Protein AF-0000000080183819 (afdb_homodimer)

Organism: NCBI:txid722731

Radius of gyration: 22.31 Å; Cα contacts (8 Å, |Δi|>4): 866; chains: 2; bounding box: 41×68×57 Å

Secondary structure (DSSP, 8-state):
---SB--HHHHHHHHHT-SSTT-TTT-HHHHHHHHHHHHT-SSS-EEEEEEES-TTSHHHHHHTTTEEEEEEEES-HHHHHHHHHHHHHTT-GGGEEEEE--TTSPPPS---SEEEEES-GGGB-HHHHHHHHHHHHTTSPTT-EEEEEEE-S--TT-SS-HHHHHHHHHTSTT-EEEEEEEESSEEEEEEESS----HHHHTT-TT--/---SB--HHHHHHHHHT-SSTT-TTT-HHHHHHHHHHHHT-SSS-EEEEEEES-TTSHHHHHHHTTEEEEEEEES-HHHHHHHHHHHHHTT-GGGEEEEE--TTSPPPS---SEEEEES-GGGB-HHHHHHHHHHHHTTSPTT-EEEEEEE-S--TT-SS-HHHHHHHHHTSTT-EEEEEEEESSEEEEEEESS----HHHHTT-TT--

InterPro domains:
  IPR008715 SAM-dependent methyltransferase, NodS-like [PF05401] (19-126)
  IPR029063 S-adenosyl-L-methionine-dependent methyltransferase superfamily [G3DSA:3.40.50.150] (27-193)
  IPR029063 S-adenosyl-L-methionine-dependent methyltransferase superfamily [SSF53335] (5-158)

pLDDT: mean 96.0, std 6.4, range [37.88, 98.94]

Foldseek 3Di:
DLDQFPDLVVVVVQCVVDLCSPPCPPDPVNVVLLVVLQVPDLDQAWAEEEAEQCFLPPSVLVNLVRYQAYEYEYQDPSRQVNVCVVCVVSVRNVRYRTYYDHLLDDDDDDQGLEYEAEAHQQRGALVSSLVSCLVPVVNHDAFRKYKHKAFADDDDNTNDGQVSSVVSNCPRPQWDWQDWDDDPTMIMTMTGNYDSAHSCVVVVPPPGD/DLDQFPDLVVVVVQCVVDLCSPPCPPDPVNVVLLVVLQVPDLDQAWAEEEAEQCFLPPSVLVNLVRYQAYEYEYQDPSRQVNVCVVCVVSVRNVRYRYYYDHLLDDDDDDQGLEYEAEAHQQRGALVSSLVSCLVRVVNHDAFRKYKHKAFADDDDNTNDGRVSSVVSNCPRPQWDWQDWDDDNTMIMTMTGNYDSAHSCVVVVPPPGD

Solvent-accessible surface area (backbone atoms only — not comparable to full-atom values): 21865 Å² total; per-residue (Å²): 124,84,56,60,45,69,58,69,64,55,50,49,54,50,50,68,73,32,92,55,68,79,40,63,87,72,38,63,57,43,51,34,50,52,38,34,57,60,25,64,48,82,57,86,64,43,63,26,31,40,26,45,48,37,47,49,24,68,63,51,54,57,46,47,76,35,24,67,27,29,40,34,20,15,73,36,65,68,26,41,52,42,17,51,52,47,24,50,76,69,69,48,41,91,37,41,51,73,45,78,40,53,74,82,47,87,72,80,85,70,76,33,46,31,38,41,42,46,72,40,60,25,43,22,15,70,68,48,43,46,51,41,47,50,61,55,56,70,67,45,39,76,60,14,37,37,40,35,35,27,54,43,50,74,52,90,88,41,70,34,35,26,62,57,37,49,53,46,56,61,63,30,79,66,46,32,80,52,33,39,33,42,41,80,54,37,39,36,39,32,28,23,42,48,88,54,71,39,57,40,39,74,67,63,40,90,69,50,115,124,82,57,62,46,68,57,68,63,56,50,49,54,49,50,69,74,32,92,53,68,81,40,64,86,71,37,63,57,43,50,34,50,50,38,35,57,59,25,64,47,81,57,86,64,43,62,24,32,38,27,44,47,38,47,47,26,69,64,51,52,57,46,48,77,34,24,66,26,30,39,34,21,16,74,35,66,68,28,42,53,41,16,51,53,47,25,50,75,70,71,48,41,92,39,41,51,74,45,77,39,55,76,83,47,86,75,78,87,69,75,32,44,31,40,41,41,45,72,40,60,25,42,22,14,71,68,48,42,45,51,41,47,50,60,55,56,69,67,45,37,78,59,15,35,36,40,37,35,28,55,42,50,73,50,91,87,40,70,35,36,26,63,57,36,49,54,47,56,61,65,30,80,66,47,33,80,53,31,40,35,41,41,80,52,38,39,37,39,31,29,23,42,48,86,54,70,39,58,40,39,76,67,64,39,88,68,50,113

Sequence (418 aa):
MSSARLPDTYFDRVYATGEDPWQLTTRWYEQRKYAITLAMLPKPRYRHAFEPGCSIGTLTTRLAQRCAHVTALDVAEAAVRGADARLREAGCRDRVTLGRGSIDEAWPAGPFDLLVLSEVAYYLGADTLARVLRRECAGLRRGANIIAAHWRHPVADYPLCGDAAHEIIAATPGLTAVGCYRDDDVVVEVFDTGDGRSVASRENVPGARMSSARLPDTYFDRVYATGEDPWQLTTRWYEQRKYAITLAMLPKPRYRHAFEPGCSIGTLTTRLAQRCAHVTALDVAEAAVRGADARLREAGCRDRVTLGRGSIDEAWPAGPFDLLVLSEVAYYLGADTLARVLRRECAGLRRGANIIAAHWRHPVADYPLCGDAAHEIIAATPGLTAVGCYRDDDVVVEVFDTGDGRSVASRENVPGAR

Structure (mmCIF, N/CA/C/O backbone):
data_AF-0000000080183819-model_v1
#
loop_
_entity.id
_entity.type
_entity.pdbx_description
1 polymer Methyltransferase
#
loop_
_atom_site.group_PDB
_atom_site.id
_atom_site.type_symbol
_atom_site.label_atom_id
_atom_site.label_alt_id
_atom_site.label_comp_id
_atom_site.label_asym_id
_atom_site.label_entity_id
_atom_site.label_seq_id
_atom_site.pdbx_PDB_ins_code
_atom_site.Cartn_x
_atom_site.Cartn_y
_atom_site.Cartn_z
_atom_site.occupancy
_atom_site.B_iso_or_equiv
_atom_site.auth_seq_id
_atom_site.auth_comp_id
_atom_site.auth_asym_id
_atom_site.auth_atom_id
_atom_site.pdbx_PDB_model_num
ATOM 1 N N . MET A 1 1 ? -3.691 -38.094 2.768 1 37.88 1 MET A N 1
ATOM 2 C CA . MET A 1 1 ? -2.447 -37.406 2.389 1 37.88 1 MET A CA 1
ATOM 3 C C . MET A 1 1 ? -2.727 -36.031 1.798 1 37.88 1 MET A C 1
ATOM 5 O O . MET A 1 1 ? -3.525 -35.906 0.869 1 37.88 1 MET A O 1
ATOM 9 N N . SER A 1 2 ? -2.652 -34.938 2.605 1 50.75 2 SER A N 1
ATOM 10 C CA . SER A 1 2 ? -2.98 -33.594 2.129 1 50.75 2 SER A CA 1
ATOM 11 C C . SER A 1 2 ? -2.455 -33.375 0.716 1 50.75 2 SER A C 1
ATOM 13 O O . SER A 1 2 ? -1.301 -33.688 0.418 1 50.75 2 SER A O 1
ATOM 15 N N . SER A 1 3 ? -3.404 -33.312 -0.223 1 61.16 3 SER A N 1
ATOM 16 C CA . SER A 1 3 ? -3.082 -33.188 -1.642 1 61.16 3 SER A CA 1
ATOM 17 C C . SER A 1 3 ? -1.981 -32.156 -1.877 1 61.16 3 SER A C 1
ATOM 19 O O . SER A 1 3 ? -1.887 -31.156 -1.151 1 61.16 3 SER A O 1
ATOM 21 N N . ALA A 1 4 ? -0.974 -32.469 -2.717 1 81.62 4 ALA A N 1
ATOM 22 C CA . ALA A 1 4 ? 0.2 -31.688 -3.061 1 81.62 4 ALA A CA 1
ATOM 23 C C . ALA A 1 4 ? -0.203 -30.297 -3.547 1 81.62 4 ALA A C 1
ATOM 25 O O . ALA A 1 4 ? 0.346 -29.297 -3.094 1 81.62 4 ALA A O 1
ATOM 26 N N . ARG A 1 5 ? -1.25 -30.281 -4.344 1 88.62 5 ARG A N 1
ATOM 27 C CA . ARG A 1 5 ? -1.812 -29.031 -4.84 1 88.62 5 ARG A CA 1
ATOM 28 C C . ARG A 1 5 ? -3.203 -29.25 -5.426 1 88.62 5 ARG A C 1
ATOM 30 O O . ARG A 1 5 ? -3.59 -30.391 -5.715 1 88.62 5 ARG A O 1
ATOM 37 N N . LEU A 1 6 ? -4.051 -28.234 -5.527 1 93 6 LEU A N 1
ATOM 38 C CA . LEU A 1 6 ? -5.305 -28.344 -6.27 1 93 6 LEU A CA 1
ATOM 39 C C . LEU A 1 6 ? -5.059 -28.906 -7.668 1 93 6 LEU A C 1
ATOM 41 O O . LEU A 1 6 ? -4.086 -28.531 -8.328 1 93 6 LEU A O 1
ATOM 45 N N . PRO A 1 7 ? -5.922 -29.812 -8.055 1 92.06 7 PRO A N 1
ATOM 46 C CA . PRO A 1 7 ? -5.754 -30.344 -9.406 1 92.06 7 PRO A CA 1
ATOM 47 C C . PRO A 1 7 ? -5.965 -29.297 -10.492 1 92.06 7 PRO A C 1
ATOM 49 O O . PRO A 1 7 ? -6.773 -28.375 -10.312 1 92.06 7 PRO A O 1
ATOM 52 N N . ASP A 1 8 ? -5.285 -29.469 -11.648 1 92.06 8 ASP A N 1
ATOM 53 C CA . ASP A 1 8 ? -5.402 -28.531 -12.75 1 92.06 8 ASP A CA 1
ATOM 54 C C . ASP A 1 8 ? -6.848 -28.422 -13.227 1 92.06 8 ASP A C 1
ATOM 56 O O . ASP A 1 8 ? -7.273 -27.359 -13.711 1 92.06 8 ASP A O 1
ATOM 60 N N . THR A 1 9 ? -7.559 -29.5 -13.086 1 92.38 9 THR A N 1
ATOM 61 C CA . THR A 1 9 ? -8.945 -29.531 -13.523 1 92.38 9 THR A CA 1
ATOM 62 C C . THR A 1 9 ? -9.789 -28.531 -12.75 1 92.38 9 THR A C 1
ATOM 64 O O . THR A 1 9 ? -10.805 -28.047 -13.25 1 92.38 9 THR A O 1
ATOM 67 N N . TYR A 1 10 ? -9.352 -28.312 -11.602 1 92.5 10 TYR A N 1
ATOM 68 C CA . TYR A 1 10 ? -10.023 -27.281 -10.82 1 92.5 10 TYR A CA 1
ATOM 69 C C . TYR A 1 10 ? -10.023 -25.938 -11.562 1 92.5 10 TYR A C 1
ATOM 71 O O . TYR A 1 10 ? -11.07 -25.328 -11.742 1 92.5 10 TYR A O 1
ATOM 79 N N . PHE A 1 11 ? -8.914 -25.547 -12.016 1 94.12 11 PHE A N 1
ATOM 80 C CA . PHE A 1 11 ? -8.773 -24.266 -12.68 1 94.12 11 PHE A CA 1
ATOM 81 C C . PHE A 1 11 ? -9.414 -24.297 -14.07 1 94.12 11 PHE A C 1
ATOM 83 O O . PHE A 1 11 ? -9.953 -23.297 -14.531 1 94.12 11 PHE A O 1
ATOM 90 N N . ASP A 1 12 ? -9.312 -25.469 -14.703 1 92.69 12 ASP A N 1
ATOM 91 C CA . ASP A 1 12 ? -10.031 -25.609 -15.969 1 92.69 12 ASP A CA 1
ATOM 92 C C . ASP A 1 12 ? -11.523 -25.328 -15.789 1 92.69 12 ASP A C 1
ATOM 94 O O . ASP A 1 12 ? -12.133 -24.641 -16.609 1 92.69 12 ASP A O 1
ATOM 98 N N . ARG A 1 13 ? -12.008 -25.828 -14.711 1 92.5 13 ARG A N 1
ATOM 99 C CA . ARG A 1 13 ? -13.422 -25.625 -14.43 1 92.5 13 ARG A CA 1
ATOM 100 C C . ARG A 1 13 ? -13.719 -24.156 -14.125 1 92.5 13 ARG A C 1
ATOM 102 O O . ARG A 1 13 ? -14.734 -23.625 -14.57 1 92.5 13 ARG A O 1
ATOM 109 N N . VAL A 1 14 ? -12.852 -23.562 -13.383 1 91.38 14 VAL A N 1
ATOM 110 C CA . VAL A 1 14 ? -13.023 -22.156 -13.031 1 91.38 14 VAL A CA 1
ATOM 111 C C . VAL A 1 14 ? -13.078 -21.297 -14.305 1 91.38 14 VAL A C 1
ATOM 113 O O . VAL A 1 14 ? -13.992 -20.5 -14.484 1 91.38 14 VAL A O 1
ATOM 116 N N . TYR A 1 15 ? -12.258 -21.516 -15.25 1 93 15 TYR A N 1
ATOM 117 C CA . TYR A 1 15 ? -12.141 -20.672 -16.438 1 93 15 TYR A CA 1
ATOM 118 C C . TYR A 1 15 ? -13.172 -21.062 -17.484 1 93 15 TYR A C 1
ATOM 120 O O . TYR A 1 15 ? -13.43 -20.312 -18.438 1 93 15 TYR A O 1
ATOM 128 N N . ALA A 1 16 ? -13.758 -22.172 -17.281 1 91.38 16 ALA A N 1
ATOM 129 C CA . ALA A 1 16 ? -14.859 -22.578 -18.156 1 91.38 16 ALA A CA 1
ATOM 130 C C . ALA A 1 16 ? -16.094 -21.719 -17.906 1 91.38 16 ALA A C 1
ATOM 132 O O . ALA A 1 16 ? -16.969 -21.594 -18.781 1 91.38 16 ALA A O 1
ATOM 133 N N . THR A 1 17 ? -16.094 -21.109 -16.781 1 90.44 17 THR A N 1
ATOM 134 C CA . THR A 1 17 ? -17.266 -20.312 -16.391 1 90.44 17 THR A CA 1
ATOM 135 C C . THR A 1 17 ? -17.188 -18.922 -17 1 90.44 17 THR A C 1
ATOM 137 O O . THR A 1 17 ? -18.172 -18.172 -16.984 1 90.44 17 THR A O 1
ATOM 140 N N . GLY A 1 18 ? -16.016 -18.531 -17.547 1 89.44 18 GLY A N 1
ATOM 141 C CA . GLY A 1 18 ? -15.859 -17.234 -18.172 1 89.44 18 GLY A CA 1
ATOM 142 C C . GLY A 1 18 ? -14.406 -16.812 -18.297 1 89.44 18 GLY A C 1
ATOM 143 O O . GLY A 1 18 ? -13.508 -17.484 -17.781 1 89.44 18 GLY A O 1
ATOM 144 N N . GLU A 1 19 ? -14.227 -15.711 -18.953 1 88.88 19 GLU A N 1
ATOM 145 C CA . GLU A 1 19 ? -12.883 -15.234 -19.266 1 88.88 19 GLU A CA 1
ATOM 146 C C . GLU A 1 19 ? -12.219 -14.617 -18.047 1 88.88 19 GLU A C 1
ATOM 148 O O . GLU A 1 19 ? -10.984 -14.594 -17.938 1 88.88 19 GLU A O 1
ATOM 153 N N . ASP A 1 20 ? -13.023 -14.07 -17.156 1 92.56 20 ASP A N 1
ATOM 154 C CA . ASP A 1 20 ? -12.555 -13.461 -15.922 1 92.56 20 ASP A CA 1
ATOM 155 C C . ASP A 1 20 ? -13.43 -13.867 -14.742 1 92.56 20 ASP A C 1
ATOM 157 O O . ASP A 1 20 ? -14.109 -13.031 -14.148 1 92.56 20 ASP A O 1
ATOM 161 N N . PRO A 1 21 ? -13.32 -15.062 -14.469 1 89.19 21 PRO A N 1
ATOM 162 C CA . PRO A 1 21 ? -14.281 -15.633 -13.516 1 89.19 21 PRO A CA 1
ATOM 163 C C . PRO A 1 21 ? -14.211 -14.961 -12.141 1 89.19 21 PRO A C 1
ATOM 165 O O . PRO A 1 21 ? -15.211 -14.93 -11.422 1 89.19 21 PRO A O 1
ATOM 168 N N . TRP A 1 22 ? -13.117 -14.391 -11.773 1 88.62 22 TRP A N 1
ATOM 169 C CA . TRP A 1 22 ? -12.93 -13.781 -10.461 1 88.62 22 TRP A CA 1
ATOM 170 C C . TRP A 1 22 ? -13.102 -12.266 -10.531 1 88.62 22 TRP A C 1
ATOM 172 O O . TRP A 1 22 ? -12.898 -11.562 -9.539 1 88.62 22 TRP A O 1
ATOM 182 N N . GLN A 1 23 ? -13.438 -11.719 -11.711 1 90.94 23 GLN A N 1
ATOM 183 C CA . GLN A 1 23 ? -13.625 -10.289 -11.938 1 90.94 23 GLN A CA 1
ATOM 184 C C . GLN A 1 23 ? -12.383 -9.5 -11.531 1 90.94 23 GLN A C 1
ATOM 186 O O . GLN A 1 23 ? -12.477 -8.492 -10.836 1 90.94 23 GLN A O 1
ATOM 191 N N . LEU A 1 24 ? -11.25 -10 -11.891 1 90.56 24 LEU A N 1
ATOM 192 C CA . LEU A 1 24 ? -9.945 -9.438 -11.555 1 90.56 24 LEU A CA 1
ATOM 193 C C . LEU A 1 24 ? -9.773 -8.062 -12.188 1 90.56 24 LEU A C 1
ATOM 195 O O . LEU A 1 24 ? -9.039 -7.223 -11.656 1 90.56 24 LEU A O 1
ATOM 199 N N . THR A 1 25 ? -10.492 -7.766 -13.203 1 89.38 25 THR A N 1
ATOM 200 C CA . THR A 1 25 ? -10.273 -6.551 -13.984 1 89.38 25 THR A CA 1
ATOM 201 C C . THR A 1 25 ? -11.219 -5.441 -13.523 1 89.38 25 THR A C 1
ATOM 203 O O . THR A 1 25 ? -10.953 -4.262 -13.766 1 89.38 25 THR A O 1
ATOM 206 N N . THR A 1 26 ? -12.289 -5.773 -12.812 1 91.5 26 THR A N 1
ATOM 207 C CA . THR A 1 26 ? -13.328 -4.766 -12.648 1 91.5 26 THR A CA 1
ATOM 208 C C . THR A 1 26 ? -13.586 -4.484 -11.172 1 91.5 26 THR A C 1
ATOM 210 O O . THR A 1 26 ? -14 -3.385 -10.805 1 91.5 26 THR A O 1
ATOM 213 N N . ARG A 1 27 ? -13.312 -5.453 -10.375 1 95.25 27 ARG A N 1
ATOM 214 C CA . ARG A 1 27 ? -13.625 -5.273 -8.953 1 95.25 27 ARG A CA 1
ATOM 215 C C . ARG A 1 27 ? -12.648 -4.301 -8.305 1 95.25 27 ARG A C 1
ATOM 217 O O . ARG A 1 27 ? -11.438 -4.406 -8.492 1 95.25 27 ARG A O 1
ATOM 224 N N . TRP A 1 28 ? -13.188 -3.373 -7.504 1 97.44 28 TRP A N 1
ATOM 225 C CA . TRP A 1 28 ? -12.344 -2.43 -6.781 1 97.44 28 TRP A CA 1
ATOM 226 C C . TRP A 1 28 ? -11.422 -3.158 -5.809 1 97.44 28 TRP A C 1
ATOM 228 O O . TRP A 1 28 ? -10.25 -2.801 -5.66 1 97.44 28 TRP A O 1
ATOM 238 N N . TYR A 1 29 ? -11.984 -4.203 -5.16 1 97.81 29 TYR A N 1
ATOM 239 C CA . TYR A 1 29 ? -11.156 -4.988 -4.25 1 97.81 29 TYR A CA 1
ATOM 240 C C . TYR A 1 29 ? -9.867 -5.438 -4.926 1 97.81 29 TYR A C 1
ATOM 242 O O . TYR A 1 29 ? -8.781 -5.316 -4.355 1 97.81 29 TYR A O 1
ATOM 250 N N . GLU A 1 30 ? -10.023 -5.941 -6.113 1 97.88 30 GLU A N 1
ATOM 251 C CA . GLU A 1 30 ? -8.867 -6.445 -6.844 1 97.88 30 GLU A CA 1
ATOM 252 C C . GLU A 1 30 ? -7.93 -5.309 -7.246 1 97.88 30 GLU A C 1
ATOM 254 O O . GLU A 1 30 ? -6.715 -5.406 -7.074 1 97.88 30 GLU A O 1
ATOM 259 N N . GLN A 1 31 ? -8.484 -4.254 -7.758 1 97.81 31 GLN A N 1
ATOM 260 C CA . GLN A 1 31 ? -7.68 -3.1 -8.156 1 97.81 31 GLN A CA 1
ATOM 261 C C . GLN A 1 31 ? -6.879 -2.559 -6.973 1 97.81 31 GLN A C 1
ATOM 263 O O . GLN A 1 31 ? -5.691 -2.256 -7.109 1 97.81 31 GLN A O 1
ATOM 268 N N . ARG A 1 32 ? -7.543 -2.486 -5.867 1 98.56 32 ARG A N 1
ATOM 269 C CA . ARG A 1 32 ? -6.914 -2.004 -4.641 1 98.56 32 ARG A CA 1
ATOM 270 C C . ARG A 1 32 ? -5.801 -2.943 -4.191 1 98.56 32 ARG A C 1
ATOM 272 O O . ARG A 1 32 ? -4.707 -2.496 -3.84 1 98.56 32 ARG A O 1
ATOM 279 N N . LYS A 1 33 ? -6.07 -4.211 -4.227 1 98.62 33 LYS A N 1
ATOM 280 C CA . LYS A 1 33 ? -5.066 -5.195 -3.834 1 98.62 33 LYS A CA 1
ATOM 281 C C . LYS A 1 33 ? -3.826 -5.102 -4.719 1 98.62 33 LYS A C 1
ATOM 283 O O . LYS A 1 33 ? -2.699 -5.133 -4.219 1 98.62 33 LYS A O 1
ATOM 288 N N . TYR A 1 34 ? -4.012 -4.965 -6.043 1 98.62 34 TYR A N 1
ATOM 289 C CA . TYR A 1 34 ? -2.889 -4.82 -6.961 1 98.62 34 TYR A CA 1
ATOM 290 C C . TYR A 1 34 ? -2.109 -3.543 -6.672 1 98.62 34 TYR A C 1
ATOM 292 O O . TYR A 1 34 ? -0.877 -3.543 -6.691 1 98.62 34 TYR A O 1
ATOM 300 N N . ALA A 1 35 ? -2.838 -2.465 -6.379 1 98.69 35 ALA A N 1
ATOM 301 C CA . ALA A 1 35 ? -2.193 -1.188 -6.082 1 98.69 35 ALA A CA 1
ATOM 302 C C . ALA A 1 35 ? -1.344 -1.281 -4.82 1 98.69 35 ALA A C 1
ATOM 304 O O . ALA A 1 35 ? -0.205 -0.807 -4.793 1 98.69 35 ALA A O 1
ATOM 305 N N . ILE A 1 36 ? -1.898 -1.915 -3.787 1 98.88 36 ILE A N 1
ATOM 306 C CA . ILE A 1 36 ? -1.165 -2.1 -2.539 1 98.88 36 ILE A CA 1
ATOM 307 C C . ILE A 1 36 ? 0.083 -2.941 -2.793 1 98.88 36 ILE A C 1
ATOM 309 O O . ILE A 1 36 ? 1.181 -2.582 -2.361 1 98.88 36 ILE A O 1
ATOM 313 N N . THR A 1 37 ? -0.096 -4.02 -3.527 1 98.94 37 THR A N 1
ATOM 314 C CA . THR A 1 37 ? 0.99 -4.945 -3.826 1 98.94 37 THR A CA 1
ATOM 315 C C . THR A 1 37 ? 2.143 -4.223 -4.52 1 98.94 37 THR A C 1
ATOM 317 O O . THR A 1 37 ? 3.293 -4.316 -4.086 1 98.94 37 THR A O 1
ATOM 320 N N . LEU A 1 38 ? 1.843 -3.451 -5.504 1 98.88 38 LEU A N 1
ATOM 321 C CA . LEU A 1 38 ? 2.871 -2.76 -6.273 1 98.88 38 LEU A CA 1
ATOM 322 C C . LEU A 1 38 ? 3.504 -1.64 -5.457 1 98.88 38 LEU A C 1
ATOM 324 O O . LEU A 1 38 ? 4.719 -1.428 -5.52 1 98.88 38 LEU A O 1
ATOM 328 N N . ALA A 1 39 ? 2.707 -0.943 -4.691 1 98.88 39 ALA A N 1
ATOM 329 C CA . ALA A 1 39 ? 3.203 0.181 -3.904 1 98.88 39 ALA A CA 1
ATOM 330 C C . ALA A 1 39 ? 4.207 -0.288 -2.854 1 98.88 39 ALA A C 1
ATOM 332 O O . ALA A 1 39 ? 5.145 0.439 -2.514 1 98.88 39 ALA A O 1
ATOM 333 N N . MET A 1 40 ? 4.066 -1.485 -2.408 1 98.88 40 MET A N 1
ATOM 334 C CA . MET A 1 40 ? 4.863 -1.997 -1.297 1 98.88 40 MET A CA 1
ATOM 335 C C . MET A 1 40 ? 6.242 -2.443 -1.775 1 98.88 40 MET A C 1
ATOM 337 O O . MET A 1 40 ? 7.125 -2.721 -0.962 1 98.88 40 MET A O 1
ATOM 341 N N . LEU A 1 41 ? 6.469 -2.508 -3.068 1 98.81 41 LEU A N 1
ATOM 342 C CA . LEU A 1 41 ? 7.766 -2.934 -3.588 1 98.81 41 LEU A CA 1
ATOM 343 C C . LEU A 1 41 ? 8.867 -1.972 -3.158 1 98.81 41 LEU A C 1
ATOM 345 O O . LEU A 1 41 ? 8.75 -0.761 -3.359 1 98.81 41 LEU A O 1
ATOM 349 N N . PRO A 1 42 ? 9.977 -2.514 -2.689 1 98.56 42 PRO A N 1
ATOM 350 C CA . PRO A 1 42 ? 11.047 -1.668 -2.145 1 98.56 42 PRO A CA 1
ATOM 351 C C . PRO A 1 42 ? 11.797 -0.892 -3.225 1 98.56 42 PRO A C 1
ATOM 353 O O . PRO A 1 42 ? 12.391 0.151 -2.941 1 98.56 42 PRO A O 1
ATOM 356 N N . LYS A 1 43 ? 11.812 -1.396 -4.422 1 98.19 43 LYS A N 1
ATOM 357 C CA . LYS A 1 43 ? 12.539 -0.746 -5.512 1 98.19 43 LYS A CA 1
ATOM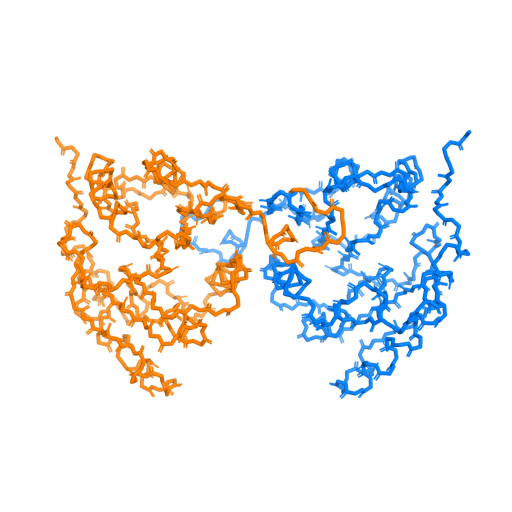 358 C C . LYS A 1 43 ? 11.578 -0.186 -6.555 1 98.19 43 LYS A C 1
ATOM 360 O O . LYS A 1 43 ? 10.516 -0.759 -6.801 1 98.19 43 LYS A O 1
ATOM 365 N N . PRO A 1 44 ? 11.992 0.887 -7.16 1 97.81 44 PRO A N 1
ATOM 366 C CA . PRO A 1 44 ? 11.125 1.448 -8.203 1 97.81 44 PRO A CA 1
ATOM 367 C C . PRO A 1 44 ? 11.086 0.589 -9.461 1 97.81 44 PRO A C 1
ATOM 369 O O . PRO A 1 44 ? 10.086 0.594 -10.188 1 97.81 44 PRO A O 1
ATOM 372 N N . ARG A 1 45 ? 12.219 -0.12 -9.727 1 98.19 45 ARG A N 1
ATOM 373 C CA . ARG A 1 45 ? 12.328 -0.954 -10.922 1 98.19 45 ARG A CA 1
ATOM 374 C C . ARG A 1 45 ? 13.086 -2.242 -10.617 1 98.19 45 ARG A C 1
ATOM 376 O O . ARG A 1 45 ? 14.023 -2.246 -9.812 1 98.19 45 ARG A O 1
ATOM 383 N N . TYR A 1 46 ? 12.703 -3.287 -11.344 1 98.62 46 TYR A N 1
ATOM 384 C CA . TYR A 1 46 ? 13.352 -4.59 -11.273 1 98.62 46 TYR A CA 1
ATOM 385 C C . TYR A 1 46 ? 13.82 -5.043 -12.656 1 98.62 46 TYR A C 1
ATOM 387 O O . TYR A 1 46 ? 13.289 -4.594 -13.672 1 98.62 46 TYR A O 1
ATOM 395 N N . ARG A 1 47 ? 14.797 -5.867 -12.703 1 98.44 47 ARG A N 1
ATOM 396 C CA . ARG A 1 47 ? 15.312 -6.383 -13.969 1 98.44 47 ARG A CA 1
ATOM 397 C C . ARG A 1 47 ? 14.438 -7.523 -14.484 1 98.44 47 ARG A C 1
ATOM 399 O O . ARG A 1 47 ? 14.016 -7.508 -15.641 1 98.44 47 ARG A O 1
ATOM 406 N N . HIS A 1 48 ? 14.156 -8.492 -13.648 1 98.75 48 HIS A N 1
ATOM 407 C CA . HIS A 1 48 ? 13.461 -9.703 -14.078 1 98.75 48 HIS A CA 1
ATOM 408 C C . HIS A 1 48 ? 12.594 -10.266 -12.953 1 98.75 48 HIS A C 1
ATOM 410 O O . HIS A 1 48 ? 13.117 -10.742 -11.945 1 98.75 48 HIS A O 1
ATOM 416 N N . ALA A 1 49 ? 11.289 -10.219 -13.156 1 98.88 49 ALA A N 1
ATOM 417 C CA . ALA A 1 49 ? 10.336 -10.758 -12.188 1 98.88 49 ALA A CA 1
ATOM 418 C C . ALA A 1 49 ? 9.836 -12.133 -12.609 1 98.88 49 ALA A C 1
ATOM 420 O O . ALA A 1 49 ? 9.734 -12.43 -13.797 1 98.88 49 ALA A O 1
ATOM 421 N N . PHE A 1 50 ? 9.562 -12.945 -11.641 1 98.88 50 PHE A N 1
ATOM 422 C CA . PHE A 1 50 ? 8.875 -14.211 -11.852 1 98.88 50 PHE A CA 1
ATOM 423 C C . PHE A 1 50 ? 7.52 -14.211 -11.164 1 98.88 50 PHE A C 1
ATOM 425 O O . PHE A 1 50 ? 7.426 -13.938 -9.969 1 98.88 50 PHE A O 1
ATOM 432 N N . GLU A 1 51 ? 6.461 -14.453 -11.898 1 98.88 51 GLU A N 1
ATOM 433 C CA . GLU A 1 51 ? 5.086 -14.484 -11.414 1 98.88 51 GLU A CA 1
ATOM 434 C C . GLU A 1 51 ? 4.406 -15.812 -11.75 1 98.88 51 GLU A C 1
ATOM 436 O O . GLU A 1 51 ? 3.76 -15.93 -12.797 1 98.88 51 GLU A O 1
ATOM 441 N N . PRO A 1 52 ? 4.531 -16.797 -10.867 1 98.62 52 PRO A N 1
ATOM 442 C CA . PRO A 1 52 ? 3.701 -18 -11.047 1 98.62 52 PRO A CA 1
ATOM 443 C C . PRO A 1 52 ? 2.236 -17.75 -10.695 1 98.62 52 PRO A C 1
ATOM 445 O O . PRO A 1 52 ? 1.938 -17.016 -9.75 1 98.62 52 PRO A O 1
ATOM 448 N N . GLY A 1 53 ? 1.341 -18.359 -11.445 1 98.25 53 GLY A N 1
ATOM 449 C CA . GLY A 1 53 ? -0.08 -18.125 -11.242 1 98.25 53 GLY A CA 1
ATOM 450 C C . GLY A 1 53 ? -0.526 -16.75 -11.695 1 98.25 53 GLY A C 1
ATOM 451 O O . GLY A 1 53 ? -1.195 -16.031 -10.945 1 98.25 53 GLY A O 1
ATOM 452 N N . CYS A 1 54 ? -0.234 -16.406 -12.953 1 98.56 54 CYS A N 1
ATOM 453 C CA . CYS A 1 54 ? -0.425 -15.039 -13.414 1 98.56 54 CYS A CA 1
ATOM 454 C C . CYS A 1 54 ? -1.873 -14.797 -13.828 1 98.56 54 CYS A C 1
ATOM 456 O O . CYS A 1 54 ? -2.281 -13.656 -14.039 1 98.56 54 CYS A O 1
ATOM 458 N N . SER A 1 55 ? -2.73 -15.867 -13.906 1 97.94 55 SER A N 1
ATOM 459 C CA . SER A 1 55 ? -4.113 -15.773 -14.359 1 97.94 55 SER A CA 1
ATOM 460 C C . SER A 1 55 ? -4.207 -15.008 -15.68 1 97.94 55 SER A C 1
ATOM 462 O O . SER A 1 55 ? -3.463 -15.297 -16.625 1 97.94 55 SER A O 1
ATOM 464 N N . ILE A 1 56 ? -5.16 -14.102 -15.867 1 97.94 56 ILE A N 1
ATOM 465 C CA . ILE A 1 56 ? -5.414 -13.453 -17.156 1 97.94 56 ILE A CA 1
ATOM 466 C C . ILE A 1 56 ? -4.496 -12.242 -17.297 1 97.94 56 ILE A C 1
ATOM 468 O O . ILE A 1 56 ? -4.75 -11.359 -18.125 1 97.94 56 ILE A O 1
ATOM 472 N N . GLY A 1 57 ? -3.482 -12.094 -16.469 1 98.56 57 GLY A N 1
ATOM 473 C CA . GLY A 1 57 ? -2.375 -11.188 -16.703 1 98.56 57 GLY A CA 1
ATOM 474 C C . GLY A 1 57 ? -2.637 -9.781 -16.203 1 98.56 57 GLY A C 1
ATOM 475 O O . GLY A 1 57 ? -1.968 -8.828 -16.625 1 98.56 57 GLY A O 1
ATOM 476 N N . THR A 1 58 ? -3.619 -9.578 -15.32 1 98.31 58 THR A N 1
ATOM 477 C CA . THR A 1 58 ? -3.934 -8.242 -14.828 1 98.31 58 THR A CA 1
ATOM 478 C C . THR A 1 58 ? -2.764 -7.668 -14.039 1 98.31 58 THR A C 1
ATOM 480 O O . THR A 1 58 ? -2.295 -6.566 -14.32 1 98.31 58 THR A O 1
ATOM 483 N N . LEU A 1 59 ? -2.271 -8.398 -13.086 1 98.69 59 LEU A N 1
ATOM 484 C CA . LEU A 1 59 ? -1.123 -7.949 -12.312 1 98.69 59 LEU A CA 1
ATOM 485 C C . LEU A 1 59 ? 0.142 -7.945 -13.164 1 98.69 59 LEU A C 1
ATOM 487 O O . LEU A 1 59 ? 0.984 -7.055 -13.031 1 98.69 59 LEU A O 1
ATOM 491 N N . THR A 1 60 ? 0.246 -8.906 -14.07 1 98.88 60 THR A N 1
ATOM 492 C CA . THR A 1 60 ? 1.396 -9.016 -14.961 1 98.88 60 THR A CA 1
ATOM 493 C C . THR A 1 60 ? 1.589 -7.723 -15.758 1 98.88 60 THR A C 1
ATOM 495 O O . THR A 1 60 ? 2.713 -7.238 -15.898 1 98.88 60 THR A O 1
ATOM 498 N N . THR A 1 61 ? 0.503 -7.188 -16.266 1 98.69 61 THR A N 1
ATOM 499 C CA . THR A 1 61 ? 0.551 -5.957 -17.047 1 98.69 61 THR A CA 1
ATOM 500 C C . THR A 1 61 ? 1.124 -4.809 -16.219 1 98.69 61 THR A C 1
ATOM 502 O O . THR A 1 61 ? 1.91 -4.008 -16.719 1 98.69 61 THR A O 1
ATOM 505 N N . ARG A 1 62 ? 0.772 -4.754 -15 1 98.44 62 ARG A N 1
ATOM 506 C CA . ARG A 1 62 ? 1.273 -3.717 -14.102 1 98.44 62 ARG A CA 1
ATOM 507 C C . ARG A 1 62 ? 2.738 -3.961 -13.742 1 98.44 62 ARG A C 1
ATOM 509 O O . ARG A 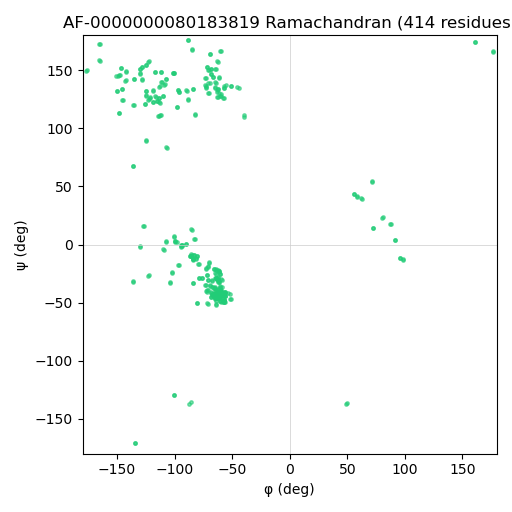1 62 ? 3.531 -3.02 -13.688 1 98.44 62 ARG A O 1
ATOM 516 N N . LEU A 1 63 ? 3.076 -5.238 -13.523 1 98.88 63 LEU A N 1
ATOM 517 C CA . LEU A 1 63 ? 4.457 -5.598 -13.234 1 98.88 63 LEU A CA 1
ATOM 518 C C . LEU A 1 63 ? 5.375 -5.223 -14.391 1 98.88 63 LEU A C 1
ATOM 520 O O . LEU A 1 63 ? 6.508 -4.793 -14.18 1 98.88 63 LEU A O 1
ATOM 524 N N . ALA A 1 64 ? 4.883 -5.375 -15.594 1 98.69 64 ALA A N 1
ATOM 525 C CA . ALA A 1 64 ? 5.676 -5.086 -16.781 1 98.69 64 ALA A CA 1
ATOM 526 C C . ALA A 1 64 ? 6.09 -3.617 -16.828 1 98.69 64 ALA A C 1
ATOM 528 O O . ALA A 1 64 ? 7.074 -3.262 -17.484 1 98.69 64 ALA A O 1
ATOM 529 N N . GLN A 1 65 ? 5.352 -2.75 -16.141 1 97.56 65 GLN A N 1
ATOM 530 C CA . GLN A 1 65 ? 5.691 -1.333 -16.078 1 97.56 65 GLN A CA 1
ATOM 531 C C . GLN A 1 65 ? 6.805 -1.082 -15.062 1 97.56 65 GLN A C 1
ATOM 533 O O . GLN A 1 65 ? 7.426 -0.018 -15.07 1 97.56 65 GLN A O 1
ATOM 538 N N . ARG A 1 66 ? 7.02 -2.068 -14.203 1 98.31 66 ARG A N 1
ATOM 539 C CA . ARG A 1 66 ? 7.98 -1.921 -13.117 1 98.31 66 ARG A CA 1
ATOM 540 C C . ARG A 1 66 ? 9.211 -2.797 -13.344 1 98.31 66 ARG A C 1
ATOM 542 O O . ARG A 1 66 ? 10.133 -2.797 -12.531 1 98.31 66 ARG A O 1
ATOM 549 N N . CYS A 1 67 ? 9.195 -3.588 -14.391 1 98.75 67 CYS A N 1
ATOM 550 C CA . CYS A 1 67 ? 10.25 -4.566 -14.625 1 98.75 67 CYS A CA 1
ATOM 551 C C . CYS A 1 67 ? 10.781 -4.465 -16.047 1 98.75 67 CYS A C 1
ATOM 553 O O . CYS A 1 67 ? 10.031 -4.172 -16.969 1 98.75 67 CYS A O 1
ATOM 555 N N . ALA A 1 68 ? 12.078 -4.734 -16.234 1 98.69 68 ALA A N 1
ATOM 556 C CA . ALA A 1 68 ? 12.609 -4.875 -17.578 1 98.69 68 ALA A CA 1
ATOM 557 C C . ALA A 1 68 ? 12 -6.086 -18.281 1 98.69 68 ALA A C 1
ATOM 559 O O . ALA A 1 68 ? 11.719 -6.039 -19.484 1 98.69 68 ALA A O 1
ATOM 560 N N . HIS A 1 69 ? 11.773 -7.137 -17.531 1 98.75 69 HIS A N 1
ATOM 561 C CA . HIS A 1 69 ? 11.195 -8.375 -18.062 1 98.75 69 HIS A CA 1
ATOM 562 C C . HIS A 1 69 ? 10.398 -9.102 -16.984 1 98.75 69 HIS A C 1
ATOM 564 O O . HIS A 1 69 ? 10.742 -9.047 -15.797 1 98.75 69 HIS A O 1
ATOM 570 N N . VAL A 1 70 ? 9.336 -9.742 -17.344 1 98.88 70 VAL A N 1
ATOM 571 C CA . VAL A 1 70 ? 8.531 -10.57 -16.453 1 98.88 70 VAL A CA 1
ATOM 572 C C . VAL A 1 70 ? 8.383 -11.969 -17.031 1 98.88 70 VAL A C 1
ATOM 574 O O . VAL A 1 70 ? 8.086 -12.125 -18.219 1 98.88 70 VAL A O 1
ATOM 577 N N . THR A 1 71 ? 8.672 -12.961 -16.297 1 98.94 71 THR A N 1
ATOM 578 C CA . THR A 1 71 ? 8.273 -14.328 -16.609 1 98.94 71 THR A CA 1
ATOM 579 C C . THR A 1 71 ? 7.016 -14.711 -15.836 1 98.94 71 THR A C 1
ATOM 581 O O . THR A 1 71 ? 7.012 -14.695 -14.602 1 98.94 71 THR A O 1
ATOM 584 N N . ALA A 1 72 ? 6.016 -15 -16.562 1 98.88 72 ALA A N 1
ATOM 585 C CA . ALA A 1 72 ? 4.711 -15.281 -15.977 1 98.88 72 ALA A CA 1
ATOM 586 C C . ALA A 1 72 ? 4.18 -16.641 -16.422 1 98.88 72 ALA A C 1
ATOM 588 O O . ALA A 1 72 ? 4.211 -16.953 -17.609 1 98.88 72 ALA A O 1
ATOM 589 N N . LEU A 1 73 ? 3.701 -17.438 -15.477 1 98.69 73 LEU A N 1
ATOM 590 C CA . LEU A 1 73 ? 3.184 -18.781 -15.773 1 98.69 73 LEU A CA 1
ATOM 591 C C . LEU A 1 73 ? 1.793 -18.969 -15.172 1 98.69 73 LEU A C 1
ATOM 593 O O . LEU A 1 73 ? 1.463 -18.344 -14.156 1 98.69 73 LEU A O 1
ATOM 597 N N . ASP A 1 74 ? 1.033 -19.797 -15.766 1 98.44 74 ASP A N 1
ATOM 598 C CA . ASP A 1 74 ? -0.211 -20.312 -15.203 1 98.44 74 ASP A CA 1
ATOM 599 C C . ASP A 1 74 ? -0.469 -21.75 -15.648 1 98.44 74 ASP A C 1
ATOM 601 O O . ASP A 1 74 ? -0.072 -22.141 -16.75 1 98.44 74 ASP A O 1
ATOM 605 N N . VAL A 1 75 ? -1.165 -22.469 -14.828 1 97.44 75 VAL A N 1
ATOM 606 C CA . VAL A 1 75 ? -1.426 -23.859 -15.133 1 97.44 75 VAL A CA 1
ATOM 607 C C . VAL A 1 75 ? -2.551 -23.969 -16.156 1 97.44 75 VAL A C 1
ATOM 609 O O . VAL A 1 75 ? -2.646 -24.969 -16.891 1 97.44 75 VAL A O 1
ATOM 612 N N . ALA A 1 76 ? -3.453 -23.016 -16.156 1 97.12 76 ALA A N 1
ATOM 613 C CA . ALA A 1 76 ? -4.629 -23.047 -17.016 1 97.12 76 ALA A CA 1
ATOM 614 C C . ALA A 1 76 ? -4.332 -22.406 -18.375 1 97.12 76 ALA A C 1
ATOM 616 O O . ALA A 1 76 ? -3.998 -21.234 -18.453 1 97.12 76 ALA A O 1
ATOM 617 N N . GLU A 1 77 ? -4.562 -23.141 -19.438 1 96.5 77 GLU A N 1
ATOM 618 C CA . GLU A 1 77 ? -4.332 -22.641 -20.797 1 96.5 77 GLU A CA 1
ATOM 619 C C . GLU A 1 77 ? -5.211 -21.422 -21.094 1 96.5 77 GLU A C 1
ATOM 621 O O . GLU A 1 77 ? -4.773 -20.484 -21.75 1 96.5 77 GLU A O 1
ATOM 626 N N . ALA A 1 78 ? -6.391 -21.5 -20.656 1 97 78 ALA A N 1
ATOM 627 C CA . ALA A 1 78 ? -7.32 -20.391 -20.859 1 97 78 ALA A CA 1
ATOM 628 C C . ALA A 1 78 ? -6.801 -19.109 -20.219 1 97 78 ALA A C 1
ATOM 630 O O . ALA A 1 78 ? -6.934 -18.016 -20.797 1 97 78 ALA A O 1
ATOM 631 N N . ALA A 1 79 ? -6.219 -19.219 -19.047 1 97.5 79 ALA A N 1
ATOM 632 C CA . ALA A 1 79 ? -5.629 -18.062 -18.359 1 97.5 79 ALA A CA 1
ATOM 633 C C . ALA A 1 79 ? -4.465 -17.484 -19.172 1 97.5 79 ALA A C 1
ATOM 635 O O . ALA A 1 79 ? -4.383 -16.281 -19.375 1 97.5 79 ALA A O 1
ATOM 636 N N . VAL A 1 80 ? -3.645 -18.344 -19.703 1 98.31 80 VAL A N 1
ATOM 637 C CA . VAL A 1 80 ? -2.473 -17.938 -20.469 1 98.31 80 VAL A CA 1
ATOM 638 C C . VAL A 1 80 ? -2.916 -17.219 -21.734 1 98.31 80 VAL A C 1
ATOM 640 O O . VAL A 1 80 ? -2.35 -16.172 -22.094 1 98.31 80 VAL A O 1
ATOM 643 N N . ARG A 1 81 ? -3.92 -17.75 -22.375 1 98.06 81 ARG A N 1
ATOM 644 C CA . ARG A 1 81 ? -4.449 -17.109 -23.578 1 98.06 81 ARG A CA 1
ATOM 645 C C . ARG A 1 81 ? -5.004 -15.719 -23.25 1 98.06 81 ARG A C 1
ATOM 647 O O . ARG A 1 81 ? -4.777 -14.766 -24.016 1 98.06 81 ARG A O 1
ATOM 654 N N . GLY A 1 82 ? -5.75 -15.672 -22.188 1 97.75 82 GLY A N 1
ATOM 655 C CA . GLY A 1 82 ? -6.254 -14.375 -21.75 1 97.75 82 GLY A CA 1
ATOM 656 C C . GLY A 1 82 ? -5.156 -13.383 -21.422 1 97.75 82 GLY A C 1
ATOM 657 O O . GLY A 1 82 ? -5.246 -12.211 -21.781 1 97.75 82 GLY A O 1
ATOM 658 N N . ALA A 1 83 ? -4.121 -13.867 -20.781 1 98.62 83 ALA A N 1
ATOM 659 C CA . ALA A 1 83 ? -2.982 -13.016 -20.438 1 98.62 83 ALA A CA 1
ATOM 660 C C . ALA A 1 83 ? -2.281 -12.523 -21.703 1 98.62 83 ALA A C 1
ATOM 662 O O . ALA A 1 83 ? -1.916 -11.344 -21.797 1 98.62 83 ALA A O 1
ATOM 663 N N . ASP A 1 84 ? -2.119 -13.422 -22.656 1 98.69 84 ASP A N 1
ATOM 664 C CA . ASP A 1 84 ? -1.496 -13.047 -23.922 1 98.69 84 ASP A CA 1
ATOM 665 C C . ASP A 1 84 ? -2.252 -11.898 -24.594 1 98.69 84 ASP A C 1
ATOM 667 O O . ASP A 1 84 ? -1.649 -10.906 -25 1 98.69 84 ASP A O 1
ATOM 671 N N . ALA A 1 85 ? -3.502 -12.07 -24.672 1 98.44 85 ALA A N 1
ATOM 672 C CA . ALA A 1 85 ? -4.344 -11.055 -25.297 1 98.44 85 ALA A CA 1
ATOM 673 C C . ALA A 1 85 ? -4.246 -9.727 -24.562 1 98.44 85 ALA A C 1
ATOM 675 O O . ALA A 1 85 ? -4.09 -8.672 -25.172 1 98.44 85 ALA A O 1
ATOM 676 N N . ARG A 1 86 ? -4.27 -9.773 -23.281 1 98.19 86 ARG A N 1
ATOM 677 C CA . ARG A 1 86 ? -4.223 -8.57 -22.453 1 98.19 86 ARG A CA 1
ATOM 678 C C . ARG A 1 86 ? -2.891 -7.848 -22.609 1 98.19 86 ARG A C 1
ATOM 680 O O . ARG A 1 86 ? -2.855 -6.625 -22.734 1 98.19 86 ARG A O 1
ATOM 687 N N . LEU A 1 87 ? -1.866 -8.586 -22.562 1 98.69 87 LEU A N 1
ATOM 688 C CA . LEU A 1 87 ? -0.526 -8.023 -22.656 1 98.69 87 LEU A CA 1
ATOM 689 C C . LEU A 1 87 ? -0.297 -7.387 -24.016 1 98.69 87 LEU A C 1
ATOM 691 O O . LEU A 1 87 ? 0.371 -6.355 -24.125 1 98.69 87 LEU A O 1
ATOM 695 N N . ARG A 1 88 ? -0.818 -8.016 -25.062 1 98.69 88 ARG A N 1
ATOM 696 C CA . ARG A 1 88 ? -0.743 -7.43 -26.406 1 98.69 88 ARG A CA 1
ATOM 697 C C . ARG A 1 88 ? -1.516 -6.117 -26.469 1 98.69 88 ARG A C 1
ATOM 699 O O . ARG A 1 88 ? -1.02 -5.125 -27.016 1 98.69 88 ARG A O 1
ATOM 706 N N . GLU A 1 89 ? -2.67 -6.121 -25.953 1 98.25 89 GLU A N 1
ATOM 707 C CA . GLU A 1 89 ? -3.498 -4.918 -25.922 1 98.25 89 GLU A CA 1
ATOM 708 C C . GLU A 1 89 ? -2.811 -3.787 -25.172 1 98.25 89 GLU A C 1
ATOM 710 O O . GLU A 1 89 ? -2.912 -2.621 -25.562 1 98.25 89 GLU A O 1
ATOM 715 N N . ALA A 1 90 ? -2.111 -4.191 -24.141 1 97.94 90 ALA A N 1
ATOM 716 C CA . ALA A 1 90 ? -1.443 -3.205 -23.297 1 97.94 90 ALA A CA 1
ATOM 717 C C . ALA A 1 90 ? -0.118 -2.764 -23.906 1 97.94 90 ALA A C 1
ATOM 719 O O . ALA A 1 90 ? 0.544 -1.862 -23.391 1 97.94 90 ALA A O 1
ATOM 720 N N . GLY A 1 91 ? 0.361 -3.426 -24.891 1 98.25 91 GLY A N 1
ATOM 721 C CA . GLY A 1 91 ? 1.577 -3.055 -25.594 1 98.25 91 GLY A CA 1
ATOM 722 C C . GLY A 1 91 ? 2.84 -3.48 -24.875 1 98.25 91 GLY A C 1
ATOM 723 O O . GLY A 1 91 ? 3.898 -2.875 -25.047 1 98.25 91 GLY A O 1
ATOM 724 N N . CYS A 1 92 ? 2.727 -4.496 -24.016 1 98.25 92 CYS A N 1
ATOM 725 C CA . CYS A 1 92 ? 3.902 -4.875 -23.234 1 98.25 92 CYS A CA 1
ATOM 726 C C . CYS A 1 92 ? 4.203 -6.363 -23.391 1 98.25 92 CYS A C 1
ATOM 728 O O . CYS A 1 92 ? 4.961 -6.93 -22.594 1 98.25 92 CYS A O 1
ATOM 730 N N . ARG A 1 93 ? 3.643 -7.027 -24.375 1 98.5 93 ARG A N 1
ATOM 731 C CA . ARG A 1 93 ? 3.799 -8.469 -24.562 1 98.5 93 ARG A CA 1
ATOM 732 C C . ARG A 1 93 ? 5.262 -8.836 -24.797 1 98.5 93 ARG A C 1
ATOM 734 O O . ARG A 1 93 ? 5.715 -9.898 -24.359 1 98.5 93 ARG A O 1
ATOM 741 N N . ASP A 1 94 ? 6.008 -7.977 -25.422 1 98.06 94 ASP A N 1
ATOM 742 C CA . ASP A 1 94 ? 7.395 -8.25 -25.781 1 98.06 94 ASP A CA 1
ATOM 743 C C . ASP A 1 94 ? 8.289 -8.297 -24.547 1 98.06 94 ASP A C 1
ATOM 745 O O . ASP A 1 94 ? 9.414 -8.797 -24.609 1 98.06 94 ASP A O 1
ATOM 749 N N . ARG A 1 95 ? 7.828 -7.812 -23.406 1 98.12 95 ARG A N 1
ATOM 750 C CA . ARG A 1 95 ? 8.617 -7.785 -22.172 1 98.12 95 ARG A CA 1
ATOM 751 C C . ARG A 1 95 ? 8.219 -8.922 -21.25 1 98.12 95 ARG A C 1
ATOM 753 O O . ARG A 1 95 ? 8.664 -8.977 -20.094 1 98.12 95 ARG A O 1
ATOM 760 N N . VAL A 1 96 ? 7.363 -9.797 -21.734 1 98.88 96 VAL A N 1
ATOM 761 C CA . VAL A 1 96 ? 6.859 -10.852 -20.875 1 98.88 96 VAL A CA 1
ATOM 762 C C . VAL A 1 96 ? 7.105 -12.211 -21.516 1 98.88 96 VAL A C 1
ATOM 764 O O . VAL A 1 96 ? 6.727 -12.43 -22.672 1 98.88 96 VAL A O 1
ATOM 767 N N . THR A 1 97 ? 7.812 -13.055 -20.875 1 98.81 97 THR A N 1
ATOM 768 C CA . THR A 1 97 ? 7.793 -14.469 -21.219 1 98.81 97 THR A CA 1
ATOM 769 C C . THR A 1 97 ? 6.594 -15.164 -20.578 1 98.81 97 THR A C 1
ATOM 771 O O . THR A 1 97 ? 6.516 -15.266 -19.344 1 98.81 97 THR A O 1
ATOM 774 N N . LEU A 1 98 ? 5.742 -15.539 -21.406 1 98.62 98 LEU A N 1
ATOM 775 C CA . LEU A 1 98 ? 4.492 -16.141 -20.969 1 98.62 98 LEU A CA 1
ATOM 776 C C . LEU A 1 98 ? 4.465 -17.641 -21.281 1 98.62 98 LEU A C 1
ATOM 778 O O . LEU A 1 98 ? 4.867 -18.047 -22.359 1 98.62 98 LEU A O 1
ATOM 782 N N . GLY A 1 99 ? 3.963 -18.438 -20.312 1 98 99 GLY A N 1
ATOM 783 C CA . GLY A 1 99 ? 3.889 -19.875 -20.594 1 98 99 GLY A CA 1
ATOM 784 C C . GLY A 1 99 ? 3.016 -20.625 -19.609 1 98 99 GLY A C 1
ATOM 785 O O . GLY A 1 99 ? 2.525 -20.047 -18.641 1 98 99 GLY A O 1
ATOM 786 N N . ARG A 1 100 ? 2.816 -21.859 -19.938 1 98 100 ARG A N 1
ATOM 787 C CA . ARG A 1 100 ? 2.084 -22.75 -19.047 1 98 100 ARG A CA 1
ATOM 788 C C . ARG A 1 100 ? 3.027 -23.453 -18.062 1 98 100 ARG A C 1
ATOM 790 O O . ARG A 1 100 ? 4.094 -23.922 -18.453 1 98 100 ARG A O 1
ATOM 797 N N . GLY A 1 101 ? 2.674 -23.453 -16.812 1 97.12 101 GLY A N 1
ATOM 798 C CA . GLY A 1 101 ? 3.473 -24.109 -15.781 1 97.12 101 GLY A CA 1
ATOM 799 C C . GLY A 1 101 ? 2.918 -23.922 -14.383 1 97.12 101 GLY A C 1
ATOM 800 O O . GLY A 1 101 ? 2.008 -23.109 -14.172 1 97.12 101 GLY A O 1
ATOM 801 N N . SER A 1 102 ? 3.449 -24.734 -13.508 1 96.12 102 SER A N 1
ATOM 802 C CA . SER A 1 102 ? 3.016 -24.703 -12.117 1 96.12 102 SER A CA 1
ATOM 803 C C . SER A 1 102 ? 4.156 -24.297 -11.188 1 96.12 102 SER A C 1
ATOM 805 O O . SER A 1 102 ? 5.32 -24.578 -11.469 1 96.12 102 SER A O 1
ATOM 807 N N . ILE A 1 103 ? 3.771 -23.625 -10.086 1 96.31 103 ILE A N 1
ATOM 808 C CA . ILE A 1 103 ? 4.754 -23.094 -9.148 1 96.31 103 ILE A CA 1
ATOM 809 C C . ILE A 1 103 ? 5.52 -24.25 -8.5 1 96.31 103 ILE A C 1
ATOM 811 O O . ILE A 1 103 ? 6.637 -24.062 -8.008 1 96.31 103 ILE A O 1
ATOM 815 N N . ASP A 1 104 ? 4.93 -25.438 -8.445 1 95.38 104 ASP A N 1
ATOM 816 C CA . ASP A 1 104 ? 5.574 -26.562 -7.754 1 95.38 104 ASP A CA 1
ATOM 817 C C . ASP A 1 104 ? 6.461 -27.359 -8.703 1 95.38 104 ASP A C 1
ATOM 819 O O . ASP A 1 104 ? 7.02 -28.391 -8.328 1 95.38 104 ASP A O 1
ATOM 823 N N . GLU A 1 105 ? 6.555 -26.953 -10 1 95.12 105 GLU A N 1
ATOM 824 C CA . GLU A 1 105 ? 7.508 -27.5 -10.961 1 95.12 105 GLU A CA 1
ATOM 825 C C . GLU A 1 105 ? 8.828 -26.734 -10.922 1 95.12 105 GLU A C 1
ATOM 827 O O . GLU A 1 105 ? 8.977 -25.781 -10.148 1 95.12 105 GLU A O 1
ATOM 832 N N . ALA A 1 106 ? 9.766 -27.25 -11.719 1 93.88 106 ALA A N 1
ATOM 833 C CA . ALA A 1 106 ? 11.023 -26.516 -11.82 1 93.88 106 ALA A CA 1
ATOM 834 C C . ALA A 1 106 ? 10.805 -25.109 -12.352 1 93.88 106 ALA A C 1
ATOM 836 O O . ALA A 1 106 ? 10.141 -24.922 -13.375 1 93.88 106 ALA A O 1
ATOM 837 N N . TRP A 1 107 ? 11.32 -24.125 -11.625 1 96.12 107 TRP A N 1
ATOM 838 C CA . TRP A 1 107 ? 11.156 -22.734 -12.047 1 96.12 107 TRP A CA 1
ATOM 839 C C . TRP A 1 107 ? 11.984 -22.438 -13.289 1 96.12 107 TRP A C 1
ATOM 841 O O . TRP A 1 107 ? 13.016 -23.078 -13.516 1 96.12 107 TRP A O 1
ATOM 851 N N . PRO A 1 108 ? 11.531 -21.516 -14.109 1 95.62 108 PRO A N 1
ATOM 852 C CA . PRO A 1 108 ? 12.336 -21.078 -15.25 1 95.62 108 PRO A CA 1
ATOM 853 C C . PRO A 1 108 ? 13.68 -20.484 -14.828 1 95.62 108 PRO A C 1
ATOM 855 O O . PRO A 1 108 ? 13.891 -20.188 -13.648 1 95.62 108 PRO A O 1
ATOM 858 N N . ALA A 1 109 ? 14.516 -20.344 -15.781 1 90.44 109 ALA A N 1
ATOM 859 C CA . ALA A 1 109 ? 15.852 -19.812 -15.523 1 90.44 109 ALA A CA 1
ATOM 860 C C . ALA A 1 109 ? 15.797 -18.328 -15.188 1 90.44 109 ALA A C 1
ATOM 862 O O . ALA A 1 109 ? 15.094 -17.547 -15.844 1 90.44 109 ALA A O 1
ATOM 863 N N . GLY A 1 110 ? 16.438 -17.953 -14.109 1 88.25 110 GLY A N 1
ATOM 864 C CA . GLY A 1 110 ? 16.578 -16.547 -13.734 1 88.25 110 GLY A CA 1
ATOM 865 C C . GLY A 1 110 ? 17.766 -15.875 -14.383 1 88.25 110 GLY A C 1
ATOM 866 O O . GLY A 1 110 ? 18.047 -16.078 -15.57 1 88.25 110 GLY A O 1
ATOM 867 N N . PRO A 1 111 ? 18.484 -15.117 -13.57 1 94.94 111 PRO A N 1
ATOM 868 C CA . PRO A 1 111 ? 18.203 -14.789 -12.164 1 94.94 111 PRO A CA 1
ATOM 869 C C . PRO A 1 111 ? 17 -13.867 -12 1 94.94 111 PRO A C 1
ATOM 871 O O . PRO A 1 111 ? 16.781 -12.969 -12.812 1 94.94 111 PRO A O 1
ATOM 874 N N . PHE A 1 112 ? 16.203 -14.078 -11.086 1 98.25 112 PHE A N 1
ATOM 875 C CA . PHE A 1 112 ? 15.086 -13.211 -10.719 1 98.25 112 PHE A CA 1
ATOM 876 C C . PHE A 1 112 ? 15.469 -12.297 -9.562 1 98.25 112 PHE A C 1
ATOM 878 O O . PHE A 1 112 ? 16.109 -12.734 -8.602 1 98.25 112 PHE A O 1
ATOM 885 N N . ASP A 1 113 ? 15.156 -11 -9.68 1 98.5 113 ASP A N 1
ATOM 886 C CA . ASP A 1 113 ? 15.344 -10.102 -8.539 1 98.5 113 ASP A CA 1
ATOM 887 C C . ASP A 1 113 ? 14.008 -9.711 -7.922 1 98.5 113 ASP A C 1
ATOM 889 O O . ASP A 1 113 ? 13.969 -8.953 -6.945 1 98.5 113 ASP A O 1
ATOM 893 N N . LEU A 1 114 ? 12.922 -10.273 -8.469 1 98.81 114 LEU A N 1
ATOM 894 C CA . LEU A 1 114 ? 11.594 -10.141 -7.891 1 98.81 114 LEU A CA 1
ATOM 895 C C . LEU A 1 114 ? 10.781 -11.414 -8.094 1 98.81 114 LEU A C 1
ATOM 897 O O . LEU A 1 114 ? 10.648 -11.898 -9.227 1 98.81 114 LEU A O 1
ATOM 901 N N . LEU A 1 115 ? 10.289 -11.984 -7.012 1 98.88 115 LEU A N 1
ATOM 902 C CA . LEU A 1 115 ? 9.328 -13.078 -7.02 1 98.88 115 LEU A CA 1
ATOM 903 C C . LEU A 1 115 ? 7.965 -12.602 -6.531 1 98.88 115 LEU A C 1
ATOM 905 O O . LEU A 1 115 ? 7.855 -12 -5.461 1 98.88 115 LEU A O 1
ATOM 909 N N . VAL A 1 116 ? 6.934 -12.867 -7.32 1 98.94 116 VAL A N 1
ATOM 910 C CA . VAL A 1 116 ? 5.59 -12.414 -6.984 1 98.94 116 VAL A CA 1
ATOM 911 C C . VAL A 1 116 ? 4.691 -13.625 -6.711 1 98.94 116 VAL A C 1
ATOM 913 O O . VAL A 1 116 ? 4.379 -14.391 -7.621 1 98.94 116 VAL A O 1
ATOM 916 N N . LEU A 1 117 ? 4.328 -13.781 -5.473 1 98.88 117 LEU A N 1
ATOM 917 C CA . LEU A 1 117 ? 3.398 -14.82 -5.047 1 98.88 117 LEU A CA 1
ATOM 918 C C . LEU A 1 117 ? 2.037 -14.227 -4.699 1 98.88 117 LEU A C 1
ATOM 920 O O . LEU A 1 117 ? 1.747 -13.977 -3.529 1 98.88 117 LEU A O 1
ATOM 924 N N . SER A 1 118 ? 1.266 -14.039 -5.684 1 98.69 118 SER A N 1
ATOM 925 C CA . SER A 1 118 ? -0.036 -13.406 -5.516 1 98.69 118 SER A CA 1
ATOM 926 C C . SER A 1 118 ? -1.173 -14.383 -5.773 1 98.69 118 SER A C 1
ATOM 928 O O . SER A 1 118 ? -1.363 -14.844 -6.902 1 98.69 118 SER A O 1
ATOM 930 N N . GLU A 1 119 ? -1.91 -14.727 -4.711 1 97.94 119 GLU A N 1
ATOM 931 C CA . GLU A 1 119 ? -3.09 -15.578 -4.797 1 97.94 119 GLU A CA 1
ATOM 932 C C . GLU A 1 119 ? -2.744 -16.938 -5.395 1 97.94 119 GLU A C 1
ATOM 934 O O . GLU A 1 119 ? -3.492 -17.469 -6.215 1 97.94 119 GLU A O 1
ATOM 939 N N . VAL A 1 120 ? -1.612 -17.531 -5.008 1 98.12 120 VAL A N 1
ATOM 940 C CA . VAL A 1 120 ? -1.195 -18.766 -5.668 1 98.12 120 VAL A CA 1
ATOM 941 C C . VAL A 1 120 ? -0.712 -19.766 -4.625 1 98.12 120 VAL A C 1
ATOM 943 O O . VAL A 1 120 ? -0.914 -20.969 -4.777 1 98.12 120 VAL A O 1
ATOM 946 N N . ALA A 1 121 ? -0.115 -19.297 -3.504 1 98.25 121 ALA A N 1
ATOM 947 C CA . ALA A 1 121 ? 0.577 -20.172 -2.559 1 98.25 121 ALA A CA 1
ATOM 948 C C . ALA A 1 121 ? -0.405 -21.094 -1.846 1 98.25 121 ALA A C 1
ATOM 950 O O . ALA A 1 121 ? -0.069 -22.234 -1.522 1 98.25 121 ALA A O 1
ATOM 951 N N . TYR A 1 122 ? -1.662 -20.609 -1.646 1 96.69 122 TYR A N 1
ATOM 952 C CA . TYR A 1 122 ? -2.592 -21.375 -0.828 1 96.69 122 TYR A CA 1
ATOM 953 C C . TYR A 1 122 ? -3.262 -22.469 -1.649 1 96.69 122 TYR A C 1
ATOM 955 O O . TYR A 1 122 ? -4.062 -23.25 -1.124 1 96.69 122 TYR A O 1
ATOM 963 N N . TYR A 1 123 ? -2.859 -22.625 -2.902 1 96.69 123 TYR A N 1
ATOM 964 C CA . TYR A 1 123 ? -3.322 -23.75 -3.715 1 96.69 123 TYR A CA 1
ATOM 965 C C . TYR A 1 123 ? -2.461 -24.984 -3.482 1 96.69 123 TYR A C 1
ATOM 967 O O . TYR A 1 123 ? -2.777 -26.078 -3.971 1 96.69 123 TYR A O 1
ATOM 975 N N . LEU A 1 124 ? -1.365 -24.844 -2.789 1 96.94 124 LEU A N 1
ATOM 976 C CA . LEU A 1 124 ? -0.472 -25.938 -2.457 1 96.94 124 LEU A CA 1
ATOM 977 C C . LEU A 1 124 ? -0.68 -26.391 -1.017 1 96.94 124 LEU A C 1
ATOM 979 O O . LEU A 1 124 ? -1.013 -25.578 -0.148 1 96.94 124 LEU A O 1
ATOM 983 N N . GLY A 1 125 ? -0.467 -27.688 -0.816 1 96.75 125 GLY A N 1
ATOM 984 C CA . GLY A 1 125 ? -0.352 -28.156 0.56 1 96.75 125 GLY A CA 1
ATOM 985 C C . GLY A 1 125 ? 0.833 -27.547 1.291 1 96.75 125 GLY A C 1
ATOM 986 O O . GLY A 1 125 ? 1.819 -27.156 0.666 1 96.75 125 GLY A O 1
ATOM 987 N N . ALA A 1 126 ? 0.758 -27.531 2.602 1 97.5 126 ALA A N 1
ATOM 988 C CA . ALA A 1 126 ? 1.763 -26.875 3.436 1 97.5 126 ALA A CA 1
ATOM 989 C C . ALA A 1 126 ? 3.154 -27.438 3.162 1 97.5 126 ALA A C 1
ATOM 991 O O . ALA A 1 126 ? 4.102 -26.688 2.926 1 97.5 126 ALA A O 1
ATOM 992 N N . ASP A 1 127 ? 3.262 -28.75 3.129 1 97.38 127 ASP A N 1
ATOM 993 C CA . ASP A 1 127 ? 4.559 -29.391 2.947 1 97.38 127 ASP A CA 1
ATOM 994 C C . ASP A 1 127 ? 5.113 -29.125 1.55 1 97.38 127 ASP A C 1
ATOM 996 O O . ASP A 1 127 ? 6.312 -28.891 1.388 1 97.38 127 ASP A O 1
ATOM 1000 N N . THR A 1 128 ? 4.254 -29.219 0.573 1 97.31 128 THR A N 1
ATOM 1001 C CA . THR A 1 128 ? 4.66 -28.969 -0.806 1 97.31 128 THR A CA 1
ATOM 1002 C C . THR A 1 128 ? 5.148 -27.531 -0.982 1 97.31 128 THR A C 1
ATOM 1004 O O . THR A 1 128 ? 6.199 -27.297 -1.579 1 97.31 128 THR A O 1
ATOM 1007 N N . LEU A 1 129 ? 4.414 -26.594 -0.435 1 98.12 129 LEU A N 1
ATOM 1008 C CA . LEU A 1 129 ? 4.809 -25.203 -0.522 1 98.12 129 LEU A CA 1
ATOM 1009 C C . LEU A 1 129 ? 6.168 -24.969 0.13 1 98.12 129 LEU A C 1
ATOM 1011 O O . LEU A 1 129 ? 7.055 -24.359 -0.468 1 98.12 129 LEU A O 1
ATOM 1015 N N . ALA A 1 130 ? 6.312 -25.484 1.324 1 98.19 130 ALA A N 1
ATOM 1016 C CA . ALA A 1 130 ? 7.566 -25.312 2.055 1 98.19 130 ALA A CA 1
ATOM 1017 C C . ALA A 1 130 ? 8.742 -25.891 1.263 1 98.19 130 ALA A C 1
ATOM 1019 O O . ALA A 1 130 ? 9.797 -25.266 1.163 1 98.19 130 ALA A O 1
ATOM 1020 N N . ARG A 1 131 ? 8.523 -27.047 0.708 1 97.38 131 ARG A N 1
ATOM 1021 C CA . ARG A 1 131 ? 9.57 -27.719 -0.054 1 97.38 131 ARG A CA 1
ATOM 1022 C C . ARG A 1 131 ? 9.945 -26.906 -1.296 1 97.38 131 ARG A C 1
ATOM 1024 O O . ARG A 1 131 ? 11.125 -26.734 -1.599 1 97.38 131 ARG A O 1
ATOM 1031 N N . VAL A 1 132 ? 8.953 -26.5 -2.02 1 97.38 132 VAL A N 1
ATOM 1032 C CA . VAL A 1 132 ? 9.164 -25.719 -3.236 1 97.38 132 VAL A CA 1
ATOM 1033 C C . VAL A 1 132 ? 9.945 -24.438 -2.906 1 97.38 132 VAL A C 1
ATOM 1035 O O . VAL A 1 132 ? 10.938 -24.125 -3.562 1 97.38 132 VAL A O 1
ATOM 1038 N N . LEU A 1 133 ? 9.523 -23.703 -1.915 1 98.06 133 LEU A N 1
ATOM 1039 C CA . LEU A 1 133 ? 10.148 -22.438 -1.567 1 98.06 133 LEU A CA 1
ATOM 1040 C C . LEU A 1 133 ? 11.57 -22.656 -1.066 1 98.06 133 LEU A C 1
ATOM 1042 O O . LEU A 1 133 ? 12.477 -21.891 -1.421 1 98.06 133 LEU A O 1
ATOM 1046 N N . ARG A 1 134 ? 11.766 -23.656 -0.232 1 97.31 134 ARG A N 1
ATOM 1047 C CA . ARG A 1 134 ? 13.109 -23.953 0.262 1 97.31 134 ARG A CA 1
ATOM 1048 C C . ARG A 1 134 ? 14.062 -24.234 -0.891 1 97.31 134 ARG A C 1
ATOM 1050 O O . ARG A 1 134 ? 15.203 -23.766 -0.889 1 97.31 134 ARG A O 1
ATOM 1057 N N . ARG A 1 135 ? 13.625 -24.953 -1.801 1 95.69 135 ARG A N 1
ATOM 1058 C CA . ARG A 1 135 ? 14.445 -25.344 -2.939 1 95.69 135 ARG A CA 1
ATOM 1059 C C . ARG A 1 135 ? 14.703 -24.156 -3.863 1 95.69 135 ARG A C 1
ATOM 1061 O O . ARG A 1 135 ? 15.852 -23.859 -4.191 1 95.69 135 ARG A O 1
ATOM 1068 N N . GLU A 1 136 ? 13.633 -23.484 -4.234 1 95.94 136 GLU A N 1
ATOM 1069 C CA . GLU A 1 136 ? 13.711 -22.531 -5.332 1 95.94 136 GLU A CA 1
ATOM 1070 C C . GLU A 1 136 ? 14.211 -21.172 -4.844 1 95.94 136 GLU A C 1
ATOM 1072 O O . GLU A 1 136 ? 14.914 -20.469 -5.566 1 95.94 136 GLU A O 1
ATOM 1077 N N . CYS A 1 137 ? 13.891 -20.781 -3.643 1 95.56 137 CYS A N 1
ATOM 1078 C CA . CYS A 1 137 ? 14.289 -19.469 -3.148 1 95.56 137 CYS A CA 1
ATOM 1079 C C . CYS A 1 137 ? 15.781 -19.438 -2.85 1 95.56 137 CYS A C 1
ATOM 1081 O O . CYS A 1 137 ? 16.375 -18.359 -2.777 1 95.56 137 CYS A O 1
ATOM 1083 N N . ALA A 1 138 ? 16.406 -20.594 -2.646 1 93.12 138 ALA A N 1
ATOM 1084 C CA . ALA A 1 138 ? 17.844 -20.672 -2.449 1 93.12 138 ALA A CA 1
ATOM 1085 C C . ALA A 1 138 ? 18.594 -20.156 -3.678 1 93.12 138 ALA A C 1
ATOM 1087 O O . ALA A 1 138 ? 19.75 -19.719 -3.574 1 93.12 138 ALA A O 1
ATOM 1088 N N . GLY A 1 139 ? 17.906 -20.188 -4.816 1 92.94 139 GLY A N 1
ATOM 1089 C CA . GLY A 1 139 ? 18.547 -19.781 -6.062 1 92.94 139 GLY A CA 1
ATOM 1090 C C . GLY A 1 139 ? 18.297 -18.328 -6.414 1 92.94 139 GLY A C 1
ATOM 1091 O O . GLY A 1 139 ? 18.828 -17.812 -7.402 1 92.94 139 GLY A O 1
ATOM 1092 N N . LEU A 1 140 ? 17.547 -17.609 -5.613 1 96.06 140 LEU A N 1
ATOM 1093 C CA . LEU A 1 140 ? 17.281 -16.219 -5.898 1 96.06 140 LEU A CA 1
ATOM 1094 C C . LEU A 1 140 ? 18.516 -15.359 -5.664 1 96.06 140 LEU A C 1
ATOM 1096 O O . LEU A 1 140 ? 19.344 -15.68 -4.812 1 96.06 140 LEU A O 1
ATOM 1100 N N . ARG A 1 141 ? 18.609 -14.25 -6.367 1 93.38 141 ARG A N 1
ATOM 1101 C CA . ARG A 1 141 ? 19.688 -13.281 -6.172 1 93.38 141 ARG A CA 1
ATOM 1102 C C . ARG A 1 141 ? 19.672 -12.719 -4.758 1 93.38 141 ARG A C 1
ATOM 1104 O O . ARG A 1 141 ? 18.594 -12.508 -4.184 1 93.38 141 ARG A O 1
ATOM 1111 N N . ARG A 1 142 ? 20.906 -12.5 -4.305 1 95.12 142 ARG A N 1
ATOM 1112 C CA . ARG A 1 142 ? 20.953 -11.711 -3.08 1 95.12 142 ARG A CA 1
ATOM 1113 C C . ARG A 1 142 ? 20.344 -10.328 -3.301 1 95.12 142 ARG A C 1
ATOM 1115 O O . ARG A 1 142 ? 20.609 -9.68 -4.312 1 95.12 142 ARG A O 1
ATOM 1122 N N . GLY A 1 143 ? 19.469 -9.977 -2.426 1 97 143 GLY A N 1
ATOM 1123 C CA . GLY A 1 143 ? 18.828 -8.68 -2.557 1 97 143 GLY A CA 1
ATOM 1124 C C . GLY A 1 143 ? 17.547 -8.719 -3.363 1 97 143 GLY A C 1
ATOM 1125 O O . GLY A 1 143 ? 16.938 -7.684 -3.641 1 97 143 GLY A O 1
ATOM 1126 N N . ALA A 1 144 ? 17.203 -9.977 -3.746 1 98.5 144 ALA A N 1
ATOM 1127 C CA . ALA A 1 144 ? 15.898 -10.125 -4.402 1 98.5 144 ALA A CA 1
ATOM 1128 C C . ALA A 1 144 ? 14.758 -9.867 -3.424 1 98.5 144 ALA A C 1
ATOM 1130 O O . ALA A 1 144 ? 14.922 -10.023 -2.211 1 98.5 144 ALA A O 1
ATOM 1131 N N . ASN A 1 145 ? 13.664 -9.391 -3.979 1 98.81 145 ASN A N 1
ATOM 1132 C CA . ASN A 1 145 ? 12.453 -9.234 -3.176 1 98.81 145 ASN A CA 1
ATOM 1133 C C . ASN A 1 145 ? 11.406 -10.281 -3.529 1 98.81 145 ASN A C 1
ATOM 1135 O O . ASN A 1 145 ? 11.305 -10.695 -4.688 1 98.81 145 ASN A O 1
ATOM 1139 N N . ILE A 1 146 ? 10.719 -10.75 -2.518 1 98.88 146 ILE A N 1
ATOM 1140 C CA . ILE A 1 146 ? 9.516 -11.57 -2.652 1 98.88 146 ILE A CA 1
ATOM 1141 C C . ILE A 1 146 ? 8.305 -10.797 -2.146 1 98.88 146 ILE A C 1
ATOM 1143 O O . ILE A 1 146 ? 8.305 -10.281 -1.022 1 98.88 146 ILE A O 1
ATOM 1147 N N . ILE A 1 147 ? 7.359 -10.625 -2.963 1 98.94 147 ILE A N 1
ATOM 1148 C CA . ILE A 1 147 ? 6.105 -10.039 -2.506 1 98.94 147 ILE A CA 1
ATOM 1149 C C . ILE A 1 147 ? 4.988 -11.078 -2.594 1 98.94 147 ILE A C 1
ATOM 1151 O O . ILE A 1 147 ? 4.82 -11.734 -3.623 1 98.94 147 ILE A O 1
ATOM 1155 N N . ALA A 1 148 ? 4.316 -11.266 -1.492 1 98.94 148 ALA A N 1
ATOM 1156 C CA . ALA A 1 148 ? 3.217 -12.219 -1.39 1 98.94 148 ALA A CA 1
ATOM 1157 C C . ALA A 1 148 ? 1.912 -11.516 -1.022 1 98.94 148 ALA A C 1
ATOM 1159 O O . ALA A 1 148 ? 1.891 -10.648 -0.145 1 98.94 148 ALA A O 1
ATOM 1160 N N . ALA A 1 149 ? 0.859 -11.805 -1.679 1 98.94 149 ALA A N 1
ATOM 1161 C CA . ALA A 1 149 ? -0.471 -11.25 -1.438 1 98.94 149 ALA A CA 1
ATOM 1162 C C . ALA A 1 149 ? -1.534 -12.344 -1.479 1 98.94 149 ALA A C 1
ATOM 1164 O O . ALA A 1 149 ? -1.697 -13.023 -2.496 1 98.94 149 ALA A O 1
ATOM 1165 N N . HIS A 1 150 ? -2.271 -12.523 -0.343 1 98.88 150 HIS A N 1
ATOM 1166 C CA . HIS A 1 150 ? -3.229 -13.625 -0.326 1 98.88 150 HIS A CA 1
ATOM 1167 C C . HIS A 1 150 ? -4.5 -13.234 0.422 1 98.88 150 HIS A C 1
ATOM 1169 O O . HIS A 1 150 ? -4.441 -12.523 1.425 1 98.88 150 HIS A O 1
ATOM 1175 N N . TRP A 1 151 ? -5.555 -13.695 -0.113 1 98.38 151 TRP A N 1
ATOM 1176 C CA . TRP A 1 151 ? -6.875 -13.68 0.506 1 98.38 151 TRP A CA 1
ATOM 1177 C C . TRP A 1 151 ? -6.852 -14.391 1.854 1 98.38 151 TRP A C 1
ATOM 1179 O O . TRP A 1 151 ? -6.281 -15.477 1.979 1 98.38 151 TRP A O 1
ATOM 1189 N N . ARG A 1 152 ? -7.523 -13.789 2.883 1 98.44 152 ARG A N 1
ATOM 1190 C CA . ARG A 1 152 ? -7.355 -14.32 4.23 1 98.44 152 ARG A CA 1
ATOM 1191 C C . ARG A 1 152 ? -8.555 -15.172 4.637 1 98.44 152 ARG A C 1
ATOM 1193 O O . ARG A 1 152 ? -8.477 -15.961 5.574 1 98.44 152 ARG A O 1
ATOM 1200 N N . HIS A 1 153 ? -9.742 -14.93 4.012 1 97.38 153 HIS A N 1
ATOM 1201 C CA . HIS A 1 153 ? -10.93 -15.688 4.375 1 97.38 153 HIS A CA 1
ATOM 1202 C C . HIS A 1 153 ? -10.805 -17.156 3.953 1 97.38 153 HIS A C 1
ATOM 1204 O O . HIS A 1 153 ? -10.195 -17.453 2.924 1 97.38 153 HIS A O 1
ATOM 1210 N N . PRO A 1 154 ? -11.383 -17.984 4.734 1 94.56 154 PRO A N 1
ATOM 1211 C CA . PRO A 1 154 ? -11.336 -19.391 4.359 1 94.56 154 PRO A CA 1
ATOM 1212 C C . PRO A 1 154 ? -12.07 -19.688 3.053 1 94.56 154 PRO A C 1
ATOM 1214 O O . PRO A 1 154 ? -13.109 -19.078 2.779 1 94.56 154 PRO A O 1
ATOM 1217 N N . VAL A 1 155 ? -11.43 -20.516 2.322 1 93.5 155 VAL A N 1
ATOM 1218 C CA . VAL A 1 155 ? -12.039 -21.062 1.117 1 93.5 155 VAL A CA 1
ATOM 1219 C C . VAL A 1 155 ? -12.062 -22.594 1.195 1 93.5 155 VAL A C 1
ATOM 1221 O O . VAL A 1 155 ? -11.016 -23.219 1.375 1 93.5 155 VAL A O 1
ATOM 1224 N N . ALA A 1 156 ? -13.125 -23.188 1.069 1 90.44 156 ALA A N 1
ATOM 1225 C CA . ALA A 1 156 ? -13.352 -24.594 1.368 1 90.44 156 ALA A CA 1
ATOM 1226 C C . ALA A 1 156 ? -12.398 -25.484 0.582 1 90.44 156 ALA A C 1
ATOM 1228 O O . ALA A 1 156 ? -11.852 -26.453 1.122 1 90.44 156 ALA A O 1
ATOM 1229 N N . ASP A 1 157 ? -12.125 -25.281 -0.583 1 91.12 157 ASP A N 1
ATOM 1230 C CA . ASP A 1 157 ? -11.359 -26.172 -1.454 1 91.12 157 ASP A CA 1
ATOM 1231 C C . ASP A 1 157 ? -9.859 -25.906 -1.327 1 91.12 157 ASP A C 1
ATOM 1233 O O . ASP A 1 157 ? -9.047 -26.703 -1.803 1 91.12 157 ASP A O 1
ATOM 1237 N N . TYR A 1 158 ? -9.469 -24.844 -0.66 1 94.31 158 TYR A N 1
ATOM 1238 C CA . TYR A 1 158 ? -8.055 -24.5 -0.611 1 94.31 158 TYR A CA 1
ATOM 1239 C C . TYR A 1 158 ? -7.336 -25.266 0.488 1 94.31 158 TYR A C 1
ATOM 1241 O O . TYR A 1 158 ? -7.836 -25.375 1.611 1 94.31 158 TYR A O 1
ATOM 1249 N N . PRO A 1 159 ? -6.207 -25.828 0.222 1 94.94 159 PRO A N 1
ATOM 1250 C CA . PRO A 1 159 ? -5.441 -26.562 1.234 1 94.94 159 PRO A CA 1
ATOM 1251 C C . PRO A 1 159 ? -4.977 -25.672 2.385 1 94.94 159 PRO A C 1
ATOM 1253 O O . PRO A 1 159 ? -4.773 -26.156 3.5 1 94.94 159 PRO A O 1
ATOM 1256 N N . LEU A 1 160 ? -4.715 -24.359 2.117 1 95.69 160 LEU A N 1
ATOM 1257 C CA . LEU A 1 160 ? -4.246 -23.391 3.094 1 95.69 160 LEU A CA 1
ATOM 1258 C C . LEU A 1 160 ? -5.094 -22.125 3.045 1 95.69 160 LEU A C 1
ATOM 1260 O O . LEU A 1 160 ? -5.668 -21.797 2.004 1 95.69 160 LEU A O 1
ATOM 1264 N N . CYS A 1 161 ? -5.188 -21.469 4.16 1 96.75 161 CYS A N 1
ATOM 1265 C CA . CYS A 1 161 ? -5.645 -20.078 4.113 1 96.75 161 CYS A CA 1
ATOM 1266 C C . CYS A 1 161 ? -4.484 -19.125 3.828 1 96.75 161 CYS A C 1
ATOM 1268 O O . CYS A 1 161 ? -3.32 -19.531 3.863 1 96.75 161 CYS A O 1
ATOM 1270 N N . GLY A 1 162 ? -4.801 -17.906 3.518 1 98.12 162 GLY A N 1
ATOM 1271 C CA . GLY A 1 162 ? -3.768 -16.938 3.213 1 98.12 162 GLY A CA 1
ATOM 1272 C C . GLY A 1 162 ? -2.766 -16.75 4.34 1 98.12 162 GLY A C 1
ATOM 1273 O O . GLY A 1 162 ? -1.556 -16.734 4.102 1 98.12 162 GLY A O 1
ATOM 1274 N N . ASP A 1 163 ? -3.217 -16.703 5.57 1 98.62 163 ASP A N 1
ATOM 1275 C CA . ASP A 1 163 ? -2.35 -16.484 6.723 1 98.62 163 ASP A CA 1
ATOM 1276 C C . ASP A 1 163 ? -1.369 -17.656 6.891 1 98.62 163 ASP A C 1
ATOM 1278 O O . ASP A 1 163 ? -0.188 -17.438 7.168 1 98.62 163 ASP A O 1
ATOM 1282 N N . ALA A 1 164 ? -1.844 -18.859 6.684 1 98.44 164 ALA A N 1
ATOM 1283 C CA . ALA A 1 164 ? -0.98 -20.031 6.801 1 98.44 164 ALA A CA 1
ATOM 1284 C C . ALA A 1 164 ? 0.092 -20.031 5.715 1 98.44 164 ALA A C 1
ATOM 1286 O O . ALA A 1 164 ? 1.246 -20.375 5.973 1 98.44 164 ALA A O 1
ATOM 1287 N N . ALA A 1 165 ? -0.292 -19.703 4.516 1 98.62 165 ALA A N 1
ATOM 1288 C CA . ALA A 1 165 ? 0.679 -19.594 3.428 1 98.62 165 ALA A CA 1
ATOM 1289 C C . ALA A 1 165 ? 1.785 -18.594 3.777 1 98.62 165 ALA A C 1
ATOM 1291 O O . ALA A 1 165 ? 2.967 -18.875 3.559 1 98.62 165 ALA A O 1
ATOM 1292 N N . HIS A 1 166 ? 1.401 -17.484 4.332 1 98.88 166 HIS A N 1
ATOM 1293 C CA . HIS A 1 166 ? 2.375 -16.453 4.68 1 98.88 166 HIS A CA 1
ATOM 1294 C C . HIS A 1 166 ? 3.291 -16.922 5.805 1 98.88 166 HIS A C 1
ATOM 1296 O O . HIS A 1 166 ? 4.473 -16.562 5.836 1 98.88 166 HIS A O 1
ATOM 1302 N N . GLU A 1 167 ? 2.752 -17.656 6.73 1 98.81 167 GLU A N 1
ATOM 1303 C CA . GLU A 1 167 ? 3.596 -18.234 7.773 1 98.81 167 GLU A CA 1
ATOM 1304 C C . GLU A 1 167 ? 4.688 -19.109 7.176 1 98.81 167 GLU A C 1
ATOM 1306 O O . GLU A 1 167 ? 5.84 -19.078 7.613 1 98.81 167 GLU A O 1
ATOM 1311 N N . ILE A 1 168 ? 4.32 -19.906 6.195 1 98.75 168 ILE A N 1
ATOM 1312 C CA . ILE A 1 168 ? 5.266 -20.812 5.539 1 98.75 168 ILE A CA 1
ATOM 1313 C C . ILE A 1 168 ? 6.293 -20 4.762 1 98.75 168 ILE A C 1
ATOM 1315 O O . ILE A 1 168 ? 7.492 -20.297 4.805 1 98.75 168 ILE A O 1
ATOM 1319 N N . ILE A 1 169 ? 5.852 -18.969 4.035 1 98.88 169 ILE A N 1
ATOM 1320 C CA . ILE A 1 169 ? 6.754 -18.109 3.289 1 98.88 169 ILE A CA 1
ATOM 1321 C C . ILE A 1 169 ? 7.75 -17.453 4.246 1 98.88 169 ILE A C 1
ATOM 1323 O O . ILE A 1 169 ? 8.953 -17.453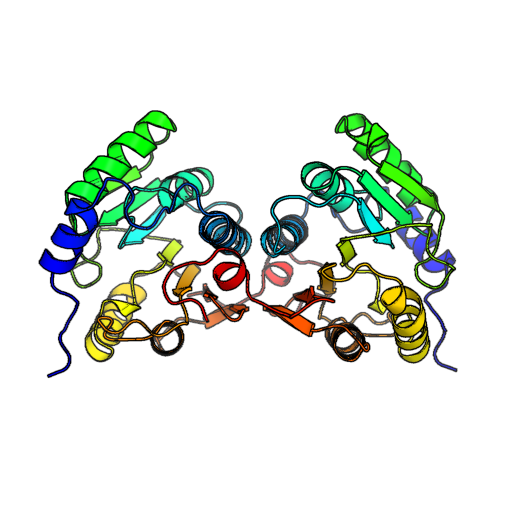 3.992 1 98.88 169 ILE A O 1
ATOM 1327 N N . ALA A 1 170 ? 7.262 -16.953 5.352 1 98.75 170 ALA A N 1
ATOM 1328 C CA . ALA A 1 170 ? 8.086 -16.25 6.332 1 98.75 170 ALA A CA 1
ATOM 1329 C C . ALA A 1 170 ? 9.125 -17.188 6.953 1 98.75 170 ALA A C 1
ATOM 1331 O O . ALA A 1 170 ? 10.203 -16.75 7.344 1 98.75 170 ALA A O 1
ATOM 1332 N N . ALA A 1 171 ? 8.789 -18.422 7.004 1 98.44 171 ALA A N 1
ATOM 1333 C CA . ALA A 1 171 ? 9.672 -19.391 7.633 1 98.44 171 ALA A CA 1
ATOM 1334 C C . ALA A 1 171 ? 10.719 -19.906 6.648 1 98.44 171 ALA A C 1
ATOM 1336 O O . ALA A 1 171 ? 11.625 -20.656 7.023 1 98.44 171 ALA A O 1
ATOM 1337 N N . THR A 1 172 ? 10.578 -19.562 5.398 1 98.62 172 THR A N 1
ATOM 1338 C CA . THR A 1 172 ? 11.523 -20.016 4.379 1 98.62 172 THR A CA 1
ATOM 1339 C C . THR A 1 172 ? 12.922 -19.469 4.648 1 98.62 172 THR A C 1
ATOM 1341 O O . THR A 1 172 ? 13.094 -18.266 4.809 1 98.62 172 THR A O 1
ATOM 1344 N N . PRO A 1 173 ? 13.93 -20.328 4.711 1 97.62 173 PRO A N 1
ATOM 1345 C CA . PRO A 1 173 ? 15.289 -19.875 5.004 1 97.62 173 PRO A CA 1
ATOM 1346 C C . PRO A 1 173 ? 15.781 -18.812 4.012 1 97.62 173 PRO A C 1
ATOM 1348 O O . PRO A 1 173 ? 15.57 -18.953 2.805 1 97.62 173 PRO A O 1
ATOM 1351 N N . GLY A 1 174 ? 16.375 -17.781 4.551 1 97.12 174 GLY A N 1
ATOM 1352 C CA . GLY A 1 174 ? 16.969 -16.766 3.711 1 97.12 174 GLY A CA 1
ATOM 1353 C C . GLY A 1 174 ? 16.062 -15.578 3.465 1 97.12 174 GLY A C 1
ATOM 1354 O O . GLY A 1 174 ? 16.484 -14.562 2.912 1 97.12 174 GLY A O 1
ATOM 1355 N N . LEU A 1 175 ? 14.812 -15.719 3.824 1 98.31 175 LEU A N 1
ATOM 1356 C CA . LEU A 1 175 ? 13.867 -14.625 3.635 1 98.31 175 LEU A CA 1
ATOM 1357 C C . LEU A 1 175 ? 13.719 -13.805 4.914 1 98.31 175 LEU A C 1
ATOM 1359 O O . LEU A 1 175 ? 13.602 -14.367 6.004 1 98.31 175 LEU A O 1
ATOM 1363 N N . THR A 1 176 ? 13.812 -12.523 4.766 1 98.19 176 THR A N 1
ATOM 1364 C CA . THR A 1 176 ? 13.578 -11.602 5.871 1 98.19 176 THR A CA 1
ATOM 1365 C C . THR A 1 176 ? 12.414 -10.672 5.559 1 98.19 176 THR A C 1
ATOM 1367 O O . THR A 1 176 ? 12.414 -9.984 4.531 1 98.19 176 THR A O 1
ATOM 1370 N N . ALA A 1 177 ? 11.422 -10.672 6.395 1 98.56 177 ALA A N 1
ATOM 1371 C CA . ALA A 1 177 ? 10.281 -9.781 6.199 1 98.56 177 ALA A CA 1
ATOM 1372 C C . ALA A 1 177 ? 10.703 -8.32 6.332 1 98.56 177 ALA A C 1
ATOM 1374 O O . ALA A 1 177 ? 11.406 -7.953 7.277 1 98.56 177 ALA A O 1
ATOM 1375 N N . VAL A 1 178 ? 10.242 -7.465 5.414 1 98.62 178 VAL A N 1
ATOM 1376 C CA . VAL A 1 178 ? 10.68 -6.074 5.465 1 98.62 178 VAL A CA 1
ATOM 1377 C C . VAL A 1 178 ? 9.469 -5.145 5.398 1 98.62 178 VAL A C 1
ATOM 1379 O O . VAL A 1 178 ? 9.617 -3.922 5.426 1 98.62 178 VAL A O 1
ATOM 1382 N N . GLY A 1 179 ? 8.258 -5.625 5.273 1 98.75 179 GLY A N 1
ATOM 1383 C CA . GLY A 1 179 ? 7.016 -4.863 5.285 1 98.75 179 GLY A CA 1
ATOM 1384 C C . GLY A 1 179 ? 5.777 -5.738 5.199 1 98.75 179 GLY A C 1
ATOM 1385 O O . GLY A 1 179 ? 5.797 -6.789 4.555 1 98.75 179 GLY A O 1
ATOM 1386 N N . CYS A 1 180 ? 4.734 -5.297 5.766 1 98.94 180 CYS A N 1
ATOM 1387 C CA . CYS A 1 180 ? 3.51 -6.086 5.785 1 98.94 180 CYS A CA 1
ATOM 1388 C C . CYS A 1 180 ? 2.281 -5.188 5.824 1 98.94 180 CYS A C 1
ATOM 1390 O O . CYS A 1 180 ? 2.242 -4.211 6.582 1 98.94 180 CYS A O 1
ATOM 1392 N N . TYR A 1 181 ? 1.39 -5.449 5.023 1 98.94 181 TYR A N 1
ATOM 1393 C CA . TYR A 1 181 ? 0.038 -4.902 5.078 1 98.94 181 TYR A CA 1
ATOM 1394 C C . TYR A 1 181 ? -0.973 -5.988 5.434 1 98.94 181 TYR A C 1
ATOM 1396 O O . TYR A 1 181 ? -0.888 -7.113 4.938 1 98.94 181 TYR A O 1
ATOM 1404 N N . ARG A 1 182 ? -1.96 -5.637 6.277 1 98.81 182 ARG A N 1
ATOM 1405 C CA . ARG A 1 182 ? -3.023 -6.57 6.637 1 98.81 182 ARG A CA 1
ATOM 1406 C C . ARG A 1 182 ? -4.348 -5.84 6.836 1 98.81 182 ARG A C 1
ATOM 1408 O O . ARG A 1 182 ? -4.387 -4.773 7.453 1 98.81 182 ARG A O 1
ATOM 1415 N N . ASP A 1 183 ? -5.371 -6.316 6.32 1 98.62 183 ASP A N 1
ATOM 1416 C CA . ASP A 1 183 ? -6.75 -6.012 6.684 1 98.62 183 ASP A CA 1
ATOM 1417 C C . ASP A 1 183 ? -7.586 -7.285 6.789 1 98.62 183 ASP A C 1
ATOM 1419 O O . ASP A 1 183 ? -7.035 -8.391 6.855 1 98.62 183 ASP A O 1
ATOM 1423 N N . ASP A 1 184 ? -8.875 -7.164 6.934 1 98.19 184 ASP A N 1
ATOM 1424 C CA . ASP A 1 184 ? -9.711 -8.344 7.156 1 98.19 184 ASP A CA 1
ATOM 1425 C C . ASP A 1 184 ? -9.703 -9.258 5.934 1 98.19 184 ASP A C 1
ATOM 1427 O O . ASP A 1 184 ? -9.969 -10.461 6.051 1 98.19 184 ASP A O 1
ATOM 1431 N N . ASP A 1 185 ? -9.359 -8.734 4.766 1 98.69 185 ASP A N 1
ATOM 1432 C CA . ASP A 1 185 ? -9.562 -9.461 3.516 1 98.69 185 ASP A CA 1
ATOM 1433 C C . ASP A 1 185 ? -8.25 -10.023 2.988 1 98.69 185 ASP A C 1
ATOM 1435 O O . ASP A 1 185 ? -8.234 -11.062 2.322 1 98.69 185 ASP A O 1
ATOM 1439 N N . VAL A 1 186 ? -7.152 -9.297 3.254 1 98.75 186 VAL A N 1
ATOM 1440 C CA . VAL A 1 186 ? -5.93 -9.633 2.529 1 98.75 186 VAL A CA 1
ATOM 1441 C C . VAL A 1 186 ? -4.711 -9.352 3.404 1 98.75 186 VAL A C 1
ATOM 1443 O O . VAL A 1 186 ? -4.734 -8.43 4.23 1 98.75 186 VAL A O 1
ATOM 1446 N N . VAL A 1 187 ? -3.693 -10.164 3.254 1 98.94 187 VAL A N 1
ATOM 1447 C CA . VAL A 1 187 ? -2.352 -9.922 3.771 1 98.94 187 VAL A CA 1
ATOM 1448 C C . VAL A 1 187 ? -1.362 -9.805 2.615 1 98.94 187 VAL A C 1
ATOM 1450 O O . VAL A 1 187 ? -1.384 -10.617 1.688 1 98.94 187 VAL A O 1
ATOM 1453 N N . VAL A 1 188 ? -0.595 -8.766 2.561 1 98.94 188 VAL A N 1
ATOM 1454 C CA . VAL A 1 188 ? 0.492 -8.539 1.613 1 98.94 188 VAL A CA 1
ATOM 1455 C C . VAL A 1 188 ? 1.804 -8.336 2.369 1 98.94 188 VAL A C 1
ATOM 1457 O O . VAL A 1 188 ? 1.883 -7.504 3.275 1 98.94 188 VAL A O 1
ATOM 1460 N N . GLU A 1 189 ? 2.789 -9.086 2.027 1 98.94 189 GLU A N 1
ATOM 1461 C CA . GLU A 1 189 ? 4.066 -9.031 2.729 1 98.94 189 GLU A CA 1
ATOM 1462 C C . GLU A 1 189 ? 5.234 -9.023 1.746 1 98.94 189 GLU A C 1
ATOM 1464 O O . GLU A 1 189 ? 5.176 -9.656 0.693 1 98.94 189 GLU A O 1
ATOM 1469 N N . VAL A 1 190 ? 6.211 -8.273 2.082 1 98.88 190 VAL A N 1
ATOM 1470 C CA . VAL A 1 190 ? 7.426 -8.203 1.276 1 98.88 190 VAL A CA 1
ATOM 1471 C C . VAL A 1 190 ? 8.594 -8.805 2.053 1 98.88 190 VAL A C 1
ATOM 1473 O O . VAL A 1 190 ? 8.75 -8.547 3.25 1 98.88 190 VAL A O 1
ATOM 1476 N N . PHE A 1 191 ? 9.391 -9.594 1.399 1 98.81 191 PHE A N 1
ATOM 1477 C CA . PHE A 1 191 ? 10.594 -10.211 1.952 1 98.81 191 PHE A CA 1
ATOM 1478 C C . PHE A 1 191 ? 11.82 -9.836 1.126 1 98.81 191 PHE A C 1
ATOM 1480 O O . PHE A 1 191 ? 11.703 -9.461 -0.041 1 98.81 191 PHE A O 1
ATOM 1487 N N . ASP A 1 192 ? 12.875 -9.938 1.753 1 97.75 192 ASP A N 1
ATOM 1488 C CA . ASP A 1 192 ? 14.18 -9.633 1.173 1 97.75 192 ASP A CA 1
ATOM 1489 C C . ASP A 1 192 ? 15.156 -10.797 1.38 1 97.75 192 ASP A C 1
ATOM 1491 O O . ASP A 1 192 ? 15.148 -11.438 2.432 1 97.75 192 ASP A O 1
ATOM 1495 N N . THR A 1 193 ? 16.031 -11.109 0.353 1 98 193 THR A N 1
ATOM 1496 C CA . THR A 1 193 ? 17.031 -12.164 0.483 1 98 193 THR A CA 1
ATOM 1497 C C . THR A 1 193 ? 18.391 -11.578 0.858 1 98 193 THR A C 1
ATOM 1499 O O . THR A 1 193 ? 19.406 -12.289 0.878 1 98 193 THR A O 1
ATOM 1502 N N . GLY A 1 194 ? 18.406 -10.281 1.035 1 96.31 194 GLY A N 1
ATOM 1503 C CA . GLY A 1 194 ? 19.656 -9.586 1.348 1 96.31 194 GLY A CA 1
ATOM 1504 C C . GLY A 1 194 ? 19.797 -9.273 2.824 1 96.31 194 GLY A C 1
ATOM 1505 O O . GLY A 1 194 ? 19.625 -10.141 3.674 1 96.31 194 GLY A O 1
ATOM 1506 N N . ASP A 1 195 ? 20.109 -8 3.098 1 94.69 195 ASP A N 1
ATOM 1507 C CA . ASP A 1 195 ? 20.469 -7.609 4.461 1 94.69 195 ASP A CA 1
ATOM 1508 C C . ASP A 1 195 ? 19.234 -7.102 5.223 1 94.69 195 ASP A C 1
ATOM 1510 O O . ASP A 1 195 ? 19.344 -6.707 6.387 1 94.69 195 ASP A O 1
ATOM 1514 N N . GLY A 1 196 ? 18.156 -7.07 4.609 1 94.94 196 GLY A N 1
ATOM 1515 C CA . GLY A 1 196 ? 16.922 -6.723 5.285 1 94.94 196 GLY A CA 1
ATOM 1516 C C . GLY A 1 196 ? 16.828 -5.246 5.629 1 94.94 196 GLY A C 1
ATOM 1517 O O . GLY A 1 196 ? 15.945 -4.84 6.398 1 94.94 196 GLY A O 1
ATOM 1518 N N . ARG A 1 197 ? 17.734 -4.344 5.02 1 95.88 197 ARG A N 1
ATOM 1519 C CA . ARG A 1 197 ? 17.672 -2.914 5.301 1 95.88 197 ARG A CA 1
ATOM 1520 C C . ARG A 1 197 ? 16.391 -2.299 4.758 1 95.88 197 ARG A C 1
ATOM 1522 O O . ARG A 1 197 ? 15.914 -2.68 3.684 1 95.88 197 ARG A O 1
ATOM 1529 N N . SER A 1 198 ? 15.883 -1.366 5.484 1 97.56 198 SER A N 1
ATOM 1530 C CA . SER A 1 198 ? 14.68 -0.659 5.055 1 97.56 198 SER A CA 1
ATOM 1531 C C . SER A 1 198 ? 14.961 0.233 3.85 1 97.56 198 SER A C 1
ATOM 1533 O O . SER A 1 198 ? 16.125 0.487 3.52 1 97.56 198 SER A O 1
ATOM 1535 N N . VAL A 1 199 ? 13.906 0.67 3.172 1 97.88 199 VAL A N 1
ATOM 1536 C CA . VAL A 1 199 ? 14.039 1.536 2.006 1 97.88 199 VAL A CA 1
ATOM 1537 C C . VAL A 1 199 ? 14.711 2.848 2.406 1 97.88 199 VAL A C 1
ATOM 1539 O O . VAL A 1 199 ? 15.625 3.314 1.731 1 97.88 199 VAL A O 1
ATOM 1542 N N . ALA A 1 200 ? 14.258 3.436 3.518 1 97.94 200 ALA A N 1
ATOM 1543 C CA . ALA A 1 200 ? 14.836 4.699 3.973 1 97.94 200 ALA A CA 1
ATOM 1544 C C . ALA A 1 200 ? 16.312 4.547 4.289 1 97.94 200 ALA A C 1
ATOM 1546 O O . ALA A 1 200 ? 17.125 5.426 3.969 1 97.94 200 ALA A O 1
ATOM 1547 N N . SER A 1 201 ? 16.688 3.432 4.941 1 96.94 201 SER A N 1
ATOM 1548 C CA . SER A 1 201 ? 18.078 3.164 5.254 1 96.94 201 SER A CA 1
ATOM 1549 C C . SER A 1 201 ? 18.922 3.016 3.984 1 96.94 201 SER A C 1
ATOM 1551 O O . SER A 1 201 ? 20 3.588 3.879 1 96.94 201 SER A O 1
ATOM 1553 N N . ARG A 1 202 ? 18.453 2.307 3.016 1 95.25 202 ARG A N 1
ATOM 1554 C CA . ARG A 1 202 ? 19.156 2.094 1.758 1 95.25 202 ARG A CA 1
ATOM 1555 C C . ARG A 1 202 ? 19.375 3.412 1.024 1 95.25 202 ARG A C 1
ATOM 1557 O O . ARG A 1 202 ? 20.391 3.588 0.348 1 95.25 202 ARG A O 1
ATOM 1564 N N . GLU A 1 203 ? 18.422 4.355 1.236 1 95.5 203 GLU A N 1
ATOM 1565 C CA . GLU A 1 203 ? 18.484 5.641 0.55 1 95.5 203 GLU A CA 1
ATOM 1566 C C . GLU A 1 203 ? 19.188 6.691 1.41 1 95.5 203 GLU A C 1
ATOM 1568 O O . GLU A 1 203 ? 19.25 7.863 1.037 1 95.5 203 GLU A O 1
ATOM 1573 N N . ASN A 1 204 ? 19.594 6.363 2.531 1 94.44 204 ASN A N 1
ATOM 1574 C CA . ASN A 1 204 ? 20.266 7.254 3.467 1 94.44 204 ASN A CA 1
ATOM 1575 C C . ASN A 1 204 ? 19.375 8.422 3.877 1 94.44 204 ASN A C 1
ATOM 1577 O O . ASN A 1 204 ? 19.828 9.562 3.938 1 94.44 204 ASN A O 1
ATOM 1581 N N . VAL A 1 205 ? 18.094 8.133 4.086 1 94.44 205 VAL A N 1
ATOM 1582 C CA . VAL A 1 205 ? 17.203 9.141 4.637 1 94.44 205 VAL A CA 1
ATOM 1583 C C . VAL A 1 205 ? 17.656 9.531 6.039 1 94.44 205 VAL A C 1
ATOM 1585 O O . VAL A 1 205 ? 17.891 8.664 6.883 1 94.44 205 VAL A O 1
ATOM 1588 N N . PRO A 1 206 ? 17.75 10.789 6.289 1 91.88 206 PRO A N 1
ATOM 1589 C CA . PRO A 1 206 ? 18.188 11.188 7.625 1 91.88 206 PRO A CA 1
ATOM 1590 C C . PRO A 1 206 ? 17.312 10.625 8.734 1 91.88 206 PRO A C 1
ATOM 1592 O O . PRO A 1 206 ? 16.078 10.727 8.664 1 91.88 206 PRO A O 1
ATOM 1595 N N . GLY A 1 207 ? 17.938 9.906 9.742 1 92.81 207 GLY A N 1
ATOM 1596 C CA . GLY A 1 207 ? 17.234 9.359 10.883 1 92.81 207 GLY A CA 1
ATOM 1597 C C . GLY A 1 207 ? 16.891 7.891 10.727 1 92.81 207 GLY A C 1
ATOM 1598 O O . GLY A 1 207 ? 16.484 7.238 11.695 1 92.81 207 GLY A O 1
ATOM 1599 N N . ALA A 1 208 ? 17.062 7.473 9.477 1 93.06 208 ALA A N 1
ATOM 1600 C CA . ALA A 1 208 ? 16.781 6.059 9.25 1 93.06 208 ALA A CA 1
ATOM 1601 C C . ALA A 1 208 ? 17.859 5.172 9.844 1 93.06 208 ALA A C 1
ATOM 1603 O O . ALA A 1 208 ? 19.031 5.547 9.875 1 93.06 208 ALA A O 1
ATOM 1604 N N . ARG A 1 209 ? 17.438 4.094 10.5 1 83.38 209 ARG A N 1
ATOM 1605 C CA . ARG A 1 209 ? 18.391 3.148 11.07 1 83.38 209 ARG A CA 1
ATOM 1606 C C . ARG A 1 209 ? 18.219 1.764 10.461 1 83.38 209 ARG A C 1
ATOM 1608 O O . ARG A 1 209 ? 17.141 1.409 9.992 1 83.38 209 ARG A O 1
ATOM 1615 N N . MET B 1 1 ? 5.898 20.859 30.938 1 38.16 1 MET B N 1
ATOM 1616 C CA . MET B 1 1 ? 4.586 20.734 30.312 1 38.16 1 MET B CA 1
ATOM 1617 C C . MET B 1 1 ? 4.723 20.406 28.828 1 38.16 1 MET B C 1
ATOM 1619 O O . MET B 1 1 ? 5.422 21.109 28.109 1 38.16 1 MET B O 1
ATOM 1623 N N . SER B 1 2 ? 4.645 19.094 28.453 1 51.34 2 SER B N 1
ATOM 1624 C CA . SER B 1 2 ? 4.836 18.703 27.062 1 51.34 2 SER B CA 1
ATOM 1625 C C . SER B 1 2 ? 4.172 19.703 26.109 1 51.34 2 SER B C 1
ATOM 1627 O O . SER B 1 2 ? 3.016 20.078 26.312 1 51.34 2 SER B O 1
ATOM 1629 N N . SER B 1 3 ? 5.027 20.438 25.375 1 61.5 3 SER B N 1
ATOM 1630 C CA . SER B 1 3 ? 4.57 21.5 24.484 1 61.5 3 SER B CA 1
ATOM 1631 C C . SER B 1 3 ? 3.389 21.047 23.641 1 61.5 3 SER B C 1
ATOM 1633 O O . SER B 1 3 ? 3.279 19.859 23.312 1 61.5 3 SER B O 1
ATOM 1635 N N . ALA B 1 4 ? 2.348 21.875 23.5 1 81.56 4 ALA B N 1
ATOM 1636 C CA . ALA B 1 4 ? 1.106 21.641 22.781 1 81.56 4 ALA B CA 1
ATOM 1637 C C . ALA B 1 4 ? 1.391 21.172 21.344 1 81.56 4 ALA B C 1
ATOM 1639 O O . ALA B 1 4 ? 0.833 20.172 20.891 1 81.56 4 ALA B O 1
ATOM 1640 N N . ARG B 1 5 ? 2.35 21.812 20.734 1 88.88 5 ARG B N 1
ATOM 1641 C CA . ARG B 1 5 ? 2.811 21.453 19.391 1 88.88 5 ARG B CA 1
ATOM 1642 C C . ARG B 1 5 ? 4.145 22.109 19.078 1 88.88 5 ARG B C 1
ATOM 1644 O O . ARG B 1 5 ? 4.547 23.062 19.75 1 88.88 5 ARG B O 1
ATOM 1651 N N . LEU B 1 6 ? 4.93 21.609 18.141 1 93.12 6 LEU B N 1
ATOM 1652 C CA . LEU B 1 6 ? 6.109 22.312 17.656 1 93.12 6 LEU B CA 1
ATOM 1653 C C . LEU B 1 6 ? 5.762 23.75 17.25 1 93.12 6 LEU B C 1
ATOM 1655 O O . LEU B 1 6 ? 4.715 23.984 16.656 1 93.12 6 LEU B O 1
ATOM 1659 N N . PRO B 1 7 ? 6.629 24.656 17.656 1 92.12 7 PRO B N 1
ATOM 1660 C CA . PRO B 1 7 ? 6.359 26.047 17.266 1 92.12 7 PRO B CA 1
ATOM 1661 C C . PRO B 1 7 ? 6.422 26.25 15.75 1 92.12 7 PRO B C 1
ATOM 1663 O O . PRO B 1 7 ? 7.195 25.578 15.07 1 92.12 7 PRO B O 1
ATOM 1666 N N . ASP B 1 8 ? 5.641 27.234 15.242 1 92.06 8 ASP B N 1
ATOM 1667 C CA . ASP B 1 8 ? 5.617 27.516 13.812 1 92.06 8 ASP B CA 1
ATOM 1668 C C . ASP B 1 8 ? 7.004 27.891 13.305 1 92.06 8 ASP B C 1
ATOM 1670 O O . ASP B 1 8 ? 7.336 27.641 12.141 1 92.06 8 ASP B O 1
ATOM 1674 N N . THR B 1 9 ? 7.785 28.484 14.18 1 92.38 9 THR B N 1
ATOM 1675 C CA . THR B 1 9 ? 9.133 28.906 13.812 1 92.38 9 THR B CA 1
ATOM 1676 C C . THR B 1 9 ? 9.992 27.703 13.422 1 92.38 9 THR B C 1
ATOM 1678 O O . THR B 1 9 ? 10.938 27.844 12.648 1 92.38 9 THR B O 1
ATOM 1681 N N . TYR B 1 10 ? 9.641 26.656 13.977 1 92.62 10 TYR B N 1
ATOM 1682 C CA . TYR B 1 10 ? 10.336 25.438 13.586 1 92.62 10 TYR B CA 1
ATOM 1683 C C . TYR B 1 10 ? 10.203 25.188 12.086 1 92.62 10 TYR B C 1
ATOM 1685 O O . TYR B 1 10 ? 11.203 25 11.391 1 92.62 10 TYR B O 1
ATOM 1693 N N . PHE B 1 11 ? 9.047 25.266 11.609 1 94 11 PHE B N 1
ATOM 1694 C CA . PHE B 1 11 ? 8.789 24.984 10.203 1 94 11 PHE B CA 1
ATOM 1695 C C . PHE B 1 11 ? 9.297 26.109 9.328 1 94 11 PHE B C 1
ATOM 1697 O O . PHE B 1 11 ? 9.75 25.875 8.203 1 94 11 PHE B O 1
ATOM 1704 N N . ASP B 1 12 ? 9.195 27.328 9.859 1 92.69 12 ASP B N 1
ATOM 1705 C CA . ASP B 1 12 ? 9.797 28.438 9.133 1 92.69 12 ASP B CA 1
ATOM 1706 C C . ASP B 1 12 ? 11.289 28.188 8.883 1 92.69 12 ASP B C 1
ATOM 1708 O O . ASP B 1 12 ? 11.797 28.453 7.793 1 92.69 12 ASP B O 1
ATOM 1712 N N . ARG B 1 13 ? 11.883 27.672 9.891 1 92.38 13 ARG B N 1
ATOM 1713 C CA . ARG B 1 13 ? 13.312 27.391 9.789 1 92.38 13 ARG B CA 1
ATOM 1714 C C . ARG B 1 13 ? 13.578 26.266 8.797 1 92.38 13 ARG B C 1
ATOM 1716 O O . ARG B 1 13 ? 14.523 26.328 8.008 1 92.38 13 ARG B O 1
ATOM 1723 N N . VAL B 1 14 ? 12.75 25.281 8.852 1 91.25 14 VAL B N 1
ATOM 1724 C CA . VAL B 1 14 ? 12.891 24.141 7.945 1 91.25 14 VAL B CA 1
ATOM 1725 C C . VAL B 1 14 ? 12.797 24.609 6.5 1 91.25 14 VAL B C 1
ATOM 1727 O O . VAL B 1 14 ? 13.656 24.297 5.676 1 91.25 14 VAL B O 1
ATOM 1730 N N . TYR B 1 15 ? 11.898 25.453 6.152 1 92.88 15 TYR B N 1
ATOM 1731 C CA . TYR B 1 15 ? 11.648 25.859 4.773 1 92.88 15 TYR B CA 1
ATOM 1732 C C . TYR B 1 15 ? 12.594 26.969 4.348 1 92.88 15 TYR B C 1
ATOM 1734 O O . TYR B 1 15 ? 12.727 27.266 3.156 1 92.88 15 TYR B O 1
ATOM 1742 N N . ALA B 1 16 ? 13.242 27.516 5.301 1 91.19 16 ALA B N 1
ATOM 1743 C CA . ALA B 1 16 ? 14.281 28.5 4.984 1 91.19 16 ALA B CA 1
ATOM 1744 C C . ALA B 1 16 ? 15.492 27.812 4.348 1 91.19 16 ALA B C 1
ATOM 1746 O O . ALA B 1 16 ? 16.281 28.469 3.645 1 91.19 16 ALA B O 1
ATOM 1747 N N . THR B 1 17 ? 15.57 26.547 4.543 1 90.31 17 THR B N 1
ATOM 1748 C CA . THR B 1 17 ? 16.719 25.812 4.043 1 90.31 17 THR B CA 1
ATOM 1749 C C . THR B 1 17 ? 16.531 25.422 2.582 1 90.31 17 THR B C 1
ATOM 1751 O O . THR B 1 17 ? 17.469 24.984 1.913 1 90.31 17 THR B O 1
ATOM 1754 N N . GLY B 1 18 ? 15.297 25.562 2.064 1 89.38 18 GLY B N 1
ATOM 1755 C CA . GLY B 1 18 ? 15.008 25.234 0.676 1 89.38 18 GLY B CA 1
ATOM 1756 C C . GLY B 1 18 ? 13.531 25.016 0.409 1 89.38 18 GLY B C 1
ATOM 1757 O O . GLY B 1 18 ? 12.719 25 1.34 1 89.38 18 GLY B O 1
ATOM 1758 N N . GLU B 1 19 ? 13.234 24.844 -0.833 1 88.69 19 GLU B N 1
ATOM 1759 C CA . GLU B 1 19 ? 11.852 24.734 -1.268 1 88.69 19 GLU B CA 1
ATOM 1760 C C . GLU B 1 19 ? 11.273 23.359 -0.942 1 88.69 19 GLU B C 1
ATOM 1762 O O . GLU B 1 19 ? 10.062 23.219 -0.771 1 88.69 19 GLU B O 1
ATOM 1767 N N . ASP B 1 20 ? 12.148 22.375 -0.917 1 92.5 20 ASP B N 1
ATOM 1768 C CA . ASP B 1 20 ? 11.773 21 -0.599 1 92.5 20 ASP B CA 1
ATOM 1769 C C . ASP B 1 20 ? 12.773 20.359 0.364 1 92.5 20 ASP B C 1
ATOM 1771 O O . ASP B 1 20 ? 13.461 19.406 0.008 1 92.5 20 ASP B O 1
ATOM 1775 N N . PRO B 1 21 ? 12.75 20.875 1.481 1 89 21 PRO B N 1
ATOM 1776 C CA . PRO B 1 21 ? 13.812 20.516 2.42 1 89 21 PRO B CA 1
ATOM 1777 C C . PRO B 1 21 ? 13.836 19.031 2.744 1 89 21 PRO B C 1
ATOM 1779 O O . PRO B 1 21 ? 14.891 18.484 3.068 1 89 21 PRO B O 1
ATOM 1782 N N . TRP B 1 22 ? 12.75 18.328 2.635 1 88.44 22 TRP B N 1
ATOM 1783 C CA . TRP B 1 22 ? 12.656 16.906 2.979 1 88.44 22 TRP B CA 1
ATOM 1784 C C . TRP B 1 22 ? 12.75 16.031 1.73 1 88.44 22 TRP B C 1
ATOM 1786 O O . TRP B 1 22 ? 12.609 14.812 1.807 1 88.44 22 TRP B O 1
ATOM 1796 N N . GLN B 1 23 ? 12.953 16.641 0.548 1 91 23 GLN B N 1
ATOM 1797 C CA . GLN B 1 23 ? 13.055 15.945 -0.728 1 91 23 GLN B CA 1
ATOM 1798 C C . GLN B 1 23 ? 11.812 15.086 -0.984 1 91 23 GLN B C 1
ATOM 1800 O O . GLN B 1 23 ? 11.93 13.922 -1.359 1 91 23 GLN B O 1
ATOM 1805 N N . LEU B 1 24 ? 10.672 15.633 -0.704 1 90.44 24 LEU B N 1
ATOM 1806 C CA . LEU B 1 24 ? 9.383 14.961 -0.82 1 90.44 24 LEU B CA 1
ATOM 1807 C C . LEU B 1 24 ? 9.086 14.602 -2.271 1 90.44 24 LEU B C 1
ATOM 1809 O O . LEU B 1 24 ? 8.359 13.641 -2.541 1 90.44 24 LEU B O 1
ATOM 1813 N N . THR B 1 25 ? 9.703 15.25 -3.195 1 89.25 25 THR B N 1
ATOM 1814 C CA . THR B 1 25 ? 9.359 15.102 -4.605 1 89.25 25 THR B CA 1
ATOM 1815 C C . THR B 1 25 ? 10.281 14.102 -5.285 1 89.25 25 THR B C 1
ATOM 1817 O O . THR B 1 25 ? 9.945 13.547 -6.332 1 89.25 25 THR B O 1
ATOM 1820 N N . THR B 1 26 ? 11.43 13.781 -4.695 1 91.5 26 THR B N 1
ATOM 1821 C CA . THR B 1 26 ? 12.438 13.078 -5.484 1 91.5 26 THR B CA 1
ATOM 1822 C C . THR B 1 26 ? 12.82 11.766 -4.816 1 91.5 26 THR B C 1
ATOM 1824 O O . THR B 1 26 ? 13.211 10.805 -5.492 1 91.5 26 THR B O 1
ATOM 1827 N N . ARG B 1 27 ? 12.68 11.727 -3.547 1 95.25 27 ARG B N 1
ATOM 1828 C CA . ARG B 1 27 ? 13.117 10.523 -2.848 1 95.25 27 ARG B CA 1
ATOM 1829 C C . ARG B 1 27 ? 12.164 9.367 -3.109 1 95.25 27 ARG B C 1
ATOM 1831 O O . ARG B 1 27 ? 10.945 9.523 -3.031 1 95.25 27 ARG B O 1
ATOM 1838 N N . TRP B 1 28 ? 12.734 8.18 -3.395 1 97.44 28 TRP B N 1
ATOM 1839 C CA . TRP B 1 28 ? 11.914 6.996 -3.611 1 97.44 28 TRP B CA 1
ATOM 1840 C C . TRP B 1 28 ? 11.125 6.641 -2.354 1 97.44 28 TRP B C 1
ATOM 1842 O O . TRP B 1 28 ? 9.953 6.25 -2.436 1 97.44 28 TRP B O 1
ATOM 1852 N N . TYR B 1 29 ? 11.781 6.809 -1.189 1 97.75 29 TYR B N 1
ATOM 1853 C CA . TYR B 1 29 ? 11.078 6.539 0.062 1 97.75 29 TYR B CA 1
ATOM 1854 C C . TYR B 1 29 ? 9.758 7.293 0.117 1 97.75 29 TYR B C 1
ATOM 1856 O O . TYR B 1 29 ? 8.727 6.719 0.474 1 97.75 29 TYR B O 1
ATOM 1864 N N . GLU B 1 30 ? 9.836 8.531 -0.227 1 97.88 30 GLU B N 1
ATOM 1865 C CA . GLU B 1 30 ? 8.641 9.367 -0.173 1 97.88 30 GLU B CA 1
ATOM 1866 C C . GLU B 1 30 ? 7.621 8.938 -1.226 1 97.88 30 GLU B C 1
ATOM 1868 O O . GLU B 1 30 ? 6.43 8.805 -0.93 1 97.88 30 GLU B O 1
ATOM 1873 N N . GLN B 1 31 ? 8.07 8.703 -2.422 1 97.81 31 GLN B N 1
ATOM 1874 C CA . GLN B 1 31 ? 7.18 8.266 -3.494 1 97.81 31 GLN B CA 1
ATOM 1875 C C . GLN B 1 31 ? 6.469 6.973 -3.121 1 97.81 31 GLN B C 1
ATOM 1877 O O . GLN B 1 31 ? 5.262 6.836 -3.336 1 97.81 31 GLN B O 1
ATOM 1882 N N . ARG B 1 32 ? 7.23 6.09 -2.561 1 98.62 32 ARG B N 1
ATOM 1883 C CA . ARG B 1 32 ? 6.691 4.801 -2.129 1 98.62 32 ARG B CA 1
ATOM 1884 C C . ARG B 1 32 ? 5.668 4.98 -1.012 1 98.62 32 ARG B C 1
ATOM 1886 O O . ARG B 1 32 ? 4.594 4.379 -1.047 1 98.62 32 ARG B O 1
ATOM 1893 N N . LYS B 1 33 ? 5.992 5.801 -0.064 1 98.62 33 LYS B N 1
ATOM 1894 C CA . LYS B 1 33 ? 5.074 6.059 1.042 1 98.62 33 LYS B CA 1
ATOM 1895 C C . LYS B 1 33 ? 3.756 6.637 0.539 1 98.62 33 LYS B C 1
ATOM 1897 O O . LYS B 1 33 ? 2.682 6.219 0.975 1 98.62 33 LYS B O 1
ATOM 1902 N N . TYR B 1 34 ? 3.811 7.598 -0.396 1 98.62 34 TYR B N 1
ATOM 1903 C CA . TYR B 1 34 ? 2.602 8.18 -0.969 1 98.62 34 TYR B CA 1
ATOM 1904 C C . TYR B 1 34 ? 1.796 7.129 -1.723 1 98.62 34 TYR B C 1
ATOM 1906 O O . TYR B 1 34 ? 0.568 7.086 -1.619 1 98.62 34 TYR B O 1
ATOM 1914 N N . ALA B 1 35 ? 2.5 6.262 -2.455 1 98.69 35 ALA B N 1
ATOM 1915 C CA . ALA B 1 35 ? 1.827 5.211 -3.215 1 98.69 35 ALA B CA 1
ATOM 1916 C C . ALA B 1 35 ? 1.104 4.238 -2.287 1 98.69 35 ALA B C 1
ATOM 1918 O O . ALA B 1 35 ? -0.048 3.875 -2.535 1 98.69 35 ALA B O 1
ATOM 1919 N N . ILE B 1 36 ? 1.782 3.85 -1.206 1 98.88 36 ILE B N 1
ATOM 1920 C CA . ILE B 1 36 ? 1.178 2.953 -0.227 1 98.88 36 ILE B CA 1
ATOM 1921 C C . ILE B 1 36 ? -0.05 3.617 0.392 1 98.88 36 ILE B C 1
ATOM 1923 O O . ILE B 1 36 ? -1.118 3.004 0.478 1 98.88 36 ILE B O 1
ATOM 1927 N N . THR B 1 37 ? 0.106 4.871 0.77 1 98.94 37 THR B N 1
ATOM 1928 C CA . THR B 1 37 ? -0.961 5.629 1.412 1 98.94 37 THR B CA 1
ATOM 1929 C C . THR B 1 37 ? -2.203 5.672 0.526 1 98.94 37 THR B C 1
ATOM 1931 O O . THR B 1 37 ? -3.303 5.34 0.972 1 98.94 37 THR B O 1
ATOM 1934 N N . LEU B 1 38 ? -2.025 5.977 -0.707 1 98.88 38 LEU B N 1
ATOM 1935 C CA . LEU B 1 38 ? -3.15 6.105 -1.627 1 98.88 38 LEU B CA 1
ATOM 1936 C C . LEU B 1 38 ? -3.752 4.742 -1.944 1 98.88 38 LEU B C 1
ATOM 1938 O O . LEU B 1 38 ? -4.977 4.605 -2.037 1 98.88 38 LEU B O 1
ATOM 1942 N N . ALA B 1 39 ? -2.922 3.752 -2.096 1 98.88 39 ALA B N 1
ATOM 1943 C CA . ALA B 1 39 ? -3.395 2.414 -2.443 1 98.88 39 ALA B CA 1
ATOM 1944 C C . ALA B 1 39 ? -4.273 1.84 -1.338 1 98.88 39 ALA B C 1
ATOM 1946 O O . ALA B 1 39 ? -5.211 1.082 -1.611 1 98.88 39 ALA B O 1
ATOM 1947 N N . MET B 1 40 ? -4.035 2.236 -0.141 1 98.88 40 MET B N 1
ATOM 1948 C CA . MET B 1 40 ? -4.699 1.646 1.018 1 98.88 40 MET B CA 1
ATOM 1949 C C . MET B 1 40 ? -6.094 2.238 1.204 1 98.88 40 MET B C 1
ATOM 1951 O O . MET B 1 40 ? -6.883 1.739 2.012 1 98.88 40 MET B O 1
ATOM 1955 N N . LEU B 1 41 ? -6.441 3.281 0.486 1 98.81 41 LEU B N 1
ATOM 1956 C CA . LEU B 1 41 ? -7.758 3.893 0.62 1 98.81 41 LEU B CA 1
ATOM 1957 C C . LEU B 1 41 ? -8.859 2.908 0.232 1 98.81 41 LEU B C 1
ATOM 1959 O O . LEU B 1 41 ? -8.812 2.32 -0.851 1 98.81 41 LEU B O 1
ATOM 1963 N N . PRO B 1 42 ? -9.898 2.822 1.044 1 98.56 42 PRO B N 1
ATOM 1964 C CA . PRO B 1 42 ? -10.945 1.821 0.815 1 98.56 42 PRO B CA 1
ATOM 1965 C C . PRO B 1 42 ? -11.82 2.154 -0.387 1 98.56 42 PRO B C 1
ATOM 1967 O O . PRO B 1 42 ? -12.438 1.258 -0.977 1 98.56 42 PRO B O 1
ATOM 1970 N N . LYS B 1 43 ? -11.93 3.402 -0.73 1 98.19 43 LYS B N 1
ATOM 1971 C CA . LYS B 1 43 ? -12.781 3.82 -1.841 1 98.19 43 LYS B CA 1
ATOM 1972 C C . LYS B 1 43 ? -11.945 4.336 -3.01 1 98.19 43 LYS B C 1
ATOM 1974 O O . LYS B 1 43 ? -10.883 4.934 -2.807 1 98.19 43 LYS B O 1
ATOM 1979 N N . PRO B 1 44 ? -12.469 4.129 -4.191 1 97.81 44 PRO B N 1
ATOM 1980 C CA . PRO B 1 44 ? -11.727 4.637 -5.348 1 97.81 44 PRO B CA 1
ATOM 1981 C C . PRO B 1 44 ? -11.758 6.16 -5.449 1 97.81 44 PRO B C 1
ATOM 1983 O O . PRO B 1 44 ? -10.828 6.77 -5.988 1 97.81 44 PRO B O 1
ATOM 1986 N N . ARG B 1 45 ? -12.875 6.758 -4.961 1 98.12 45 ARG B N 1
ATOM 1987 C CA . ARG B 1 45 ? -13.055 8.203 -5.027 1 98.12 45 ARG B CA 1
ATOM 1988 C C . ARG B 1 45 ? -13.734 8.734 -3.766 1 98.12 45 ARG B C 1
ATOM 1990 O O . ARG B 1 45 ? -14.57 8.055 -3.176 1 98.12 45 ARG B O 1
ATOM 1997 N N . TYR B 1 46 ? -13.383 9.961 -3.426 1 98.62 46 TYR B N 1
ATOM 1998 C CA . TYR B 1 46 ? -13.969 10.68 -2.301 1 98.62 46 TYR B CA 1
ATOM 1999 C C . TYR B 1 46 ? -14.539 12.023 -2.748 1 98.62 46 TYR B C 1
ATOM 2001 O O . TYR B 1 46 ? -14.125 12.57 -3.771 1 98.62 46 TYR B O 1
ATOM 2009 N N . ARG B 1 47 ? -15.484 12.523 -2.043 1 98.44 47 ARG B N 1
ATOM 2010 C CA . ARG B 1 47 ? -16.094 13.812 -2.367 1 98.44 47 ARG B CA 1
ATOM 2011 C C . ARG B 1 47 ? -15.227 14.969 -1.873 1 98.44 47 ARG B C 1
ATOM 2013 O O . ARG B 1 47 ? -14.914 15.891 -2.631 1 98.44 47 ARG B O 1
ATOM 2020 N N . HIS B 1 48 ? -14.82 14.922 -0.622 1 98.69 48 HIS B N 1
ATOM 2021 C CA . HIS B 1 48 ? -14.109 16.031 -0.001 1 98.69 48 HIS B CA 1
ATOM 2022 C C . HIS B 1 48 ? -13.117 15.547 1.048 1 98.69 48 HIS B C 1
ATOM 2024 O O . HIS B 1 48 ? -13.523 15.023 2.092 1 98.69 48 HIS B O 1
ATOM 2030 N N . ALA B 1 49 ? -11.844 15.734 0.769 1 98.81 49 ALA B N 1
ATOM 2031 C CA . ALA B 1 49 ? -10.781 15.352 1.694 1 98.81 49 ALA B CA 1
ATOM 2032 C C . ALA B 1 49 ? -10.258 16.562 2.469 1 98.81 49 ALA B C 1
ATOM 2034 O O . ALA B 1 49 ? -10.258 17.672 1.955 1 98.81 49 ALA B O 1
ATOM 2035 N N . PHE B 1 50 ? -9.859 16.328 3.668 1 98.88 50 PHE B N 1
ATOM 2036 C CA . PHE B 1 50 ? -9.141 17.312 4.465 1 98.88 50 PHE B CA 1
ATOM 2037 C C . PHE B 1 50 ? -7.723 16.828 4.762 1 98.88 50 PHE B C 1
ATOM 2039 O O . PHE B 1 50 ? -7.531 15.719 5.27 1 98.88 50 PHE B O 1
ATOM 2046 N N . GLU B 1 51 ? -6.734 17.594 4.402 1 98.88 51 GLU B N 1
ATOM 2047 C CA . GLU B 1 51 ? -5.316 17.297 4.598 1 98.88 51 GLU B CA 1
ATOM 2048 C C . GLU B 1 51 ? -4.617 18.422 5.363 1 98.88 51 GLU B C 1
ATOM 2050 O O . GLU B 1 51 ? -4.062 19.344 4.762 1 98.88 51 GLU B O 1
ATOM 2055 N N . PRO B 1 52 ? -4.605 18.328 6.703 1 98.62 52 PRO B N 1
ATOM 2056 C CA . PRO B 1 52 ? -3.746 19.25 7.449 1 98.62 52 PRO B CA 1
ATOM 2057 C C . PRO B 1 52 ? -2.266 18.891 7.344 1 98.62 52 PRO B C 1
ATOM 2059 O O . PRO B 1 52 ? -1.914 17.719 7.324 1 98.62 52 PRO B O 1
ATOM 2062 N N . GLY B 1 53 ? -1.417 19.891 7.281 1 98.19 53 GLY B N 1
ATOM 2063 C CA . GLY B 1 53 ? 0.004 19.656 7.09 1 98.19 53 GLY B CA 1
ATOM 2064 C C . GLY B 1 53 ? 0.344 19.172 5.691 1 98.19 53 GLY B C 1
ATOM 2065 O O . GLY B 1 53 ? 1.045 18.172 5.523 1 98.19 53 GLY B O 1
ATOM 2066 N N . CYS B 1 54 ? -0.075 19.938 4.68 1 98.56 54 CYS B N 1
ATOM 2067 C CA . CYS B 1 54 ? 0.01 19.469 3.303 1 98.56 54 CYS B CA 1
ATOM 2068 C C . CYS B 1 54 ? 1.4 19.703 2.727 1 98.56 54 CYS B C 1
ATOM 2070 O O . CYS B 1 54 ? 1.731 19.188 1.656 1 98.56 54 CYS B O 1
ATOM 2072 N N . SER B 1 55 ? 2.293 20.453 3.439 1 97.94 55 SER B N 1
ATOM 2073 C CA . SER B 1 55 ? 3.621 20.812 2.951 1 97.94 55 SER B CA 1
ATOM 2074 C C . SER B 1 55 ? 3.557 21.375 1.538 1 97.94 55 SER B C 1
ATOM 2076 O O . SER B 1 55 ? 2.734 22.25 1.251 1 97.94 55 SER B O 1
ATOM 2078 N N . ILE B 1 56 ? 4.449 21.016 0.629 1 97.88 56 ILE B N 1
ATOM 2079 C CA . ILE B 1 56 ? 4.551 21.625 -0.691 1 97.88 56 ILE B CA 1
ATOM 2080 C C . ILE B 1 56 ? 3.568 20.953 -1.648 1 97.88 56 ILE B C 1
ATOM 2082 O O . ILE B 1 56 ? 3.703 21.078 -2.869 1 97.88 56 ILE B O 1
ATOM 2086 N N . GLY B 1 57 ? 2.639 20.156 -1.158 1 98.56 57 GLY B N 1
ATOM 2087 C CA . GLY B 1 57 ? 1.472 19.734 -1.915 1 98.56 57 GLY B CA 1
ATOM 2088 C C . GLY B 1 57 ? 1.716 18.484 -2.74 1 98.56 57 GLY B C 1
ATOM 2089 O O . GLY B 1 57 ? 0.969 18.203 -3.678 1 98.56 57 GLY B O 1
ATOM 2090 N N . THR B 1 58 ? 2.768 17.719 -2.449 1 98.31 58 THR B N 1
ATOM 2091 C CA . THR B 1 58 ? 3.064 16.516 -3.229 1 98.31 58 THR B CA 1
ATOM 2092 C C . THR B 1 58 ? 1.949 15.484 -3.08 1 98.31 58 THR B C 1
ATOM 2094 O O . THR B 1 58 ? 1.401 15.008 -4.078 1 98.31 58 THR B O 1
ATOM 2097 N N . LEU B 1 59 ? 1.584 15.172 -1.889 1 98.69 59 LEU B N 1
ATOM 2098 C CA . LEU B 1 59 ? 0.494 14.234 -1.654 1 98.69 59 LEU B CA 1
ATOM 2099 C C . LEU B 1 59 ? -0.845 14.836 -2.059 1 98.69 59 LEU B C 1
ATOM 2101 O O . LEU B 1 59 ? -1.71 14.148 -2.598 1 98.69 59 LEU B O 1
ATOM 2105 N N . THR B 1 60 ? -0.999 16.141 -1.85 1 98.88 60 THR B N 1
ATOM 2106 C CA . THR B 1 60 ? -2.221 16.859 -2.203 1 98.88 60 THR B CA 1
ATOM 2107 C C . THR B 1 60 ? -2.547 16.672 -3.684 1 98.88 60 THR B C 1
ATOM 2109 O O . THR B 1 60 ? -3.699 16.438 -4.047 1 98.88 60 THR B O 1
ATOM 2112 N N . THR B 1 61 ? -1.537 16.781 -4.516 1 98.69 61 THR B N 1
ATOM 2113 C CA . THR B 1 61 ? -1.716 16.641 -5.953 1 98.69 61 THR B CA 1
ATOM 2114 C C . THR B 1 61 ? -2.26 15.258 -6.297 1 98.69 61 THR B C 1
ATOM 2116 O O . THR B 1 61 ? -3.127 15.125 -7.16 1 98.69 61 THR B O 1
ATOM 2119 N N . ARG B 1 62 ? -1.791 14.281 -5.637 1 98.44 62 ARG B N 1
ATOM 2120 C CA . ARG B 1 62 ? -2.254 12.914 -5.848 1 98.44 62 ARG B CA 1
ATOM 2121 C C . ARG B 1 62 ? -3.668 12.719 -5.305 1 98.44 62 ARG B C 1
ATOM 2123 O O . ARG B 1 62 ? -4.496 12.055 -5.934 1 98.44 62 ARG B O 1
ATOM 2130 N N . LEU B 1 63 ? -3.924 13.312 -4.129 1 98.88 63 LEU B N 1
ATOM 2131 C CA . LEU B 1 63 ? -5.258 13.25 -3.539 1 98.88 63 LEU B CA 1
ATOM 2132 C C . LEU B 1 63 ? -6.289 13.891 -4.461 1 98.88 63 LEU B C 1
ATOM 2134 O O . LEU B 1 63 ? -7.422 13.406 -4.562 1 98.88 63 LEU B O 1
ATOM 2138 N N . ALA B 1 64 ? -5.906 14.945 -5.117 1 98.69 64 ALA B N 1
ATOM 2139 C CA . ALA B 1 64 ? -6.816 15.672 -6.004 1 98.69 64 ALA B CA 1
ATOM 2140 C C . ALA B 1 64 ? -7.301 14.773 -7.137 1 98.69 64 ALA B C 1
ATOM 2142 O O . ALA B 1 64 ? -8.367 15.016 -7.719 1 98.69 64 ALA B O 1
ATOM 2143 N N . GLN B 1 65 ? -6.543 13.734 -7.473 1 97.56 65 GLN B N 1
ATOM 2144 C CA . GLN B 1 65 ? -6.941 12.789 -8.516 1 97.56 65 GLN B CA 1
ATOM 2145 C C . GLN B 1 65 ? -7.965 11.789 -7.984 1 97.56 65 GLN B C 1
ATOM 2147 O O . GLN B 1 65 ? -8.633 11.109 -8.766 1 97.56 65 GLN B O 1
ATOM 2152 N N . ARG B 1 66 ? -8.055 11.711 -6.664 1 98.25 66 ARG B N 1
ATOM 2153 C CA . ARG B 1 66 ? -8.914 10.727 -6.023 1 98.25 66 ARG B CA 1
ATOM 2154 C C . ARG B 1 66 ? -10.125 11.391 -5.367 1 98.25 66 ARG B C 1
ATOM 2156 O O . ARG B 1 66 ? -10.969 10.711 -4.781 1 98.25 66 ARG B O 1
ATOM 2163 N N . CYS B 1 67 ? -10.172 12.695 -5.383 1 98.75 67 CYS B N 1
ATOM 2164 C CA . CYS B 1 67 ? -11.203 13.438 -4.66 1 98.75 67 CYS B CA 1
ATOM 2165 C C . CYS B 1 67 ? -11.867 14.461 -5.566 1 98.75 67 CYS B C 1
ATOM 2167 O O . CYS B 1 67 ? -11.219 15.039 -6.441 1 98.75 67 CYS B O 1
ATOM 2169 N N . ALA B 1 68 ? -13.156 14.719 -5.344 1 98.69 68 ALA B N 1
ATOM 2170 C CA . ALA B 1 68 ? -13.805 15.844 -6.02 1 98.69 68 ALA B CA 1
ATOM 2171 C C . ALA B 1 68 ? -13.211 17.172 -5.559 1 98.69 68 ALA B C 1
ATOM 2173 O O . ALA B 1 68 ? -13.047 18.094 -6.355 1 98.69 68 ALA B O 1
ATOM 2174 N N . HIS B 1 69 ? -12.883 17.25 -4.289 1 98.75 69 HIS B N 1
ATOM 2175 C CA . HIS B 1 69 ? -12.297 18.438 -3.697 1 98.75 69 HIS B CA 1
ATOM 2176 C C . HIS B 1 69 ? -11.367 18.094 -2.541 1 98.75 69 HIS B C 1
ATOM 2178 O O . HIS B 1 69 ? -11.602 17.109 -1.826 1 98.75 69 HIS B O 1
ATOM 2184 N N . VAL B 1 70 ? -10.312 18.812 -2.361 1 98.88 70 VAL B N 1
ATOM 2185 C CA . VAL B 1 70 ? -9.391 18.656 -1.238 1 98.88 70 VAL B CA 1
ATOM 2186 C C . VAL B 1 70 ? -9.234 20 -0.512 1 98.88 70 VAL B C 1
ATOM 2188 O O . VAL B 1 70 ? -9.047 21.031 -1.146 1 98.88 70 VAL B O 1
ATOM 2191 N N . THR B 1 71 ? -9.406 20.016 0.738 1 98.94 71 THR B N 1
ATOM 2192 C CA . THR B 1 71 ? -8.977 21.125 1.583 1 98.94 71 THR B CA 1
ATOM 2193 C C . THR B 1 71 ? -7.637 20.812 2.242 1 98.94 71 THR B C 1
ATOM 2195 O O . THR B 1 71 ? -7.516 19.844 2.988 1 98.94 71 THR B O 1
ATOM 2198 N N . ALA B 1 72 ? -6.703 21.609 1.928 1 98.88 72 ALA B N 1
ATOM 2199 C CA . ALA B 1 72 ? -5.336 21.391 2.385 1 98.88 72 ALA B CA 1
ATOM 2200 C C . ALA B 1 72 ? -4.793 22.609 3.121 1 98.88 72 ALA B C 1
ATOM 2202 O O . ALA B 1 72 ? -4.922 23.734 2.645 1 98.88 72 ALA B O 1
ATOM 2203 N N . LEU B 1 73 ? -4.184 22.391 4.297 1 98.69 73 LEU B N 1
ATOM 2204 C CA . LEU B 1 73 ? -3.639 23.469 5.109 1 98.69 73 LEU B CA 1
ATOM 2205 C C . LEU B 1 73 ? -2.191 23.172 5.496 1 98.69 73 LEU B C 1
ATOM 2207 O O . LEU B 1 73 ? -1.794 22.016 5.609 1 98.69 73 LEU B O 1
ATOM 2211 N N . ASP B 1 74 ? -1.451 24.188 5.711 1 98.38 74 ASP B N 1
ATOM 2212 C CA . ASP B 1 74 ? -0.138 24.125 6.344 1 98.38 74 ASP B CA 1
ATOM 2213 C C . ASP B 1 74 ? 0.14 25.375 7.172 1 98.38 74 ASP B C 1
ATOM 2215 O O . ASP B 1 74 ? -0.342 26.453 6.844 1 98.38 74 ASP B O 1
ATOM 2219 N N . VAL B 1 75 ? 0.947 25.203 8.172 1 97.44 75 VAL B N 1
ATOM 2220 C CA . VAL B 1 75 ? 1.239 26.328 9.062 1 97.44 75 VAL B CA 1
ATOM 2221 C C . VAL B 1 75 ? 2.27 27.25 8.414 1 97.44 75 VAL B C 1
ATOM 2223 O O . VAL B 1 75 ? 2.344 28.438 8.742 1 97.44 75 VAL B O 1
ATOM 2226 N N . ALA B 1 76 ? 3.125 26.688 7.582 1 97.12 76 ALA B N 1
ATOM 2227 C CA . ALA B 1 76 ? 4.219 27.438 6.969 1 97.12 76 ALA B CA 1
ATOM 2228 C C . ALA B 1 76 ? 3.77 28.094 5.668 1 97.12 76 ALA B C 1
ATOM 2230 O O . ALA B 1 76 ? 3.371 27.406 4.723 1 97.12 76 ALA B O 1
ATOM 2231 N N . GLU B 1 77 ? 3.941 29.375 5.562 1 96.56 77 GLU B N 1
ATOM 2232 C CA . GLU B 1 77 ? 3.564 30.125 4.359 1 96.56 77 GLU B CA 1
ATOM 2233 C C . GLU B 1 77 ? 4.355 29.641 3.146 1 96.56 77 GLU B C 1
ATOM 2235 O O . GLU B 1 77 ? 3.812 29.547 2.045 1 96.56 77 GLU B O 1
ATOM 2240 N N . ALA B 1 78 ? 5.574 29.391 3.354 1 97 78 ALA B N 1
ATOM 2241 C CA . ALA B 1 78 ? 6.426 28.922 2.268 1 97 78 ALA B CA 1
ATOM 2242 C C . ALA B 1 78 ? 5.906 27.594 1.705 1 97 78 ALA B C 1
ATOM 2244 O O . ALA B 1 78 ? 5.938 27.375 0.492 1 97 78 ALA B O 1
ATOM 2245 N N . ALA B 1 79 ? 5.438 26.719 2.574 1 97.44 79 ALA B N 1
ATOM 2246 C CA . ALA B 1 79 ? 4.855 25.438 2.146 1 97.44 79 ALA B CA 1
ATOM 2247 C C . ALA B 1 79 ? 3.6 25.672 1.311 1 97.44 79 ALA B C 1
ATOM 2249 O O . ALA B 1 79 ? 3.447 25.078 0.237 1 97.44 79 ALA B O 1
ATOM 2250 N N . VAL B 1 80 ? 2.777 26.578 1.731 1 98.31 80 VAL B N 1
ATOM 2251 C CA . VAL B 1 80 ? 1.524 26.875 1.048 1 98.31 80 VAL B CA 1
ATOM 2252 C C . VAL B 1 80 ? 1.815 27.453 -0.341 1 98.31 80 VAL B C 1
ATOM 2254 O O . VAL B 1 80 ? 1.173 27.062 -1.321 1 98.31 80 VAL B O 1
ATOM 2257 N N . ARG B 1 81 ? 2.777 28.312 -0.407 1 98.06 81 ARG B N 1
ATOM 2258 C CA . ARG B 1 81 ? 3.168 28.875 -1.693 1 98.06 81 ARG B CA 1
ATOM 2259 C C . ARG B 1 81 ? 3.684 27.797 -2.637 1 98.06 81 ARG B C 1
ATOM 2261 O O . ARG B 1 81 ? 3.348 27.781 -3.822 1 98.06 81 ARG B O 1
ATOM 2268 N N . GLY B 1 82 ? 4.52 26.953 -2.088 1 97.69 82 GLY B N 1
ATOM 2269 C CA . GLY B 1 82 ? 5.004 25.844 -2.879 1 97.69 82 GLY B CA 1
ATOM 2270 C C . GLY B 1 82 ? 3.893 24.922 -3.357 1 97.69 82 GLY B C 1
ATOM 2271 O O . GLY B 1 82 ? 3.898 24.484 -4.508 1 97.69 82 GLY B O 1
ATOM 2272 N N . ALA B 1 83 ? 2.949 24.672 -2.486 1 98.62 83 ALA B N 1
ATOM 2273 C CA . ALA B 1 83 ? 1.807 23.828 -2.842 1 98.62 83 ALA B CA 1
ATOM 2274 C C . ALA B 1 83 ? 0.971 24.484 -3.941 1 98.62 83 ALA B C 1
ATOM 2276 O O . ALA B 1 83 ? 0.545 23.812 -4.883 1 98.62 83 ALA B O 1
ATOM 2277 N N . ASP B 1 84 ? 0.753 25.781 -3.803 1 98.69 84 ASP B N 1
ATOM 2278 C CA . ASP B 1 84 ? -0.001 26.516 -4.812 1 98.69 84 ASP B CA 1
ATOM 2279 C C . ASP B 1 84 ? 0.638 26.359 -6.191 1 98.69 84 ASP B C 1
ATOM 2281 O O . ASP B 1 84 ? -0.045 26.031 -7.164 1 98.69 84 ASP B O 1
ATOM 2285 N N . ALA B 1 85 ? 1.889 26.578 -6.23 1 98.44 85 ALA B N 1
ATOM 2286 C CA . ALA B 1 85 ? 2.621 26.484 -7.492 1 98.44 85 ALA B CA 1
ATOM 2287 C C . ALA B 1 85 ? 2.529 25.078 -8.07 1 98.44 85 ALA B C 1
ATOM 2289 O O . ALA B 1 85 ? 2.268 24.906 -9.258 1 98.44 85 ALA B O 1
ATOM 2290 N N . ARG B 1 86 ? 2.674 24.109 -7.242 1 98.19 86 ARG B N 1
ATOM 2291 C CA . ARG B 1 86 ? 2.648 22.719 -7.668 1 98.19 86 ARG B CA 1
ATOM 2292 C C . ARG B 1 86 ? 1.274 22.328 -8.211 1 98.19 86 ARG B C 1
ATOM 2294 O O . ARG B 1 86 ? 1.171 21.688 -9.25 1 98.19 86 ARG B O 1
ATOM 2301 N N . LEU B 1 87 ? 0.285 22.703 -7.508 1 98.69 87 LEU B N 1
ATOM 2302 C CA . LEU B 1 87 ? -1.083 22.359 -7.887 1 98.69 87 LEU B CA 1
ATOM 2303 C C . LEU B 1 87 ? -1.468 23.031 -9.203 1 98.69 87 LEU B C 1
ATOM 2305 O O . LEU B 1 87 ? -2.188 22.453 -10.016 1 98.69 87 LEU B O 1
ATOM 2309 N N . ARG B 1 88 ? -1.014 24.25 -9.391 1 98.69 88 ARG B N 1
ATOM 2310 C CA . ARG B 1 88 ? -1.241 24.938 -10.664 1 98.69 88 ARG B CA 1
ATOM 2311 C C . ARG B 1 88 ? -0.54 24.219 -11.805 1 98.69 88 ARG B C 1
ATOM 2313 O O . ARG B 1 88 ? -1.13 24 -12.867 1 98.69 88 ARG B O 1
ATOM 2320 N N . GLU B 1 89 ? 0.652 23.859 -11.594 1 98.31 89 GLU B N 1
ATOM 2321 C CA . GLU B 1 89 ? 1.423 23.141 -12.602 1 98.31 89 GLU B CA 1
ATOM 2322 C C . GLU B 1 89 ? 0.757 21.812 -12.961 1 98.31 89 GLU B C 1
ATOM 2324 O O . GLU B 1 89 ? 0.769 21.406 -14.125 1 98.31 89 GLU B O 1
ATOM 2329 N N . ALA B 1 90 ? 0.183 21.234 -11.953 1 97.94 90 ALA B N 1
ATOM 2330 C CA . ALA B 1 90 ? -0.448 19.922 -12.141 1 97.94 90 ALA B CA 1
ATOM 2331 C C . ALA B 1 90 ? -1.843 20.078 -12.742 1 97.94 90 ALA B C 1
ATOM 2333 O O . ALA B 1 90 ? -2.494 19.078 -13.07 1 97.94 90 ALA B O 1
ATOM 2334 N N . GLY B 1 91 ? -2.383 21.234 -12.781 1 98.25 91 GLY B N 1
ATOM 2335 C CA . GLY B 1 91 ? -3.674 21.5 -13.391 1 98.25 91 GLY B CA 1
ATOM 2336 C C . GLY B 1 91 ? -4.844 21.141 -12.492 1 98.25 91 GLY B C 1
ATOM 2337 O O . GLY B 1 91 ? -5.941 20.875 -12.984 1 98.25 91 GLY B O 1
ATOM 2338 N N . CYS B 1 92 ? -4.602 21.109 -11.18 1 98.19 92 CYS B N 1
ATOM 2339 C CA . CYS B 1 92 ? -5.684 20.672 -10.297 1 98.19 92 CYS B CA 1
ATOM 2340 C C . CYS B 1 92 ? -5.926 21.703 -9.195 1 98.19 92 CYS B C 1
ATOM 2342 O O . CYS B 1 92 ? -6.57 21.391 -8.188 1 98.19 92 CYS B O 1
ATOM 2344 N N . ARG B 1 93 ? -5.434 22.906 -9.328 1 98.56 93 ARG B N 1
ATOM 2345 C CA . ARG B 1 93 ? -5.543 23.938 -8.297 1 98.56 93 ARG B CA 1
ATOM 2346 C C . ARG B 1 93 ? -7 24.281 -8.016 1 98.56 93 ARG B C 1
ATOM 2348 O O . ARG B 1 93 ? -7.363 24.578 -6.875 1 98.56 93 ARG B O 1
ATOM 2355 N N . ASP B 1 94 ? -7.84 24.203 -9.008 1 98 94 ASP B N 1
ATOM 2356 C CA . ASP B 1 94 ? -9.242 24.594 -8.883 1 98 94 ASP B CA 1
ATOM 2357 C C . ASP B 1 94 ? -10.008 23.609 -8 1 98 94 ASP B C 1
ATOM 2359 O O . ASP B 1 94 ? -11.117 23.922 -7.539 1 98 94 ASP B O 1
ATOM 2363 N N . ARG B 1 95 ? -9.469 22.438 -7.738 1 98.06 95 ARG B N 1
ATOM 2364 C CA . ARG B 1 95 ? -10.141 21.422 -6.934 1 98.06 95 ARG B CA 1
ATOM 2365 C C . ARG B 1 95 ? -9.602 21.406 -5.508 1 98.06 95 ARG B C 1
ATOM 2367 O O . ARG B 1 95 ? -9.93 20.516 -4.723 1 98.06 95 ARG B O 1
ATOM 2374 N N . VAL B 1 96 ? -8.758 22.375 -5.199 1 98.88 96 VAL B N 1
ATOM 2375 C CA . VAL B 1 96 ? -8.125 22.375 -3.883 1 98.88 96 VAL B CA 1
ATOM 2376 C C . VAL B 1 96 ? -8.367 23.719 -3.193 1 98.88 96 VAL B C 1
ATOM 2378 O O . VAL B 1 96 ? -8.086 24.766 -3.766 1 98.88 96 VAL B O 1
ATOM 2381 N N . THR B 1 97 ? -8.977 23.703 -2.08 1 98.81 97 THR B N 1
ATOM 2382 C CA . THR B 1 97 ? -8.922 24.859 -1.178 1 98.81 97 THR B CA 1
ATOM 2383 C C . THR B 1 97 ? -7.637 24.828 -0.354 1 98.81 97 THR B C 1
ATOM 2385 O O . THR B 1 97 ? -7.438 23.938 0.472 1 98.81 97 THR B O 1
ATOM 2388 N N . LEU B 1 98 ? -6.855 25.75 -0.648 1 98.62 98 LEU B N 1
ATOM 2389 C CA . LEU B 1 98 ? -5.543 25.844 -0.018 1 98.62 98 LEU B CA 1
ATOM 2390 C C . LEU B 1 98 ? -5.477 27.016 0.955 1 98.62 98 LEU B C 1
ATOM 2392 O O . LEU B 1 98 ? -5.961 28.109 0.649 1 98.62 98 LEU B O 1
ATOM 2396 N N . GLY B 1 99 ? -4.855 26.781 2.137 1 98 99 GLY B N 1
ATOM 2397 C CA . GLY B 1 99 ? -4.746 27.875 3.074 1 98 99 GLY B CA 1
ATOM 2398 C C . GLY B 1 99 ? -3.744 27.625 4.188 1 98 99 GLY B C 1
ATOM 2399 O O . GLY B 1 99 ? -3.186 26.531 4.285 1 98 99 GLY B O 1
ATOM 2400 N N . ARG B 1 100 ? -3.531 28.641 4.941 1 98 100 ARG B N 1
ATOM 2401 C CA . ARG B 1 100 ? -2.678 28.531 6.121 1 98 100 ARG B CA 1
ATOM 2402 C C . ARG B 1 100 ? -3.49 28.156 7.352 1 98 100 ARG B C 1
ATOM 2404 O O . ARG B 1 100 ? -4.566 28.703 7.59 1 98 100 ARG B O 1
ATOM 2411 N N . GLY B 1 101 ? -3.025 27.203 8.094 1 97.12 101 GLY B N 1
ATOM 2412 C CA . GLY B 1 101 ? -3.691 26.766 9.305 1 97.12 101 GLY B CA 1
ATOM 2413 C C . GLY B 1 101 ? -3.018 25.578 9.961 1 97.12 101 GLY B C 1
ATOM 2414 O O . GLY B 1 101 ? -2.121 24.953 9.383 1 97.12 101 GLY B O 1
ATOM 2415 N N . SER B 1 102 ? -3.43 25.359 11.188 1 96.19 102 SER B N 1
ATOM 2416 C CA . SER B 1 102 ? -2.869 24.281 11.984 1 96.19 102 SER B CA 1
ATOM 2417 C C . SER B 1 102 ? -3.932 23.25 12.336 1 96.19 102 SER B C 1
ATOM 2419 O O . SER B 1 102 ? -5.105 23.578 12.492 1 96.19 102 SER B O 1
ATOM 2421 N N . ILE B 1 103 ? -3.479 21.969 12.445 1 96.38 103 ILE B N 1
ATOM 2422 C CA . ILE B 1 103 ? -4.391 20.859 12.711 1 96.38 103 ILE B CA 1
ATOM 2423 C C . ILE B 1 103 ? -5.035 21.047 14.086 1 96.38 103 ILE B C 1
ATOM 2425 O O . ILE B 1 103 ? -6.105 20.484 14.352 1 96.38 103 ILE B O 1
ATOM 2429 N N . ASP B 1 104 ? -4.383 21.766 14.992 1 95.5 104 ASP B N 1
ATOM 2430 C CA . ASP B 1 104 ? -4.91 21.891 16.344 1 95.5 104 ASP B CA 1
ATOM 2431 C C . ASP B 1 104 ? -5.848 23.094 16.469 1 95.5 104 ASP B C 1
ATOM 2433 O O . ASP B 1 104 ? -6.316 23.406 17.562 1 95.5 104 ASP B O 1
ATOM 2437 N N . GLU B 1 105 ? -6.078 23.844 15.375 1 95.25 105 GLU B N 1
ATOM 2438 C CA . GLU B 1 105 ? -7.098 24.891 15.297 1 95.25 105 GLU B CA 1
ATOM 2439 C C . GLU B 1 105 ? -8.438 24.312 14.852 1 95.25 105 GLU B C 1
ATOM 2441 O O . GLU B 1 105 ? -8.555 23.125 14.602 1 95.25 105 GLU B O 1
ATOM 2446 N N . ALA B 1 106 ? -9.422 25.219 14.852 1 94 106 ALA B N 1
ATOM 2447 C CA . ALA B 1 106 ? -10.719 24.781 14.336 1 94 106 ALA B CA 1
ATOM 2448 C C . ALA B 1 106 ? -10.609 24.344 12.875 1 94 106 ALA B C 1
ATOM 2450 O O . ALA B 1 106 ? -10.055 25.062 12.047 1 94 106 ALA B O 1
ATOM 2451 N N . TRP B 1 107 ? -11.102 23.141 12.602 1 96.25 107 TRP B N 1
ATOM 2452 C CA . TRP B 1 107 ? -11.039 22.625 11.234 1 96.25 107 TRP B CA 1
ATOM 2453 C C . TRP B 1 107 ? -12 23.375 10.32 1 96.25 107 TRP B C 1
ATOM 2455 O O . TRP B 1 107 ? -13.016 23.906 10.781 1 96.25 107 TRP B O 1
ATOM 2465 N N . PRO B 1 108 ? -11.664 23.469 9.055 1 95.75 108 PRO B N 1
ATOM 2466 C CA . PRO B 1 108 ? -12.594 24.062 8.094 1 95.75 108 PRO B CA 1
ATOM 2467 C C . PRO B 1 108 ? -13.914 23.297 8.008 1 95.75 108 PRO B C 1
ATOM 2469 O O . PRO B 1 108 ? -14.023 22.172 8.508 1 95.75 108 PRO B O 1
ATOM 2472 N N . ALA B 1 109 ? -14.844 23.922 7.387 1 90.44 109 ALA B N 1
ATOM 2473 C CA . ALA B 1 109 ? -16.172 23.328 7.25 1 90.44 109 ALA B CA 1
ATOM 2474 C C . ALA B 1 109 ? -16.156 22.141 6.297 1 90.44 109 ALA B C 1
ATOM 2476 O O . ALA B 1 109 ? -15.547 22.203 5.223 1 90.44 109 ALA B O 1
ATOM 2477 N N . GLY B 1 110 ? -16.719 21.047 6.719 1 88.38 110 GLY B N 1
ATOM 2478 C CA . GLY B 1 110 ? -16.891 19.875 5.871 1 88.38 110 GLY B CA 1
ATOM 2479 C C . GLY B 1 110 ? -18.172 19.906 5.062 1 88.38 110 GLY B C 1
ATOM 2480 O O . GLY B 1 110 ? -18.547 20.938 4.523 1 88.38 110 GLY B O 1
ATOM 2481 N N . PRO B 1 111 ? -18.828 18.75 5.027 1 94.88 111 PRO B N 1
ATOM 2482 C CA . PRO B 1 111 ? -18.422 17.469 5.605 1 94.88 111 PRO B CA 1
ATOM 2483 C C . PRO B 1 111 ? -17.25 16.828 4.867 1 94.88 111 PRO B C 1
ATOM 2485 O O . PRO B 1 111 ? -17.156 16.922 3.641 1 94.88 111 PRO B O 1
ATOM 2488 N N . PHE B 1 112 ? -16.359 16.281 5.516 1 98.25 112 PHE B N 1
ATOM 2489 C CA . PHE B 1 112 ? -15.25 15.516 4.953 1 98.25 112 PHE B CA 1
ATOM 2490 C C . PHE B 1 112 ? -15.562 14.023 4.984 1 98.25 112 PHE B C 1
ATOM 2492 O O . PHE B 1 112 ? -16.078 13.516 5.977 1 98.25 112 PHE B O 1
ATOM 2499 N N . ASP B 1 113 ? -15.32 13.32 3.863 1 98.5 113 ASP B N 1
ATOM 2500 C CA . ASP B 1 113 ? -15.445 11.867 3.873 1 98.5 113 ASP B CA 1
ATOM 2501 C C . ASP B 1 113 ? -14.078 11.195 3.822 1 98.5 113 ASP B C 1
ATOM 2503 O O . ASP B 1 113 ? -13.977 9.969 3.824 1 98.5 113 ASP B O 1
ATOM 2507 N N . LEU B 1 114 ? -13.023 12.039 3.836 1 98.81 114 LEU B N 1
ATOM 2508 C CA . LEU B 1 114 ? -11.648 11.555 3.967 1 98.81 114 LEU B CA 1
ATOM 2509 C C . LEU B 1 114 ? -10.805 12.547 4.762 1 98.81 114 LEU B C 1
ATOM 2511 O O . LEU B 1 114 ? -10.758 13.734 4.441 1 98.81 114 LEU B O 1
ATOM 2515 N N . LEU B 1 115 ? -10.195 12.062 5.832 1 98.88 115 LEU B N 1
ATOM 2516 C CA . LEU B 1 115 ? -9.188 12.797 6.594 1 98.88 115 LEU B CA 1
ATOM 2517 C C . LEU B 1 115 ? -7.809 12.18 6.395 1 98.88 115 LEU B C 1
ATOM 2519 O O . LEU B 1 115 ? -7.633 10.977 6.574 1 98.88 115 LEU B O 1
ATOM 2523 N N . VAL B 1 116 ? -6.852 13 6.023 1 98.94 116 VAL B N 1
ATOM 2524 C CA . VAL B 1 116 ? -5.5 12.523 5.754 1 98.94 116 VAL B CA 1
ATOM 2525 C C . VAL B 1 116 ? -4.535 13.094 6.789 1 98.94 116 VAL B C 1
ATOM 2527 O O . VAL B 1 116 ? -4.277 14.297 6.809 1 98.94 116 VAL B O 1
ATOM 2530 N N . LEU B 1 117 ? -4.039 12.242 7.637 1 98.88 117 LEU B N 1
ATOM 2531 C CA . LEU B 1 117 ? -3.029 12.594 8.625 1 98.88 117 LEU B CA 1
ATOM 2532 C C . LEU B 1 117 ? -1.672 12.016 8.25 1 98.88 117 LEU B C 1
ATOM 2534 O O . LEU B 1 117 ? -1.287 10.953 8.742 1 98.88 117 LEU B O 1
ATOM 2538 N N . SER B 1 118 ? -0.999 12.703 7.43 1 98.69 118 SER B N 1
ATOM 2539 C CA . SER B 1 118 ? 0.282 12.234 6.914 1 98.69 118 SER B CA 1
ATOM 2540 C C . SER B 1 118 ? 1.434 13.094 7.422 1 98.69 118 SER B C 1
ATOM 2542 O O . SER B 1 118 ? 1.541 14.273 7.062 1 98.69 118 SER B O 1
ATOM 2544 N N . GLU B 1 119 ? 2.281 12.516 8.273 1 97.94 119 GLU B N 1
ATOM 2545 C CA . GLU B 1 119 ? 3.486 13.156 8.781 1 97.94 119 GLU B CA 1
ATOM 2546 C C . GLU B 1 119 ? 3.148 14.453 9.516 1 97.94 119 GLU B C 1
ATOM 2548 O O . GLU B 1 119 ? 3.84 15.461 9.352 1 97.94 119 GLU B O 1
ATOM 2553 N N . VAL B 1 120 ? 2.082 14.469 10.312 1 98.12 120 VAL B N 1
ATOM 2554 C CA . VAL B 1 120 ? 1.66 15.734 10.906 1 98.12 120 VAL B CA 1
ATOM 2555 C C . VAL B 1 120 ? 1.312 15.523 12.375 1 98.12 120 VAL B C 1
ATOM 2557 O O . VAL B 1 120 ? 1.551 16.406 13.211 1 98.12 120 VAL B O 1
ATOM 2560 N N . ALA B 1 121 ? 0.805 14.328 12.742 1 98.25 121 ALA B N 1
ATOM 2561 C CA . ALA B 1 121 ? 0.241 14.102 14.07 1 98.25 121 ALA B CA 1
ATOM 2562 C C . ALA B 1 121 ? 1.323 14.164 15.148 1 98.25 121 ALA B C 1
ATOM 2564 O O . ALA B 1 121 ? 1.068 14.609 16.266 1 98.25 121 ALA B O 1
ATOM 2565 N N . TYR B 1 122 ? 2.566 13.758 14.773 1 96.69 122 TYR B N 1
ATOM 2566 C CA . TYR B 1 122 ? 3.6 13.633 15.797 1 96.69 122 TYR B CA 1
ATOM 2567 C C . TYR B 1 122 ? 4.238 14.984 16.094 1 96.69 122 TYR B C 1
ATOM 2569 O O . TYR B 1 122 ? 5.117 15.094 16.953 1 96.69 122 TYR B O 1
ATOM 2577 N N . TYR B 1 123 ? 3.725 16.047 15.492 1 96.75 123 TYR B N 1
ATOM 2578 C CA . TYR B 1 123 ? 4.16 17.406 15.828 1 96.75 123 TYR B CA 1
ATOM 2579 C C . TYR B 1 123 ? 3.373 17.953 17.016 1 96.75 123 TYR B C 1
ATOM 2581 O O . TYR B 1 123 ? 3.693 19.016 17.547 1 96.75 123 TYR B O 1
ATOM 2589 N N . LEU B 1 124 ? 2.346 17.266 17.422 1 96.94 124 LEU B N 1
ATOM 2590 C CA . LEU B 1 124 ? 1.536 17.641 18.562 1 96.94 124 LEU B CA 1
ATOM 2591 C C . LEU B 1 124 ? 1.897 16.812 19.797 1 96.94 124 LEU B C 1
ATOM 2593 O O . LEU B 1 124 ? 2.27 15.641 19.656 1 96.94 124 LEU B O 1
ATOM 2597 N N . GLY B 1 125 ? 1.762 17.453 20.953 1 96.81 125 GLY B N 1
ATOM 2598 C CA . GLY B 1 125 ? 1.796 16.656 22.156 1 96.81 125 GLY B CA 1
ATOM 2599 C C . GLY B 1 125 ? 0.657 15.648 22.25 1 96.81 125 GLY B C 1
ATOM 2600 O O . GLY B 1 125 ? -0.398 15.852 21.641 1 96.81 125 GLY B O 1
ATOM 2601 N N . ALA B 1 126 ? 0.847 14.617 23.031 1 97.5 126 ALA B N 1
ATOM 2602 C CA . ALA B 1 126 ? -0.105 13.508 23.125 1 97.5 126 ALA B CA 1
ATOM 2603 C C . ALA B 1 126 ? -1.489 14.016 23.531 1 97.5 126 ALA B C 1
ATOM 2605 O O . ALA B 1 126 ? -2.486 13.688 22.875 1 97.5 126 ALA B O 1
ATOM 2606 N N . ASP B 1 127 ? -1.532 14.836 24.547 1 97.44 127 ASP B N 1
ATOM 2607 C CA . ASP B 1 127 ? -2.809 15.32 25.062 1 97.44 127 ASP B CA 1
ATOM 2608 C C . ASP B 1 127 ? -3.502 16.219 24.031 1 97.44 127 ASP B C 1
ATOM 2610 O O . ASP B 1 127 ? -4.723 16.156 23.875 1 97.44 127 ASP B O 1
ATOM 2614 N N . THR B 1 128 ? -2.736 17.094 23.438 1 97.38 128 THR B N 1
ATOM 2615 C CA . THR B 1 128 ? -3.281 18 22.438 1 97.38 128 THR B CA 1
ATOM 2616 C C . THR B 1 128 ? -3.844 17.234 21.25 1 97.38 128 THR B C 1
ATOM 2618 O O . THR B 1 128 ? -4.957 17.5 20.797 1 97.38 128 THR B O 1
ATOM 2621 N N . LEU B 1 129 ? -3.111 16.25 20.781 1 98.19 129 LEU B N 1
ATOM 2622 C CA . LEU B 1 129 ? -3.57 15.43 19.656 1 98.19 129 LEU B CA 1
ATOM 2623 C C . LEU B 1 129 ? -4.875 14.719 20.016 1 98.19 129 LEU B C 1
ATOM 2625 O O . LEU B 1 129 ? -5.836 14.766 19.234 1 98.19 129 LEU B O 1
ATOM 2629 N N . ALA B 1 130 ? -4.879 14.102 21.156 1 98.25 130 ALA B N 1
ATOM 2630 C CA . ALA B 1 130 ? -6.066 13.375 21.594 1 98.25 130 ALA B CA 1
ATOM 2631 C C . ALA B 1 130 ? -7.281 14.289 21.672 1 98.25 130 ALA B C 1
ATOM 2633 O O . ALA B 1 130 ? -8.367 13.93 21.203 1 98.25 130 ALA B O 1
ATOM 2634 N N . ARG B 1 131 ? -7.07 15.453 22.219 1 97.38 131 ARG B N 1
ATOM 2635 C CA . ARG B 1 131 ? -8.156 16.406 22.359 1 97.38 131 ARG B CA 1
ATOM 2636 C C . ARG B 1 131 ? -8.672 16.875 21 1 97.38 131 ARG B C 1
ATOM 2638 O O . ARG B 1 131 ? -9.883 16.938 20.797 1 97.38 131 ARG B O 1
ATOM 2645 N N . VAL B 1 132 ? -7.773 17.219 20.141 1 97.38 132 VAL B N 1
ATOM 2646 C CA . VAL B 1 132 ? -8.133 17.688 18.812 1 97.38 132 VAL B CA 1
ATOM 2647 C C . VAL B 1 132 ? -8.93 16.609 18.078 1 97.38 132 VAL B C 1
ATOM 2649 O O . VAL B 1 132 ? -10 16.875 17.516 1 97.38 132 VAL B O 1
ATOM 2652 N N . LEU B 1 133 ? -8.461 15.391 18.062 1 98.12 133 LEU B N 1
ATOM 2653 C CA . LEU B 1 133 ? -9.102 14.297 17.344 1 98.12 133 LEU B CA 1
ATOM 2654 C C . LEU B 1 133 ? -10.461 13.969 17.953 1 98.12 133 LEU B C 1
ATOM 2656 O O . LEU B 1 133 ? -11.43 13.734 17.219 1 98.12 133 LEU B O 1
ATOM 2660 N N . ARG B 1 134 ? -10.523 13.938 19.266 1 97.38 134 ARG B N 1
ATOM 2661 C CA . ARG B 1 134 ? -11.797 13.672 19.922 1 97.38 134 ARG B CA 1
ATOM 2662 C C . ARG B 1 134 ? -12.852 14.703 19.531 1 97.38 134 ARG B C 1
ATOM 2664 O O . ARG B 1 134 ? -14 14.352 19.266 1 97.38 134 ARG B O 1
ATOM 2671 N N . ARG B 1 135 ? -12.461 15.883 19.484 1 95.75 135 ARG B N 1
ATOM 2672 C CA . ARG B 1 135 ? -13.375 16.969 19.156 1 95.75 135 ARG B CA 1
ATOM 2673 C C . ARG B 1 135 ? -13.766 16.953 17.688 1 95.75 135 ARG B C 1
ATOM 2675 O O . ARG B 1 135 ? -14.953 16.969 17.359 1 95.75 135 ARG B O 1
ATOM 2682 N N . GLU B 1 136 ? -12.766 16.875 16.844 1 96.06 136 GLU B N 1
ATOM 2683 C CA . GLU B 1 136 ? -12.984 17.141 15.422 1 96.06 136 GLU B CA 1
ATOM 2684 C C . GLU B 1 136 ? -13.492 15.891 14.703 1 96.06 136 GLU B C 1
ATOM 2686 O O . GLU B 1 136 ? -14.289 15.992 13.766 1 96.06 136 GLU B O 1
ATOM 2691 N N . CYS B 1 137 ? -13.078 14.727 15.109 1 95.62 137 CYS B N 1
ATOM 2692 C CA . CYS B 1 137 ? -13.484 13.508 14.414 1 95.62 137 CYS B CA 1
ATOM 2693 C C . CYS B 1 137 ? -14.945 13.18 14.703 1 95.62 137 CYS B C 1
ATOM 2695 O O . CYS B 1 137 ? -15.57 12.43 13.945 1 95.62 137 CYS B O 1
ATOM 2697 N N . ALA B 1 138 ? -15.5 13.711 15.781 1 93.06 138 ALA B N 1
ATOM 2698 C CA . ALA B 1 138 ? -16.922 13.539 16.094 1 93.06 138 ALA B CA 1
ATOM 2699 C C . ALA B 1 138 ? -17.797 14.156 15.008 1 93.06 138 ALA B C 1
ATOM 2701 O O . ALA B 1 138 ? -18.938 13.75 14.82 1 93.06 138 ALA B O 1
ATOM 2702 N N . GLY B 1 139 ? -17.203 15.094 14.266 1 92.81 139 GLY B N 1
ATOM 2703 C CA . GLY B 1 139 ? -17.953 15.797 13.234 1 92.81 139 GLY B CA 1
ATOM 2704 C C . GLY B 1 139 ? -17.812 15.18 11.859 1 92.81 139 GLY B C 1
ATOM 2705 O O . GLY B 1 139 ? -18.453 15.617 10.906 1 92.81 139 GLY B O 1
ATOM 2706 N N . LEU B 1 140 ? -17.031 14.141 11.734 1 95.94 140 LEU B N 1
ATOM 2707 C CA . LEU B 1 140 ? -16.844 13.508 10.438 1 95.94 140 LEU B CA 1
ATOM 2708 C C . LEU B 1 140 ? -18.094 12.742 10.016 1 95.94 140 LEU B C 1
ATOM 2710 O O . LEU B 1 140 ? -18.828 12.242 10.867 1 95.94 140 LEU B O 1
ATOM 2714 N N . ARG B 1 141 ? -18.297 12.602 8.727 1 93.31 141 ARG B N 1
ATOM 2715 C CA . ARG B 1 141 ? -19.391 11.805 8.188 1 93.31 141 ARG B CA 1
ATOM 2716 C C . ARG B 1 141 ? -19.266 10.344 8.617 1 93.31 141 ARG B C 1
ATOM 2718 O O . ARG B 1 141 ? -18.156 9.812 8.703 1 93.31 141 ARG B O 1
ATOM 2725 N N . ARG B 1 142 ? -20.484 9.805 8.852 1 95.12 142 ARG B N 1
ATOM 2726 C CA . ARG B 1 142 ? -20.453 8.352 8.992 1 95.12 142 ARG B CA 1
ATOM 2727 C C . ARG B 1 142 ? -19.922 7.688 7.727 1 95.12 142 ARG B C 1
ATOM 2729 O O . ARG B 1 142 ? -20.312 8.062 6.617 1 95.12 142 ARG B O 1
ATOM 2736 N N . GLY B 1 143 ? -18.984 6.832 7.918 1 97 143 GLY B N 1
ATOM 2737 C CA . GLY B 1 143 ? -18.406 6.148 6.766 1 97 143 GLY B CA 1
ATOM 2738 C C . GLY B 1 143 ? -17.203 6.863 6.184 1 97 143 GLY B C 1
ATOM 2739 O O . GLY B 1 143 ? -16.688 6.457 5.148 1 97 143 GLY B O 1
ATOM 2740 N N . ALA B 1 144 ? -16.844 7.961 6.902 1 98.5 144 ALA B N 1
ATOM 2741 C CA . ALA B 1 144 ? -15.617 8.617 6.488 1 98.5 144 ALA B CA 1
ATOM 2742 C C . ALA B 1 144 ? -14.398 7.746 6.785 1 98.5 144 ALA B C 1
ATOM 2744 O O . ALA B 1 144 ? -14.445 6.883 7.668 1 98.5 144 ALA B O 1
ATOM 2745 N N . ASN B 1 145 ? -13.391 7.938 5.973 1 98.81 145 ASN B N 1
ATOM 2746 C CA . ASN B 1 145 ? -12.117 7.266 6.23 1 98.81 145 ASN B CA 1
ATOM 2747 C C . ASN B 1 145 ? -11.062 8.242 6.738 1 98.81 145 ASN B C 1
ATOM 2749 O O . ASN B 1 145 ? -11.047 9.406 6.352 1 98.81 145 ASN B O 1
ATOM 2753 N N . ILE B 1 146 ? -10.258 7.766 7.656 1 98.88 146 ILE B N 1
ATOM 2754 C CA . ILE B 1 146 ? -9.039 8.43 8.102 1 98.88 146 ILE B CA 1
ATOM 2755 C C . ILE B 1 146 ? -7.82 7.609 7.695 1 98.88 146 ILE B C 1
ATOM 2757 O O . ILE B 1 146 ? -7.746 6.414 7.984 1 98.88 146 ILE B O 1
ATOM 2761 N N . ILE B 1 147 ? -6.957 8.18 6.977 1 98.94 147 ILE B N 1
ATOM 2762 C CA . ILE B 1 147 ? -5.691 7.52 6.68 1 98.94 147 ILE B CA 1
ATOM 2763 C C . ILE B 1 147 ? -4.547 8.281 7.34 1 98.94 147 ILE B C 1
ATOM 2765 O O . ILE B 1 147 ? -4.445 9.5 7.211 1 98.94 147 ILE B O 1
ATOM 2769 N N . ALA B 1 148 ? -3.771 7.566 8.102 1 98.94 148 ALA B N 1
ATOM 2770 C CA . ALA B 1 148 ? -2.627 8.125 8.82 1 98.94 148 ALA B CA 1
ATOM 2771 C C . ALA B 1 148 ? -1.325 7.465 8.375 1 98.94 148 ALA B C 1
ATOM 2773 O O . ALA B 1 148 ? -1.259 6.242 8.242 1 98.94 148 ALA B O 1
ATOM 2774 N N . ALA B 1 149 ? -0.33 8.203 8.086 1 98.94 149 ALA B N 1
ATOM 2775 C CA . ALA B 1 149 ? 0.991 7.73 7.68 1 98.94 149 ALA B CA 1
ATOM 2776 C C . ALA B 1 149 ? 2.094 8.492 8.414 1 98.94 149 ALA B C 1
ATOM 2778 O O . ALA B 1 149 ? 2.195 9.711 8.297 1 98.94 149 ALA B O 1
ATOM 2779 N N . HIS B 1 150 ? 2.939 7.75 9.188 1 98.88 150 HIS B N 1
ATOM 2780 C CA . HIS B 1 150 ? 3.941 8.461 9.969 1 98.88 150 HIS B CA 1
ATOM 2781 C C . HIS B 1 150 ? 5.258 7.695 10.016 1 98.88 150 HIS B C 1
ATOM 2783 O O . HIS B 1 150 ? 5.262 6.461 10.078 1 98.88 150 HIS B O 1
ATOM 2789 N N . TRP B 1 151 ? 6.277 8.438 9.938 1 98.38 151 TRP B N 1
ATOM 2790 C CA . TRP B 1 151 ? 7.648 8.008 10.188 1 98.38 151 TRP B CA 1
ATOM 2791 C C . TRP B 1 151 ? 7.777 7.387 11.57 1 98.38 151 TRP B C 1
ATOM 2793 O O . TRP B 1 151 ? 7.266 7.938 12.555 1 98.38 151 TRP B O 1
ATOM 2803 N N . ARG B 1 152 ? 8.516 6.246 11.68 1 98.44 152 ARG B N 1
ATOM 2804 C CA . ARG B 1 152 ? 8.5 5.508 12.938 1 98.44 152 ARG B CA 1
ATOM 2805 C C . ARG B 1 152 ? 9.766 5.77 13.742 1 98.44 152 ARG B C 1
ATOM 2807 O O . ARG B 1 152 ? 9.805 5.52 14.953 1 98.44 152 ARG B O 1
ATOM 2814 N N . HIS B 1 153 ? 10.875 6.172 13.078 1 97.38 153 HIS B N 1
ATOM 2815 C CA . HIS B 1 153 ? 12.125 6.414 13.789 1 97.38 153 HIS B CA 1
ATOM 2816 C C . HIS B 1 153 ? 12.016 7.648 14.688 1 97.38 153 HIS B C 1
ATOM 2818 O O . HIS B 1 153 ? 11.344 8.617 14.336 1 97.38 153 HIS B O 1
ATOM 2824 N N . PRO B 1 154 ? 12.703 7.566 15.766 1 94.62 154 PRO B N 1
ATOM 2825 C CA . PRO B 1 154 ? 12.672 8.742 16.641 1 94.62 154 PRO B CA 1
ATOM 2826 C C . PRO B 1 154 ? 13.305 9.969 16 1 94.62 154 PRO B C 1
ATOM 2828 O O . PRO B 1 154 ? 14.305 9.852 15.289 1 94.62 154 PRO B O 1
ATOM 2831 N N . VAL B 1 155 ? 12.641 11.039 16.25 1 93.5 155 VAL B N 1
ATOM 2832 C CA . VAL B 1 155 ? 13.172 12.352 15.891 1 93.5 155 VAL B CA 1
ATOM 2833 C C . VAL B 1 155 ? 13.266 13.234 17.125 1 93.5 155 VAL B C 1
ATOM 2835 O O . VAL B 1 155 ? 12.273 13.438 17.828 1 93.5 155 VAL B O 1
A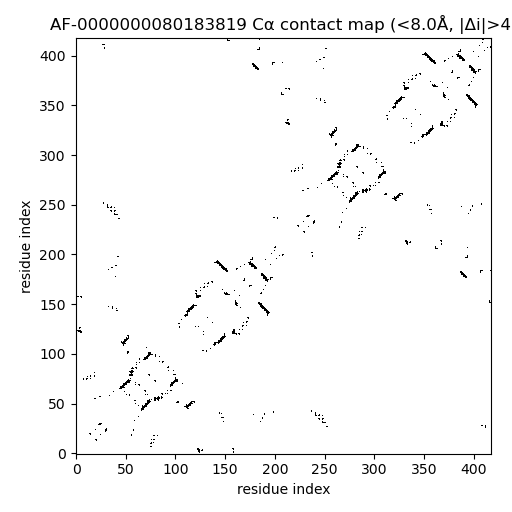TOM 2838 N N . ALA B 1 156 ? 14.336 13.75 17.422 1 90.44 156 ALA B N 1
ATOM 2839 C CA . ALA B 1 156 ? 14.648 14.398 18.703 1 90.44 156 ALA B CA 1
ATOM 2840 C C . ALA B 1 156 ? 13.664 15.523 19 1 90.44 156 ALA B C 1
ATOM 2842 O O . ALA B 1 156 ? 13.211 15.672 20.125 1 90.44 156 ALA B O 1
ATOM 2843 N N . ASP B 1 157 ? 13.273 16.297 18.125 1 91.12 157 ASP B N 1
ATOM 2844 C CA . ASP B 1 157 ? 12.477 17.484 18.359 1 91.12 157 ASP B CA 1
ATOM 2845 C C . ASP B 1 157 ? 10.984 17.172 18.375 1 91.12 157 ASP B C 1
ATOM 2847 O O . ASP B 1 157 ? 10.164 18 18.766 1 91.12 157 ASP B O 1
ATOM 2851 N N . TYR B 1 158 ? 10.609 15.969 17.984 1 94.31 158 TYR B N 1
ATOM 2852 C CA . TYR B 1 158 ? 9.188 15.648 17.875 1 94.31 158 TYR B CA 1
ATOM 2853 C C . TYR B 1 158 ? 8.609 15.227 19.219 1 94.31 158 TYR B C 1
ATOM 2855 O O . TYR B 1 158 ? 9.211 14.43 19.938 1 94.31 158 TYR B O 1
ATOM 2863 N N . PRO B 1 159 ? 7.484 15.734 19.594 1 95.06 159 PRO B N 1
ATOM 2864 C CA . PRO B 1 159 ? 6.844 15.359 20.844 1 95.06 159 PRO B CA 1
ATOM 2865 C C . PRO B 1 159 ? 6.453 13.883 20.906 1 95.06 159 PRO B C 1
ATOM 2867 O O . PRO B 1 159 ? 6.383 13.289 21.984 1 95.06 159 PRO B O 1
ATOM 2870 N N . LEU B 1 160 ? 6.105 13.281 19.75 1 95.81 160 LEU B N 1
ATOM 2871 C CA . LEU B 1 160 ? 5.695 11.883 19.625 1 95.81 160 LEU B CA 1
ATOM 2872 C C . LEU B 1 160 ? 6.477 11.18 18.516 1 95.81 160 LEU B C 1
ATOM 2874 O O . LEU B 1 160 ? 6.93 11.82 17.578 1 95.81 160 LEU B O 1
ATOM 2878 N N . CYS B 1 161 ? 6.648 9.898 18.672 1 96.81 161 CYS B N 1
ATOM 2879 C CA . CYS B 1 161 ? 7.031 9.102 17.516 1 96.81 161 CYS B CA 1
ATOM 2880 C C . CYS B 1 161 ? 5.809 8.688 16.703 1 96.81 161 CYS B C 1
ATOM 2882 O O . CYS B 1 161 ? 4.676 8.859 17.156 1 96.81 161 CYS B O 1
ATOM 2884 N N . GLY B 1 162 ? 6.043 8.18 15.531 1 98.12 162 GLY B N 1
ATOM 2885 C CA . GLY B 1 162 ? 4.941 7.77 14.68 1 98.12 162 GLY B CA 1
ATOM 2886 C C . GLY B 1 162 ? 4.043 6.73 15.328 1 98.12 162 GLY B C 1
ATOM 2887 O O . GLY B 1 162 ? 2.818 6.848 15.281 1 98.12 162 GLY B O 1
ATOM 2888 N N . ASP B 1 163 ? 4.602 5.754 15.992 1 98.62 163 ASP B N 1
ATOM 2889 C CA . ASP B 1 163 ? 3.84 4.68 16.625 1 98.62 163 ASP B CA 1
ATOM 2890 C C . ASP B 1 163 ? 2.934 5.219 17.719 1 98.62 163 ASP B C 1
ATOM 2892 O O . ASP B 1 163 ? 1.775 4.816 17.844 1 98.62 163 ASP B O 1
ATOM 2896 N N . ALA B 1 164 ? 3.445 6.152 18.5 1 98.44 164 ALA B N 1
ATOM 2897 C CA . ALA B 1 164 ? 2.652 6.75 19.562 1 98.44 164 ALA B CA 1
ATOM 2898 C C . ALA B 1 164 ? 1.483 7.551 19 1 98.44 164 ALA B C 1
ATOM 2900 O O . ALA B 1 164 ? 0.376 7.512 19.547 1 98.44 164 ALA B O 1
ATOM 2901 N N . ALA B 1 165 ? 1.734 8.312 17.969 1 98.62 165 ALA B N 1
ATOM 2902 C CA . ALA B 1 165 ? 0.663 9.055 17.312 1 98.62 165 ALA B CA 1
ATOM 2903 C C . ALA B 1 165 ? -0.45 8.117 16.859 1 98.62 165 ALA B C 1
ATOM 2905 O O . ALA B 1 165 ? -1.634 8.406 17.047 1 98.62 165 ALA B O 1
ATOM 2906 N N . HIS B 1 166 ? -0.066 7.008 16.281 1 98.88 166 HIS B N 1
ATOM 2907 C CA . HIS B 1 166 ? -1.049 6.055 15.789 1 98.88 166 HIS B CA 1
ATOM 2908 C C . HIS B 1 166 ? -1.837 5.422 16.922 1 98.88 166 HIS B C 1
ATOM 2910 O O . HIS B 1 166 ? -3.027 5.129 16.781 1 98.88 166 HIS B O 1
ATOM 2916 N N . GLU B 1 167 ? -1.179 5.172 18.016 1 98.81 167 GLU B N 1
ATOM 2917 C CA . GLU B 1 167 ? -1.896 4.676 19.188 1 98.81 167 GLU B CA 1
ATOM 2918 C C . GLU B 1 167 ? -2.998 5.645 19.609 1 98.81 167 GLU B C 1
ATOM 2920 O O . GLU B 1 167 ? -4.105 5.223 19.953 1 98.81 167 GLU B O 1
ATOM 2925 N N . ILE B 1 168 ? -2.695 6.922 19.609 1 98.75 168 ILE B N 1
ATOM 2926 C CA . ILE B 1 168 ? -3.656 7.953 19.984 1 98.75 168 ILE B CA 1
ATOM 2927 C C . ILE B 1 168 ? -4.785 8.016 18.969 1 98.75 168 ILE B C 1
ATOM 2929 O O . ILE B 1 168 ? -5.961 8.109 19.328 1 98.75 168 ILE B O 1
ATOM 2933 N N . ILE B 1 169 ? -4.449 7.961 17.688 1 98.88 169 ILE B N 1
ATOM 2934 C CA . ILE B 1 169 ? -5.453 7.973 16.625 1 98.88 169 ILE B CA 1
ATOM 2935 C C . ILE B 1 169 ? -6.387 6.773 16.781 1 98.88 169 ILE B C 1
ATOM 2937 O O . ILE B 1 169 ? -7.609 6.918 16.75 1 98.88 169 ILE B O 1
ATOM 2941 N N . ALA B 1 170 ? -5.832 5.617 17.031 1 98.75 170 ALA B N 1
ATOM 2942 C CA . ALA B 1 170 ? -6.594 4.379 17.156 1 98.75 170 ALA B CA 1
ATOM 2943 C C . ALA B 1 170 ? -7.527 4.426 18.375 1 98.75 170 ALA B C 1
ATOM 2945 O O . ALA B 1 170 ? -8.586 3.801 18.359 1 98.75 170 ALA B O 1
ATOM 2946 N N 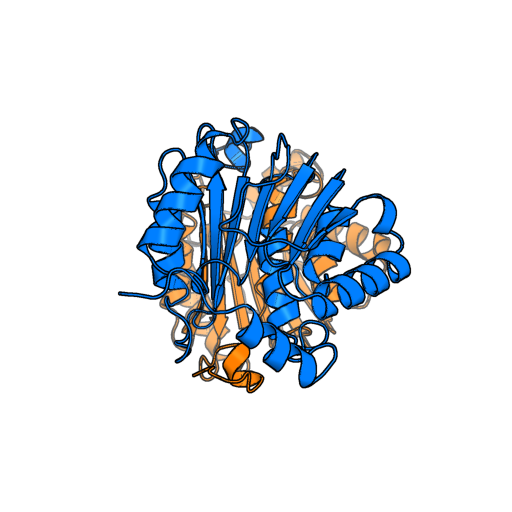. ALA B 1 171 ? -7.133 5.16 19.344 1 98.44 171 ALA B N 1
ATOM 2947 C CA . ALA B 1 171 ? -7.91 5.23 20.578 1 98.44 171 ALA B CA 1
ATOM 2948 C C . ALA B 1 171 ? -9.023 6.273 20.453 1 98.44 171 ALA B C 1
ATOM 2950 O O . ALA B 1 171 ? -9.852 6.402 21.359 1 98.44 171 ALA B O 1
ATOM 2951 N N . THR B 1 172 ? -9.008 7.043 19.406 1 98.62 172 THR B N 1
ATOM 2952 C CA . THR B 1 172 ? -10.023 8.078 19.219 1 98.62 172 THR B CA 1
ATOM 2953 C C . THR B 1 172 ? -11.406 7.465 19.094 1 98.62 172 THR B C 1
ATOM 2955 O O . THR B 1 172 ? -11.625 6.578 18.25 1 98.62 172 THR B O 1
ATOM 2958 N N . PRO B 1 173 ? -12.375 7.91 19.906 1 97.62 173 PRO B N 1
ATOM 2959 C CA . PRO B 1 173 ? -13.719 7.332 19.844 1 97.62 173 PRO B CA 1
ATOM 2960 C C . PRO B 1 173 ? -14.344 7.434 18.453 1 97.62 173 PRO B C 1
ATOM 2962 O O . PRO B 1 173 ? -14.242 8.469 17.797 1 97.62 173 PRO B O 1
ATOM 2965 N N . GLY B 1 174 ? -14.922 6.34 18.031 1 97.12 174 GLY B N 1
ATOM 2966 C CA . GLY B 1 174 ? -15.641 6.332 16.766 1 97.12 174 GLY B CA 1
ATOM 2967 C C . GLY B 1 174 ? -14.805 5.832 15.602 1 97.12 174 GLY B C 1
ATOM 2968 O O . GLY B 1 174 ? -15.328 5.613 14.5 1 97.12 174 GLY B O 1
ATOM 2969 N N . LEU B 1 175 ? -13.523 5.695 15.82 1 98.31 175 LEU B N 1
ATOM 2970 C CA . LEU B 1 175 ? -12.641 5.203 14.766 1 98.31 175 LEU B CA 1
ATOM 2971 C C . LEU B 1 175 ? -12.414 3.701 14.898 1 98.31 175 LEU B C 1
ATOM 2973 O O . LEU B 1 175 ? -12.188 3.201 16 1 98.31 175 LEU B O 1
ATOM 2977 N N . THR B 1 176 ? -12.578 3.023 13.82 1 98.19 176 THR B N 1
ATOM 2978 C CA . THR B 1 176 ? -12.289 1.597 13.758 1 98.19 176 THR B CA 1
ATOM 2979 C C . THR B 1 176 ? -11.195 1.316 12.727 1 98.19 176 THR B C 1
ATOM 2981 O O . THR B 1 176 ? -11.328 1.694 11.562 1 98.19 176 THR B O 1
ATOM 2984 N N . ALA B 1 177 ? -10.141 0.708 13.148 1 98.5 177 ALA B N 1
ATOM 2985 C CA . ALA B 1 177 ? -9.062 0.357 12.227 1 98.5 177 ALA B CA 1
ATOM 2986 C C . ALA B 1 177 ? -9.531 -0.675 11.203 1 98.5 177 ALA B C 1
ATOM 2988 O O . ALA B 1 177 ? -10.164 -1.672 11.562 1 98.5 177 ALA B O 1
ATOM 2989 N N . VAL B 1 178 ? -9.195 -0.457 9.93 1 98.62 178 VAL B N 1
ATOM 2990 C CA . VAL B 1 178 ? -9.688 -1.381 8.914 1 98.62 178 VAL B CA 1
ATOM 2991 C C . VAL B 1 178 ? -8.531 -1.85 8.031 1 98.62 178 VAL B C 1
ATOM 2993 O O . VAL B 1 178 ? -8.727 -2.643 7.109 1 98.62 178 VAL B O 1
ATOM 2996 N N . GLY B 1 179 ? -7.316 -1.407 8.211 1 98.75 179 GLY B N 1
ATOM 2997 C CA . GLY B 1 179 ? -6.117 -1.83 7.508 1 98.75 179 GLY B CA 1
ATOM 2998 C C . GLY B 1 179 ? -4.855 -1.165 8.023 1 98.75 179 GLY B C 1
ATOM 2999 O O . GLY B 1 179 ? -4.887 -0.009 8.453 1 98.75 179 GLY B O 1
ATOM 3000 N N . CYS B 1 180 ? -3.779 -1.835 7.934 1 98.88 180 CYS B N 1
ATOM 3001 C CA . CYS B 1 180 ? -2.523 -1.303 8.453 1 98.88 180 CYS B CA 1
ATOM 3002 C C . CYS B 1 180 ? -1.338 -1.836 7.66 1 98.88 180 CYS B C 1
ATOM 3004 O O . CYS B 1 180 ? -1.272 -3.029 7.359 1 98.88 180 CYS B O 1
ATOM 3006 N N . TYR B 1 181 ? -0.507 -1.011 7.293 1 98.94 181 TYR B N 1
ATOM 3007 C CA . TYR B 1 181 ? 0.817 -1.329 6.773 1 98.94 181 TYR B CA 1
ATOM 3008 C C . TYR B 1 181 ? 1.906 -0.893 7.746 1 98.94 181 TYR B C 1
ATOM 3010 O O . TYR B 1 181 ? 1.825 0.189 8.336 1 98.94 181 TYR B O 1
ATOM 3018 N N . ARG B 1 182 ? 2.945 -1.725 7.898 1 98.81 182 ARG B N 1
ATOM 3019 C CA . ARG B 1 182 ? 4.078 -1.377 8.75 1 98.81 182 ARG B CA 1
ATOM 3020 C C . ARG B 1 182 ? 5.383 -1.929 8.18 1 98.81 182 ARG B C 1
ATOM 3022 O O . ARG B 1 182 ? 5.43 -3.072 7.723 1 98.81 182 ARG B O 1
ATOM 3029 N N . ASP B 1 183 ? 6.375 -1.184 8.133 1 98.62 183 ASP B N 1
ATOM 3030 C CA . ASP B 1 183 ? 7.766 -1.596 7.988 1 98.62 183 ASP B CA 1
ATOM 3031 C C . ASP B 1 183 ? 8.664 -0.851 8.977 1 98.62 183 ASP B C 1
ATOM 3033 O O . ASP B 1 183 ? 8.172 -0.242 9.93 1 98.62 183 ASP B O 1
ATOM 3037 N N . ASP B 1 184 ? 9.961 -0.97 8.852 1 98.19 184 ASP B N 1
ATOM 3038 C CA . ASP B 1 184 ? 10.859 -0.374 9.828 1 98.19 184 ASP B CA 1
ATOM 3039 C C . ASP B 1 184 ? 10.773 1.15 9.805 1 98.19 184 ASP B C 1
ATOM 3041 O O . ASP B 1 184 ? 11.102 1.813 10.789 1 98.19 184 ASP B O 1
ATOM 3045 N N . ASP B 1 185 ? 10.297 1.717 8.711 1 98.69 185 ASP B N 1
ATOM 3046 C CA . ASP B 1 185 ? 10.414 3.156 8.492 1 98.69 185 ASP B CA 1
ATOM 3047 C C . ASP B 1 185 ? 9.078 3.857 8.734 1 98.69 185 ASP B C 1
ATOM 3049 O O . ASP B 1 185 ? 9.047 5.02 9.141 1 98.69 185 ASP B O 1
ATOM 3053 N N . VAL B 1 186 ? 7.988 3.145 8.422 1 98.75 186 VAL B N 1
ATOM 3054 C CA . VAL B 1 186 ? 6.723 3.867 8.352 1 98.75 186 VAL B CA 1
ATOM 3055 C C . VAL B 1 186 ? 5.578 2.947 8.781 1 98.75 186 VAL B C 1
ATOM 3057 O O . VAL B 1 186 ? 5.641 1.734 8.578 1 98.75 186 VAL B O 1
ATOM 3060 N N . VAL B 1 187 ? 4.59 3.525 9.422 1 98.94 187 VAL B N 1
ATOM 3061 C CA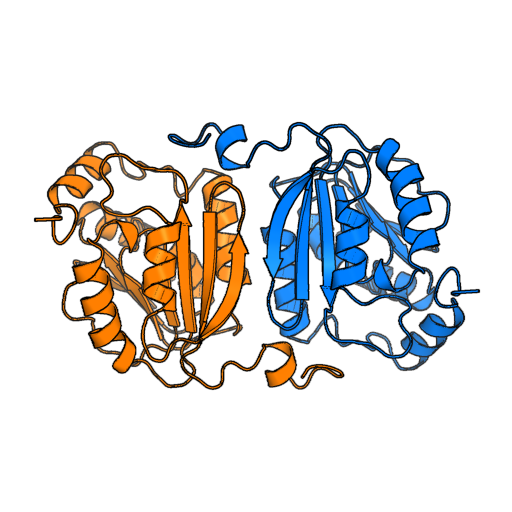 . VAL B 1 187 ? 3.291 2.91 9.68 1 98.94 187 VAL B CA 1
ATOM 3062 C C . VAL B 1 187 ? 2.195 3.699 8.961 1 98.94 187 VAL B C 1
ATOM 3064 O O . VAL B 1 187 ? 2.168 4.93 9.023 1 98.94 187 VAL B O 1
ATOM 3067 N N . VAL B 1 188 ? 1.387 3.061 8.18 1 98.94 188 VAL B N 1
ATOM 3068 C CA . VAL B 1 188 ? 0.208 3.613 7.52 1 98.94 188 VAL B CA 1
ATOM 3069 C C . VAL B 1 188 ? -1.035 2.836 7.945 1 98.94 188 VAL B C 1
ATOM 3071 O O . VAL B 1 188 ? -1.066 1.605 7.855 1 98.94 188 VAL B O 1
ATOM 3074 N N . GLU B 1 189 ? -2.023 3.529 8.422 1 98.94 189 GLU B N 1
ATOM 3075 C CA . GLU B 1 189 ? -3.232 2.889 8.93 1 98.94 189 GLU B CA 1
ATOM 3076 C C . GLU B 1 189 ? -4.484 3.596 8.422 1 98.94 189 GLU B C 1
ATOM 3078 O O . GLU B 1 189 ? -4.496 4.82 8.266 1 98.94 189 GLU B O 1
ATOM 3083 N N . VAL B 1 190 ? -5.461 2.824 8.141 1 98.88 190 VAL B N 1
ATOM 3084 C CA . VAL B 1 190 ? -6.746 3.354 7.695 1 98.88 190 VAL B CA 1
ATOM 3085 C C . VAL B 1 190 ? -7.812 3.068 8.75 1 98.88 190 VAL B C 1
ATOM 3087 O O . VAL B 1 190 ? -7.867 1.968 9.305 1 98.88 190 VAL B O 1
ATOM 3090 N N . PHE B 1 191 ? -8.625 4.047 9.039 1 98.81 191 PHE B N 1
ATOM 3091 C CA . PHE B 1 191 ? -9.742 3.938 9.969 1 98.81 191 PHE B CA 1
ATOM 3092 C C . PHE B 1 191 ? -11.055 4.297 9.281 1 98.81 191 PHE B C 1
ATOM 3094 O O . PHE B 1 191 ? -11.062 4.977 8.258 1 98.81 191 PHE B O 1
ATOM 3101 N N . ASP B 1 192 ? -12.039 3.82 9.852 1 97.75 192 ASP B N 1
ATOM 3102 C CA . ASP B 1 192 ? -13.406 4.031 9.383 1 97.75 192 ASP B CA 1
ATOM 3103 C C . ASP B 1 192 ? -14.297 4.547 10.508 1 97.75 192 ASP B C 1
ATOM 3105 O O . ASP B 1 192 ? -14.164 4.125 11.656 1 97.75 192 ASP B O 1
ATOM 3109 N N . THR B 1 193 ? -15.273 5.496 10.195 1 98 193 THR B N 1
ATOM 3110 C CA . THR B 1 193 ? -16.203 6.004 11.195 1 98 193 THR B CA 1
ATOM 3111 C C . THR B 1 193 ? -17.547 5.293 11.086 1 98 193 THR B C 1
ATOM 3113 O O . THR B 1 193 ? -18.516 5.68 11.75 1 98 193 THR B O 1
ATOM 3116 N N . GLY B 1 194 ? -17.609 4.344 10.188 1 96.31 194 GLY B N 1
ATOM 3117 C CA . GLY B 1 194 ? -18.844 3.619 9.953 1 96.31 194 GLY B CA 1
ATOM 3118 C C . GLY B 1 194 ? -18.875 2.262 10.625 1 96.31 194 GLY B C 1
ATOM 3119 O O . GLY B 1 194 ? -18.578 2.148 11.82 1 96.31 194 GLY B O 1
ATOM 3120 N N . ASP B 1 195 ? -19.219 1.237 9.828 1 94.69 195 ASP B N 1
ATOM 3121 C CA . ASP B 1 195 ? -19.469 -0.083 10.398 1 94.69 195 ASP B CA 1
ATOM 3122 C C . ASP B 1 195 ? -18.203 -0.944 10.359 1 94.69 195 ASP B C 1
ATOM 3124 O O . ASP B 1 195 ? -18.219 -2.104 1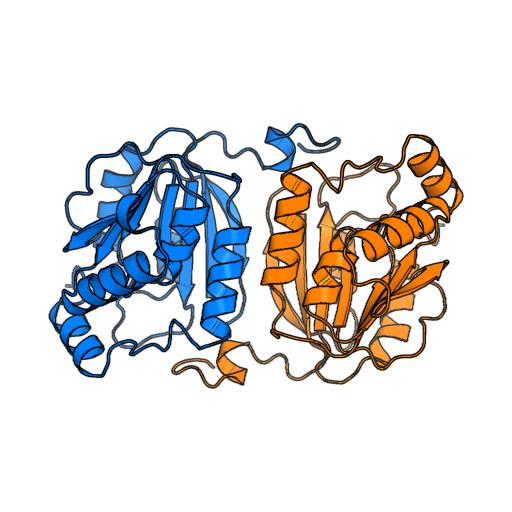0.781 1 94.69 195 ASP B O 1
ATOM 3128 N N . GLY B 1 196 ? -17.172 -0.427 9.867 1 95 196 GLY B N 1
ATOM 3129 C CA . GLY B 1 196 ? -15.898 -1.121 9.898 1 95 196 GLY B CA 1
ATOM 3130 C C . GLY B 1 196 ? -15.836 -2.299 8.945 1 95 196 GLY B C 1
ATOM 3131 O O . GLY B 1 196 ? -14.914 -3.115 9.016 1 95 196 GLY B O 1
ATOM 3132 N N . ARG B 1 197 ? -16.828 -2.42 7.945 1 95.94 197 ARG B N 1
ATOM 3133 C CA . ARG B 1 197 ? -16.812 -3.52 6.988 1 95.94 197 ARG B CA 1
ATOM 3134 C C . ARG B 1 197 ? -15.609 -3.42 6.059 1 95.94 197 ARG B C 1
ATOM 3136 O O . ARG B 1 197 ? -15.219 -2.322 5.656 1 95.94 197 ARG B O 1
ATOM 3143 N N . SER B 1 198 ? -15.086 -4.551 5.73 1 97.56 198 SER B N 1
ATOM 3144 C CA . SER B 1 198 ? -13.953 -4.602 4.805 1 97.56 198 SER B CA 1
ATOM 3145 C C . SER B 1 198 ? -14.383 -4.219 3.391 1 97.56 198 SER B C 1
ATOM 3147 O O . SER B 1 198 ? -15.578 -4.16 3.094 1 97.56 198 SER B O 1
ATOM 3149 N N . VAL B 1 199 ? -13.406 -3.904 2.529 1 97.88 199 VAL B N 1
ATOM 3150 C CA . VAL B 1 199 ? -13.68 -3.531 1.146 1 97.88 199 VAL B CA 1
ATOM 3151 C C . VAL B 1 199 ? -14.367 -4.684 0.424 1 97.88 199 VAL B C 1
ATOM 3153 O O . VAL B 1 199 ? -15.367 -4.48 -0.272 1 97.88 199 VAL B O 1
ATOM 3156 N N . ALA B 1 200 ? -13.852 -5.906 0.605 1 97.94 200 ALA B N 1
ATOM 3157 C CA . ALA B 1 200 ? -14.438 -7.07 -0.055 1 97.94 200 ALA B CA 1
ATOM 3158 C C . ALA B 1 200 ? -15.883 -7.281 0.394 1 97.94 200 ALA B C 1
ATOM 3160 O O . ALA B 1 200 ? -16.75 -7.605 -0.42 1 97.94 200 ALA B O 1
ATOM 3161 N N . SER B 1 201 ? -16.141 -7.121 1.701 1 97 201 SER B N 1
ATOM 3162 C CA . SER B 1 201 ? -17.5 -7.258 2.232 1 97 201 SER B CA 1
ATOM 3163 C C . SER B 1 201 ? -18.422 -6.207 1.645 1 97 201 SER B C 1
ATOM 3165 O O . SER B 1 201 ? -19.547 -6.52 1.231 1 97 201 SER B O 1
ATOM 3167 N N . ARG B 1 202 ? -18.016 -4.984 1.564 1 95.31 202 ARG B N 1
ATOM 3168 C CA . ARG B 1 202 ? -18.828 -3.895 1.024 1 95.31 202 ARG B CA 1
ATOM 3169 C C . ARG B 1 202 ? -19.172 -4.145 -0.44 1 95.31 202 ARG B C 1
ATOM 3171 O O . ARG B 1 202 ? -20.25 -3.764 -0.902 1 95.31 202 ARG B O 1
ATOM 3178 N N . GLU B 1 203 ? -18.234 -4.855 -1.14 1 95.56 203 GLU B N 1
ATOM 3179 C CA . GLU B 1 203 ? -18.422 -5.113 -2.564 1 95.56 203 GLU B CA 1
ATOM 3180 C C . GLU B 1 203 ? -19.094 -6.461 -2.801 1 95.56 203 GLU B C 1
ATOM 3182 O O . GLU B 1 203 ? -19.234 -6.895 -3.945 1 95.56 203 GLU B O 1
ATOM 3187 N N . ASN B 1 204 ? -19.375 -7.156 -1.812 1 94.56 204 ASN B N 1
ATOM 3188 C CA . ASN B 1 204 ? -20.016 -8.469 -1.879 1 94.56 204 ASN B CA 1
ATOM 3189 C C . ASN B 1 204 ? -19.141 -9.477 -2.625 1 94.56 204 ASN B C 1
ATOM 3191 O O . ASN B 1 204 ? -19.641 -10.242 -3.447 1 94.56 204 ASN B O 1
ATOM 3195 N N . VAL B 1 205 ? -17.828 -9.406 -2.385 1 94.5 205 VAL B N 1
ATOM 3196 C CA . VAL B 1 205 ? -16.938 -10.43 -2.924 1 94.5 205 VAL B CA 1
ATOM 3197 C C . VAL B 1 205 ? -17.297 -11.789 -2.326 1 94.5 205 VAL B C 1
ATOM 3199 O O . VAL B 1 205 ? -17.406 -11.922 -1.105 1 94.5 205 VAL B O 1
ATOM 3202 N N . PRO B 1 206 ? -17.406 -12.766 -3.146 1 92 206 PRO B N 1
ATOM 3203 C CA . PRO B 1 206 ? -17.75 -14.078 -2.602 1 92 206 PRO B CA 1
ATOM 3204 C C . PRO B 1 206 ? -16.75 -14.562 -1.56 1 92 206 PRO B C 1
ATOM 3206 O O . PRO B 1 206 ? -15.539 -14.516 -1.795 1 92 206 PRO B O 1
ATOM 3209 N N . GLY B 1 207 ? -17.25 -14.938 -0.328 1 92.81 207 GLY B N 1
ATOM 3210 C CA . GLY B 1 207 ? -16.406 -15.469 0.732 1 92.81 207 GLY B CA 1
ATOM 3211 C C . GLY B 1 207 ? -16.016 -14.43 1.762 1 92.81 207 GLY B C 1
ATOM 3212 O O . GLY B 1 207 ? -15.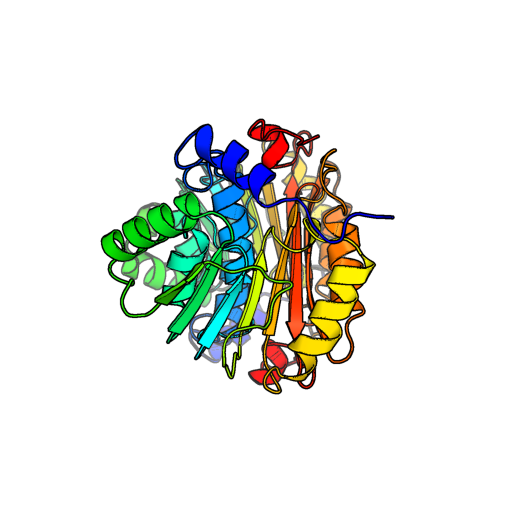5 -14.766 2.828 1 92.81 207 GLY B O 1
ATOM 3213 N N . ALA B 1 208 ? -16.281 -13.188 1.341 1 93.06 208 ALA B N 1
ATOM 3214 C CA . ALA B 1 208 ? -15.945 -12.125 2.283 1 93.06 208 ALA B CA 1
ATOM 3215 C C . ALA B 1 208 ? -16.938 -12.086 3.447 1 93.06 208 ALA B C 1
ATOM 3217 O O . ALA B 1 208 ? -18.109 -12.406 3.279 1 93.06 208 ALA B O 1
ATOM 3218 N N . ARG B 1 209 ? -16.406 -11.906 4.641 1 83.25 209 ARG B N 1
ATOM 3219 C CA . ARG B 1 209 ? -17.266 -11.805 5.82 1 83.25 209 ARG B CA 1
ATOM 3220 C C . ARG B 1 209 ? -17.094 -10.453 6.504 1 83.25 209 ARG B C 1
ATOM 3222 O O . ARG B 1 209 ? -16.031 -9.82 6.387 1 83.25 209 ARG B O 1
#

Nearest PDB structures (foldseek):
  5wp4-assembly1_A  TM=8.042E-01  e=7.987E-10  Arabidopsis thaliana
  9j56-assembly1_A  TM=7.582E-01  e=5.837E-10  Streptomyces purpurascens
  1x19-assembly1_A  TM=7.141E-01  e=2.749E-10  Chlorobaculum tepidum TLS
  5wp5-assembly2_B  TM=7.525E-01  e=5.837E-10  Arabidopsis thaliana
  3lcc-assembly1_A  TM=6.638E-01  e=3.175E-09  Arabidopsis thaliana